Protein AF-A0A6C0BJK0-F1 (afdb_monomer)

Radius of gyration: 34.43 Å; Cα contacts (8 Å, |Δi|>4): 980; chains: 1; bounding box: 109×119×112 Å

Secondary structure (DSSP, 8-state):
--------------------------PPPPPPPPPPP----EEEEPPPHHHHHHHHHHSTT-BS--THHHHH-TT--TT-SSEEEEP-SSEEEE---BSSSSEEEEEEE-TT--TTT-EEEEEEEEEEESS-HHHHHHTSS---SSTTS---HHHHHHHHHHHH-TT-HHHHHHHHHHHHHHHHHTTS-SSB--EEEEEEEEESSEEEE-TTTHHHHTTSHHHHHHHHTTSSEEEEE-TT--EEE------------------------------------------------------------------------------------------------------PPP----------S---TT--SPPEEEEESSEEEEEEEEE--SEESTHHHHTTTT-TTHHHHHHHHHHHHHHHHHHHHHHH--B-S---GGGEEEEE-S--EEEEEETT-TTS-EEEEEE-TTEEEEE---TT-EEE-HHHH-EEE-GGGSTTSTTTTS-B-TTS--TTS--B---TTHHHHHHHHHHHHHH-SSPPPBPSS--EEEEETTEEEE-BS-HHHHHHHHHSBBTTS-BSSB-TTSSBSS-TTHHHHHHHHHB-S--HHHHTTSHHHHHHHEE-TTSS-SS--EEE--S--

InterPro domains:
  IPR011009 Protein kinase-like domain superfamily [SSF56112] (359-483)

Foldseek 3Di:
DDDDDDDDDDDDDDDDDDDDDDDDDDDDPDDDPDQDDLFKAWDQAAAAPQVCVVCPVFFPPKAADAQLVCLRDVDDDPPDPGGTWTDFQKAFRHWAADPAPFWGWTWIHHPPDDPVRTDTAIWGKQWAFLDDVVCLLLPLADDDPDPVDDDDVRRPVSNVCSRRPSQRLQNQQQVVLRSQLVCCVSQQAVFAWHFRTKIKGWGQKDKDFCLVVCVVPVPDPSNVVSVVVPQKWKWFQDPVRDTDRDDDDPPPCDDDDDDDDDDDDDDDDDDDDDDDDDDDDDDDDDDDDDDDDDDDDDDDDDDDDDDDDDDDDDDDDDDDDDDDDDDDDDDDDDDDDDDDDDDDDDDDDDDDDNDHDDPDDDDPVPRPGTTMMIMHGRGMTMIIIIRDADAWQLVVLVVQQDDPCLLVQVLLVVLSVLQSLQSQCVPWVKDQLQAARRQKTKHFDPPQWAWAWAQPADVGIFIFTGGCVRIRIHGHSRSQMWTQSPPRSGIHGHCLCACPHVLDLLAADPPRHDPVDDHFDFALLLNLLNHLLNDQCSNPVDDAAADPVWDWLADDVQDTDIHHPRPVNSLSQQSQAWPVRDGLAADSVGDGDQPDSSSSSCSRPTGHRRRSLCSCPDCSRCVPTTDDPVPDDDDHDYNYGYNDD

Structure (mmCIF, N/CA/C/O backbone):
data_AF-A0A6C0BJK0-F1
#
_entry.id   AF-A0A6C0BJK0-F1
#
loop_
_atom_site.group_PDB
_atom_site.id
_atom_site.type_symbol
_atom_site.label_atom_id
_atom_site.label_alt_id
_atom_site.label_comp_id
_atom_site.label_asym_id
_atom_site.label_entity_id
_atom_site.label_seq_id
_atom_site.pdbx_PDB_ins_code
_atom_site.Cartn_x
_atom_site.Cartn_y
_atom_site.Cartn_z
_atom_site.occupancy
_atom_site.B_iso_or_equiv
_atom_site.auth_seq_id
_atom_site.auth_comp_id
_atom_site.auth_asym_id
_atom_site.auth_atom_id
_atom_site.pdbx_PDB_model_num
ATOM 1 N N . MET A 1 1 ? 71.137 -23.850 54.814 1.00 34.25 1 MET A N 1
ATOM 2 C CA . MET A 1 1 ? 71.435 -25.160 55.443 1.00 34.25 1 MET A CA 1
ATOM 3 C C . MET A 1 1 ? 70.106 -25.802 55.838 1.00 34.25 1 MET A C 1
ATOM 5 O O . MET A 1 1 ? 69.284 -25.063 56.350 1.00 34.25 1 MET A O 1
ATOM 9 N N . THR A 1 2 ? 69.779 -27.077 55.582 1.00 35.72 2 THR A N 1
ATOM 10 C CA . THR A 1 2 ? 70.441 -28.117 54.757 1.00 35.72 2 THR A CA 1
ATOM 11 C C . THR A 1 2 ? 69.383 -29.098 54.194 1.00 35.72 2 THR A C 1
ATOM 13 O O . THR A 1 2 ? 68.330 -29.285 54.788 1.00 35.72 2 THR A O 1
ATOM 16 N N . LYS A 1 3 ? 69.650 -29.677 53.013 1.00 31.73 3 LYS A N 1
ATOM 17 C CA . LYS A 1 3 ? 68.761 -30.546 52.200 1.00 31.73 3 LYS A CA 1
ATOM 18 C C . LYS A 1 3 ? 68.524 -31.964 52.784 1.00 31.73 3 LYS A C 1
ATOM 20 O O . LYS A 1 3 ? 69.325 -32.413 53.594 1.00 31.73 3 LYS A O 1
ATOM 25 N N . GLN A 1 4 ? 67.615 -32.707 52.113 1.00 32.88 4 GLN A N 1
ATOM 26 C CA . GLN A 1 4 ? 67.476 -34.191 51.975 1.00 32.88 4 GLN A CA 1
ATOM 27 C C . GLN A 1 4 ? 66.341 -34.851 52.810 1.00 32.88 4 GLN A C 1
ATOM 29 O O . GLN A 1 4 ? 66.124 -34.438 53.936 1.00 32.88 4 GLN A O 1
ATOM 34 N N . LYS A 1 5 ? 65.590 -35.875 52.335 1.00 34.19 5 LYS A N 1
ATOM 35 C CA . LYS A 1 5 ? 65.501 -36.542 50.999 1.00 34.19 5 LYS A CA 1
ATOM 36 C C . LYS A 1 5 ? 64.199 -37.380 50.827 1.00 34.19 5 LYS A C 1
ATOM 38 O O . LYS A 1 5 ? 63.691 -37.904 51.802 1.00 34.19 5 LYS A O 1
ATOM 43 N N . LYS A 1 6 ? 63.801 -37.601 49.557 1.00 33.12 6 LYS A N 1
ATOM 44 C CA . LYS A 1 6 ? 63.085 -38.767 48.950 1.00 33.12 6 LYS A CA 1
ATOM 45 C C . LYS A 1 6 ? 61.896 -39.449 49.679 1.00 33.12 6 LYS A C 1
ATOM 47 O O . LYS A 1 6 ? 62.113 -40.156 50.653 1.00 33.12 6 LYS A O 1
ATOM 52 N N . ASN A 1 7 ? 60.743 -39.543 48.992 1.00 28.19 7 ASN A N 1
ATOM 53 C CA . ASN A 1 7 ? 60.332 -40.798 48.310 1.00 28.19 7 ASN A CA 1
ATOM 54 C C . ASN A 1 7 ? 59.057 -40.669 47.439 1.00 28.19 7 ASN A C 1
ATOM 56 O O . ASN A 1 7 ? 58.065 -40.119 47.907 1.00 28.19 7 ASN A O 1
ATOM 60 N N . LYS A 1 8 ? 59.080 -41.246 46.218 1.00 30.33 8 LYS A N 1
ATOM 61 C CA . LYS A 1 8 ? 57.959 -41.897 45.479 1.00 30.33 8 LYS A CA 1
ATOM 62 C C . LYS A 1 8 ? 58.393 -42.301 44.052 1.00 30.33 8 LYS A C 1
ATOM 64 O O . LYS A 1 8 ? 58.883 -41.459 43.306 1.00 30.33 8 LYS A O 1
ATOM 69 N N . GLY A 1 9 ? 58.197 -43.572 43.679 1.00 28.27 9 GLY A N 1
ATOM 70 C CA . GLY A 1 9 ? 58.187 -44.064 42.285 1.00 28.27 9 GLY A CA 1
ATOM 71 C C . GLY A 1 9 ? 56.740 -44.147 41.762 1.00 28.27 9 GLY A C 1
ATOM 72 O O . GLY A 1 9 ? 55.827 -44.217 42.577 1.00 28.27 9 GLY A O 1
ATOM 73 N N . HIS A 1 10 ? 56.427 -43.936 40.477 1.00 28.72 10 HIS A N 1
ATOM 74 C CA . HIS A 1 10 ? 56.753 -44.732 39.271 1.00 28.72 10 HIS A CA 1
ATOM 75 C C . HIS A 1 10 ? 55.991 -46.070 39.150 1.00 28.72 10 HIS A C 1
ATOM 77 O O . HIS A 1 10 ? 56.322 -47.011 39.858 1.00 28.72 10 HIS A O 1
ATOM 83 N N . VAL A 1 11 ? 55.033 -46.136 38.204 1.00 29.17 11 VAL A N 1
ATOM 84 C CA . VAL A 1 11 ? 54.769 -47.225 37.220 1.00 29.17 11 VAL A CA 1
ATOM 85 C C . VAL A 1 11 ? 53.647 -46.789 36.240 1.00 29.17 11 VAL A C 1
ATOM 87 O O . VAL A 1 11 ? 52.749 -46.032 36.605 1.00 29.17 11 VAL A O 1
ATOM 90 N N . LYS A 1 12 ? 53.735 -47.244 34.980 1.00 27.83 12 LYS A N 1
ATOM 91 C CA . LYS A 1 12 ? 52.785 -47.166 33.834 1.00 27.83 12 LYS A CA 1
ATOM 92 C C . LYS A 1 12 ? 53.303 -48.166 32.762 1.00 27.83 12 LYS A C 1
ATOM 94 O O . LYS A 1 12 ? 54.486 -48.498 32.861 1.00 27.83 12 LYS A O 1
ATOM 99 N N . PRO A 1 13 ? 52.578 -48.538 31.679 1.00 41.53 13 PRO A N 1
ATOM 100 C CA . PRO A 1 13 ? 51.126 -48.542 31.390 1.00 41.53 13 PRO A CA 1
ATOM 101 C C . PRO A 1 13 ? 50.635 -49.908 30.796 1.00 41.53 13 PRO A C 1
ATOM 103 O O . PRO A 1 13 ? 51.436 -50.824 30.645 1.00 41.53 13 PRO A O 1
ATOM 106 N N . THR A 1 14 ? 49.368 -50.036 30.349 1.00 25.86 14 THR A N 1
ATOM 107 C CA . THR A 1 14 ? 48.894 -51.179 29.506 1.00 25.86 14 THR A CA 1
ATOM 108 C C . THR A 1 14 ? 47.638 -50.870 28.651 1.00 25.86 14 THR A C 1
ATOM 110 O O . THR A 1 14 ? 46.988 -49.846 28.853 1.00 25.86 14 THR A O 1
ATOM 113 N N . LYS A 1 15 ? 47.323 -51.745 27.671 1.00 29.61 15 LYS A N 1
ATOM 114 C CA . LYS A 1 15 ? 46.181 -51.739 26.707 1.00 29.61 15 LYS A CA 1
ATOM 115 C C . LYS A 1 15 ? 45.837 -53.200 26.300 1.00 29.61 15 LYS A C 1
ATOM 117 O O . LYS A 1 15 ? 46.672 -54.065 26.537 1.00 29.61 15 LYS A O 1
ATOM 122 N N . ALA A 1 16 ? 44.717 -53.562 25.651 1.00 26.83 16 ALA A N 1
ATOM 123 C CA . ALA A 1 16 ? 43.527 -52.794 25.232 1.00 26.83 16 ALA A CA 1
ATOM 124 C C . ALA A 1 16 ? 42.235 -53.286 25.956 1.00 26.83 16 ALA A C 1
ATOM 126 O O . ALA A 1 16 ? 42.208 -53.094 27.163 1.00 26.83 16 ALA A O 1
ATOM 127 N N . VAL A 1 17 ? 41.143 -53.868 25.412 1.00 26.25 17 VAL A N 1
ATOM 128 C CA . VAL A 1 17 ? 40.693 -54.359 24.073 1.00 26.25 17 VAL A CA 1
ATOM 129 C C . VAL A 1 17 ? 39.164 -54.067 23.926 1.00 26.25 17 VAL A C 1
ATOM 131 O O . VAL A 1 17 ? 38.530 -53.660 24.895 1.00 26.25 17 VAL A O 1
ATOM 134 N N . LYS A 1 18 ? 38.556 -54.222 22.735 1.00 26.42 18 LYS A N 1
ATOM 135 C CA . LYS A 1 18 ? 37.100 -54.042 22.465 1.00 26.42 18 LYS A CA 1
ATOM 136 C C . LYS A 1 18 ? 36.286 -55.349 22.606 1.00 26.42 18 LYS A C 1
ATOM 138 O O . LYS A 1 18 ? 36.840 -56.392 22.276 1.00 26.42 18 LYS A O 1
ATOM 143 N N . ALA A 1 19 ? 34.965 -55.270 22.874 1.00 24.02 19 ALA A N 1
ATOM 144 C CA . ALA A 1 19 ? 33.898 -55.509 21.859 1.00 24.02 19 ALA A CA 1
ATOM 145 C C . ALA A 1 19 ? 32.440 -55.643 22.405 1.00 24.02 19 ALA A C 1
ATOM 147 O O . ALA A 1 19 ? 32.227 -56.193 23.477 1.00 24.02 19 ALA A O 1
ATOM 148 N N . ILE A 1 20 ? 31.466 -55.258 21.552 1.00 24.14 20 ILE A N 1
ATOM 149 C CA . ILE A 1 20 ? 30.023 -55.644 21.514 1.00 24.14 20 ILE A CA 1
ATOM 150 C C . ILE A 1 20 ? 29.066 -55.032 22.576 1.00 24.14 20 ILE A C 1
ATOM 152 O O . ILE A 1 20 ? 29.476 -54.543 23.623 1.00 24.14 20 ILE A O 1
ATOM 156 N N . SER A 1 21 ? 27.774 -54.962 22.216 1.00 28.25 21 SER A N 1
ATOM 157 C CA . SER A 1 21 ? 26.670 -54.221 22.855 1.00 28.25 21 SER A CA 1
ATOM 158 C C . SER A 1 21 ? 25.481 -55.114 23.258 1.00 28.25 21 SER A C 1
ATOM 160 O O . SER A 1 21 ? 25.415 -56.280 22.865 1.00 28.25 21 SER A O 1
ATOM 162 N N . PRO A 1 22 ? 24.477 -54.543 23.951 1.00 25.91 22 PRO A N 1
ATOM 163 C CA . PRO A 1 22 ? 23.074 -54.909 23.742 1.00 25.91 22 PRO A CA 1
ATOM 164 C C . PRO A 1 22 ? 22.189 -53.704 23.348 1.00 25.91 22 PRO A C 1
ATOM 166 O O . PRO A 1 22 ? 22.559 -52.544 23.524 1.00 25.91 22 PRO A O 1
ATOM 169 N N . LYS A 1 23 ? 20.999 -53.985 22.797 1.00 26.22 23 LYS A N 1
ATOM 170 C CA . LYS A 1 23 ? 19.986 -52.989 22.386 1.00 26.22 23 LYS A CA 1
ATOM 171 C C . LYS A 1 23 ? 18.953 -52.727 23.494 1.00 26.22 23 LYS A C 1
ATOM 173 O O . LYS A 1 23 ? 18.603 -53.659 24.213 1.00 26.22 23 LYS A O 1
ATOM 178 N N . SER A 1 24 ? 18.317 -51.548 23.449 1.00 25.86 24 SER A N 1
ATOM 179 C CA . SER A 1 24 ? 16.854 -51.359 23.244 1.00 25.86 24 SER A CA 1
ATOM 180 C C . SER A 1 24 ? 16.147 -50.350 24.174 1.00 25.86 24 SER A C 1
ATOM 182 O O . SER A 1 24 ? 16.596 -50.069 25.276 1.00 25.86 24 SER A O 1
ATOM 184 N N . PHE A 1 25 ? 15.023 -49.826 23.663 1.00 28.83 25 PHE A N 1
ATOM 185 C CA . PHE A 1 25 ? 13.956 -49.068 24.335 1.00 28.83 25 PHE A CA 1
ATOM 186 C C . PHE A 1 25 ? 14.309 -47.820 25.166 1.00 28.83 25 PHE A C 1
ATOM 188 O O . PHE A 1 25 ? 14.346 -47.847 26.390 1.00 28.83 25 PHE A O 1
ATOM 195 N N . CYS A 1 26 ? 14.285 -46.672 24.485 1.00 26.97 26 CYS A N 1
ATOM 196 C CA . CYS A 1 26 ? 13.505 -45.521 24.949 1.00 26.97 26 CYS A CA 1
ATOM 197 C C . CYS A 1 26 ? 12.701 -44.972 23.759 1.00 26.97 26 CYS A C 1
ATOM 199 O O . CYS A 1 26 ? 13.202 -44.975 22.635 1.00 26.97 26 CYS A O 1
ATOM 201 N N . LYS A 1 27 ? 11.447 -44.554 23.976 1.00 27.70 27 LYS A N 1
ATOM 202 C CA . LYS A 1 27 ? 10.632 -43.923 22.923 1.00 27.70 27 LYS A CA 1
ATOM 203 C C . LYS A 1 27 ? 11.074 -42.469 22.759 1.00 27.70 27 LYS A C 1
ATOM 205 O O . LYS A 1 27 ? 11.234 -41.773 23.758 1.00 27.70 27 LYS A O 1
ATOM 210 N N . SER A 1 28 ? 11.246 -42.011 21.522 1.00 27.91 28 SER A N 1
ATOM 211 C CA . SER A 1 28 ? 11.418 -40.587 21.231 1.00 27.91 28 SER A CA 1
ATOM 212 C C . SER A 1 28 ? 10.152 -39.811 21.622 1.00 27.91 28 SER A C 1
ATOM 214 O O . SER A 1 28 ? 9.051 -40.330 21.405 1.00 27.91 28 SER A O 1
ATOM 216 N N . PRO A 1 29 ? 10.265 -38.585 22.165 1.00 29.05 29 PRO A N 1
ATOM 217 C CA . PRO A 1 29 ? 9.113 -37.700 22.269 1.00 29.05 29 PRO A CA 1
ATOM 218 C C . PRO A 1 29 ? 8.577 -37.417 20.860 1.00 29.05 29 PRO A C 1
ATOM 220 O O . PRO A 1 29 ? 9.350 -37.272 19.912 1.00 29.05 29 PRO A O 1
ATOM 223 N N . ILE A 1 30 ? 7.252 -37.367 20.722 1.00 28.80 30 ILE A N 1
ATOM 224 C CA . ILE A 1 30 ? 6.612 -36.923 19.482 1.00 28.80 30 ILE A CA 1
ATOM 225 C C . ILE A 1 30 ? 6.950 -35.441 19.327 1.00 28.80 30 ILE A C 1
ATOM 227 O O . ILE A 1 30 ? 6.731 -34.663 20.255 1.00 28.80 30 ILE A O 1
ATOM 231 N N . ALA A 1 31 ? 7.523 -35.064 18.186 1.00 27.42 31 ALA A N 1
ATOM 232 C CA . ALA A 1 31 ? 7.842 -33.673 17.915 1.00 27.42 31 ALA A CA 1
ATOM 233 C C . ALA A 1 31 ? 6.542 -32.877 17.755 1.00 27.42 31 ALA A C 1
ATOM 235 O O . ALA A 1 31 ? 5.722 -33.188 16.890 1.00 27.42 31 ALA A O 1
ATOM 236 N N . THR A 1 32 ? 6.372 -31.840 18.575 1.00 28.83 32 THR A N 1
ATOM 237 C CA . THR A 1 32 ? 5.428 -30.758 18.287 1.00 28.83 32 THR A CA 1
ATOM 238 C C . THR A 1 32 ? 5.766 -30.190 16.904 1.00 28.83 32 THR A C 1
ATOM 240 O O . THR A 1 32 ? 6.959 -30.028 16.621 1.00 28.83 32 THR A O 1
ATOM 243 N N . PRO A 1 33 ? 4.784 -29.876 16.038 1.00 30.56 33 PRO A N 1
ATOM 244 C CA . PRO A 1 33 ? 5.060 -29.142 14.811 1.00 30.56 33 PRO A CA 1
ATOM 245 C C . PRO A 1 33 ? 5.841 -27.865 15.134 1.00 30.56 33 PRO A C 1
ATOM 247 O O . PRO A 1 33 ? 5.506 -27.158 16.087 1.00 30.56 33 PRO A O 1
ATOM 250 N N . ALA A 1 34 ? 6.898 -27.587 14.372 1.00 30.61 34 ALA A N 1
ATOM 251 C CA . ALA A 1 34 ? 7.584 -26.308 14.484 1.00 30.61 34 ALA A CA 1
ATOM 252 C C . ALA A 1 34 ? 6.603 -25.189 14.106 1.00 30.61 34 ALA A C 1
ATOM 254 O O . ALA A 1 34 ? 5.853 -25.340 13.140 1.00 30.61 34 ALA A O 1
ATOM 255 N N . ALA A 1 35 ? 6.612 -24.082 14.854 1.00 35.19 35 ALA A N 1
ATOM 256 C CA . ALA A 1 35 ? 5.857 -22.894 14.468 1.00 35.19 35 ALA A CA 1
ATOM 257 C C . ALA A 1 35 ? 6.300 -22.476 13.052 1.00 35.19 35 ALA A C 1
ATOM 259 O O . ALA A 1 35 ? 7.511 -22.377 12.816 1.00 35.19 35 ALA A O 1
ATOM 260 N N . PRO A 1 36 ? 5.369 -22.299 12.100 1.00 47.06 36 PRO A N 1
ATOM 261 C CA . PRO A 1 36 ? 5.736 -22.091 10.712 1.00 47.06 36 PRO A CA 1
ATOM 262 C C . PRO A 1 36 ? 6.398 -20.722 10.551 1.00 47.06 36 PRO A C 1
ATOM 264 O O . PRO A 1 36 ? 5.926 -19.707 11.061 1.00 47.06 36 PRO A O 1
ATOM 267 N N . SER A 1 37 ? 7.546 -20.699 9.882 1.00 67.44 37 SER A N 1
ATOM 268 C CA . SER A 1 37 ? 8.405 -19.523 9.845 1.00 67.44 37 SER A CA 1
ATOM 269 C C . SER A 1 37 ? 7.935 -18.493 8.823 1.00 67.44 37 SER A C 1
ATOM 271 O O . SER A 1 37 ? 7.909 -18.782 7.630 1.00 67.44 37 SER A O 1
ATOM 273 N N . LEU A 1 38 ? 7.747 -17.246 9.266 1.00 83.56 38 LEU A N 1
ATOM 274 C CA . LEU A 1 38 ? 7.636 -16.046 8.416 1.00 83.56 38 LEU A CA 1
ATOM 275 C C . LEU A 1 38 ? 8.953 -15.669 7.696 1.00 83.56 38 LEU A C 1
ATOM 277 O O . LEU A 1 38 ? 9.173 -14.516 7.333 1.00 83.56 38 LEU A O 1
ATOM 281 N N . GLN A 1 39 ? 9.860 -16.632 7.517 1.00 81.06 39 GLN A N 1
ATOM 282 C CA . GLN A 1 39 ? 11.089 -16.451 6.754 1.00 81.06 39 GLN A CA 1
ATOM 283 C C . GLN A 1 39 ? 10.789 -16.653 5.274 1.00 81.06 39 GLN A C 1
ATOM 285 O O . GLN A 1 39 ? 10.188 -17.656 4.887 1.00 81.06 39 GLN A O 1
ATOM 290 N N . ILE A 1 40 ? 11.267 -15.731 4.443 1.00 84.81 40 ILE A N 1
ATOM 291 C CA . ILE A 1 40 ? 11.255 -15.924 2.997 1.00 84.81 40 ILE A CA 1
ATOM 292 C C . ILE A 1 40 ? 12.315 -16.971 2.645 1.00 84.81 40 ILE A C 1
ATOM 294 O O . ILE A 1 40 ? 13.431 -16.989 3.177 1.00 84.81 40 ILE A O 1
ATOM 298 N N . HIS A 1 41 ? 11.947 -17.868 1.744 1.00 85.19 41 HIS A N 1
ATOM 299 C CA . HIS A 1 41 ? 12.799 -18.913 1.195 1.00 85.19 41 HIS A CA 1
ATOM 300 C C . HIS A 1 41 ? 12.638 -18.899 -0.324 1.00 85.19 41 HIS A C 1
ATOM 302 O O . HIS A 1 41 ? 11.583 -18.503 -0.814 1.00 85.19 41 HIS A O 1
ATOM 308 N N . TYR A 1 42 ? 13.643 -19.367 -1.060 1.00 87.25 42 TYR A N 1
ATOM 309 C CA . TYR A 1 42 ? 13.538 -19.586 -2.501 1.00 87.25 42 TYR A CA 1
ATOM 310 C C . TYR A 1 42 ? 13.710 -21.070 -2.848 1.00 87.25 42 TYR A C 1
ATOM 312 O O . TYR A 1 42 ? 14.265 -21.846 -2.064 1.00 87.25 42 TYR A O 1
ATOM 320 N N . SER A 1 43 ? 13.249 -21.458 -4.034 1.00 86.06 43 SER A N 1
ATOM 321 C CA . SER A 1 43 ? 13.550 -22.731 -4.688 1.00 86.06 43 SER A CA 1
ATOM 322 C C . SER A 1 43 ? 14.324 -22.461 -5.974 1.00 86.06 43 SER A C 1
ATOM 324 O O . SER A 1 43 ? 13.867 -21.679 -6.801 1.00 86.06 43 SER A O 1
ATOM 326 N N . SER A 1 44 ? 15.473 -23.116 -6.171 1.00 84.69 44 SER A N 1
ATOM 327 C CA . SER A 1 44 ? 16.172 -23.096 -7.467 1.00 84.69 44 SER A CA 1
ATOM 328 C C . SER A 1 44 ? 15.476 -24.071 -8.422 1.00 84.69 44 SER A C 1
ATOM 330 O O . SER A 1 44 ? 15.755 -25.273 -8.409 1.00 84.69 44 SER A O 1
ATOM 332 N N . LYS A 1 45 ? 14.511 -23.569 -9.200 1.00 82.44 45 LYS A N 1
ATOM 333 C CA . LYS A 1 45 ? 13.717 -24.342 -10.173 1.00 82.44 45 LYS A CA 1
ATOM 334 C C . LYS A 1 45 ? 13.378 -23.495 -11.412 1.00 82.44 45 LYS A C 1
ATOM 336 O O . LYS A 1 45 ? 13.346 -22.272 -11.311 1.00 82.44 45 LYS A O 1
ATOM 341 N N . PRO A 1 46 ? 13.141 -24.110 -12.585 1.00 86.00 46 PRO A N 1
ATOM 342 C CA . PRO A 1 46 ? 12.509 -23.412 -13.702 1.00 86.00 46 PRO A CA 1
ATOM 343 C C . PRO A 1 46 ? 11.046 -23.076 -13.369 1.00 86.00 46 PRO A C 1
ATOM 345 O O . PRO A 1 46 ? 10.459 -23.672 -12.461 1.00 86.00 46 PRO A O 1
ATOM 348 N N . PHE A 1 47 ? 10.446 -22.170 -14.142 1.00 88.56 47 PHE A N 1
ATOM 349 C CA . PHE A 1 47 ? 8.994 -21.986 -14.163 1.00 88.56 47 PHE A CA 1
ATOM 350 C C . PHE A 1 47 ? 8.268 -23.311 -14.486 1.00 88.56 47 PHE A C 1
ATOM 352 O O . PHE A 1 47 ? 8.805 -24.129 -15.244 1.00 88.56 47 PHE A O 1
ATOM 359 N N . PRO A 1 48 ? 7.041 -23.528 -13.973 1.00 89.69 48 PRO A N 1
ATOM 360 C CA . PRO A 1 48 ? 6.164 -24.598 -14.441 1.00 89.69 48 PRO A CA 1
ATOM 361 C C . PRO A 1 48 ? 5.950 -24.518 -15.963 1.00 89.69 48 PRO A C 1
ATOM 363 O O . PRO A 1 48 ? 5.882 -23.407 -16.494 1.00 89.69 48 PRO A O 1
ATOM 366 N N . PRO A 1 49 ? 5.827 -25.649 -16.688 1.00 90.38 49 PRO A N 1
ATOM 367 C CA . PRO A 1 49 ? 5.904 -25.652 -18.152 1.00 90.38 49 PRO A CA 1
ATOM 368 C C . PRO A 1 49 ? 4.922 -24.705 -18.849 1.00 90.38 49 PRO A C 1
ATOM 370 O O . PRO A 1 49 ? 5.344 -23.941 -19.708 1.00 90.38 49 PRO A O 1
ATOM 373 N N . LYS A 1 50 ? 3.652 -24.690 -18.428 1.00 91.56 50 LYS A N 1
ATOM 374 C CA . LYS A 1 50 ? 2.623 -23.811 -19.002 1.00 91.56 50 LYS A CA 1
ATOM 375 C C . LYS A 1 50 ? 2.828 -22.329 -18.678 1.00 91.56 50 LYS A C 1
ATOM 377 O O . LYS A 1 50 ? 2.578 -21.463 -19.506 1.00 91.56 50 LYS A O 1
ATOM 382 N N . VAL A 1 51 ? 3.335 -22.030 -17.482 1.00 91.62 51 VAL A N 1
ATOM 383 C CA . VAL A 1 51 ? 3.718 -20.661 -17.104 1.00 91.62 51 VAL A CA 1
ATOM 384 C C . VAL A 1 51 ? 4.862 -20.177 -17.995 1.00 91.62 51 VAL A C 1
ATOM 386 O O . VAL A 1 51 ? 4.825 -19.049 -18.467 1.00 91.62 51 VAL A O 1
ATOM 389 N N . ALA A 1 52 ? 5.846 -21.034 -18.287 1.00 89.56 52 ALA A N 1
ATOM 390 C CA . ALA A 1 52 ? 6.920 -20.716 -19.229 1.00 89.56 52 ALA A CA 1
ATOM 391 C C . ALA A 1 52 ? 6.421 -20.569 -20.680 1.00 89.56 52 ALA A C 1
ATOM 393 O O . ALA A 1 52 ? 6.948 -19.742 -21.419 1.00 89.56 52 ALA A O 1
ATOM 394 N N . GLU A 1 53 ? 5.424 -21.362 -21.078 1.00 90.62 53 GLU A N 1
ATOM 395 C CA . GLU A 1 53 ? 4.779 -21.326 -22.395 1.00 90.62 53 GLU A CA 1
ATOM 396 C C . GLU A 1 53 ? 4.068 -19.987 -22.641 1.00 90.62 53 GLU A C 1
ATOM 398 O O . GLU A 1 53 ? 4.352 -19.351 -23.650 1.00 90.62 53 GLU A O 1
ATOM 403 N N . TYR A 1 54 ? 3.266 -19.506 -21.680 1.00 89.00 54 TYR A N 1
ATOM 404 C CA . TYR A 1 54 ? 2.642 -18.176 -21.736 1.00 89.00 54 TYR A CA 1
ATOM 405 C C . TYR A 1 54 ? 3.653 -17.024 -21.597 1.00 89.00 54 TYR A C 1
ATOM 407 O O . TYR A 1 54 ? 3.605 -16.052 -22.342 1.00 89.00 54 TYR A O 1
ATOM 415 N N . ILE A 1 55 ? 4.583 -17.096 -20.638 1.00 88.38 55 ILE A N 1
ATOM 416 C CA . ILE A 1 55 ? 5.486 -15.968 -20.352 1.00 88.38 55 ILE A CA 1
ATOM 417 C C . ILE A 1 55 ? 6.436 -15.683 -21.526 1.00 88.38 55 ILE A C 1
ATOM 419 O O . ILE A 1 55 ? 6.753 -14.526 -21.787 1.00 88.38 55 ILE A O 1
ATOM 423 N N . LYS A 1 56 ? 6.897 -16.716 -22.240 1.00 85.31 56 LYS A N 1
ATOM 424 C CA . LYS A 1 56 ? 7.930 -16.590 -23.278 1.00 85.31 56 LYS A CA 1
ATOM 425 C C . LYS A 1 56 ? 7.583 -15.643 -24.450 1.00 85.31 56 LYS A C 1
ATOM 427 O O . LYS A 1 56 ? 8.500 -14.923 -24.843 1.00 85.31 56 LYS A O 1
ATOM 432 N N . PRO A 1 57 ? 6.372 -15.648 -25.048 1.00 87.06 57 PRO A N 1
ATOM 433 C CA . PRO A 1 57 ? 6.002 -14.687 -26.092 1.00 87.06 57 PRO A CA 1
ATOM 434 C C . PRO A 1 57 ? 5.710 -13.276 -25.564 1.00 87.06 57 PRO A C 1
ATOM 436 O O . PRO A 1 57 ? 6.055 -12.321 -26.243 1.00 87.06 57 PRO A O 1
ATOM 439 N N . HIS A 1 58 ? 5.107 -13.124 -24.378 1.00 85.81 58 HIS A N 1
ATOM 440 C CA . HIS A 1 58 ? 4.668 -11.806 -23.884 1.00 85.81 58 HIS A CA 1
ATOM 441 C C . HIS A 1 58 ? 5.729 -11.041 -23.078 1.00 85.81 58 HIS A C 1
ATOM 443 O O . HIS A 1 58 ? 5.608 -9.831 -22.895 1.00 85.81 58 HIS A O 1
ATOM 449 N N . PHE A 1 59 ? 6.752 -11.733 -22.568 1.00 87.81 59 PHE A N 1
ATOM 450 C CA . PHE A 1 59 ? 7.821 -11.134 -21.774 1.00 87.81 59 PHE A CA 1
ATOM 451 C C . PHE A 1 59 ? 9.207 -11.626 -22.243 1.00 87.81 59 PHE A C 1
ATOM 453 O O . PHE A 1 59 ? 9.712 -12.653 -21.762 1.00 87.81 59 PHE A O 1
ATOM 460 N N . PRO A 1 60 ? 9.884 -10.914 -23.160 1.00 80.62 60 PRO A N 1
ATOM 461 C CA . PRO A 1 60 ? 11.270 -11.204 -23.506 1.00 80.62 60 PRO A CA 1
ATOM 462 C C . PRO A 1 60 ? 12.222 -11.155 -22.297 1.00 80.62 60 PRO A C 1
ATOM 464 O O . PRO A 1 60 ? 12.120 -10.324 -21.391 1.00 80.62 60 PRO A O 1
ATOM 467 N N . LYS A 1 61 ? 13.219 -12.052 -22.332 1.00 80.25 61 LYS A N 1
ATOM 468 C CA . LYS A 1 61 ? 14.367 -12.122 -21.402 1.00 80.25 61 LYS A CA 1
ATOM 469 C C . LYS A 1 61 ? 13.991 -12.239 -19.902 1.00 80.25 61 LYS A C 1
ATOM 471 O O . LYS A 1 61 ? 14.744 -11.773 -19.051 1.00 80.25 61 LYS A O 1
ATOM 476 N N . VAL A 1 62 ? 12.869 -12.890 -19.564 1.00 88.50 62 VAL A N 1
ATOM 477 C CA . VAL A 1 62 ? 12.420 -13.074 -18.164 1.00 88.50 62 VAL A CA 1
ATOM 478 C C . VAL A 1 62 ? 13.418 -13.809 -17.272 1.00 88.50 62 VAL A C 1
ATOM 480 O O . VAL A 1 62 ? 13.995 -14.834 -17.638 1.00 88.50 62 VAL A O 1
ATOM 483 N N . GLN A 1 63 ? 13.514 -13.327 -16.034 1.00 88.25 63 GLN A N 1
ATOM 484 C CA . GLN A 1 63 ? 14.213 -13.952 -14.919 1.00 88.25 63 GLN A CA 1
ATOM 485 C C . GLN A 1 63 ? 13.387 -13.831 -13.626 1.00 88.25 63 GLN A C 1
ATOM 487 O O . GLN A 1 63 ? 12.429 -13.072 -13.536 1.00 88.25 63 GLN A O 1
ATOM 492 N N . THR A 1 64 ? 13.771 -14.561 -12.581 1.00 90.12 64 THR A N 1
ATOM 493 C CA . THR A 1 64 ? 13.166 -14.425 -11.237 1.00 90.12 64 THR A CA 1
ATOM 494 C C . THR A 1 64 ? 14.149 -13.827 -10.224 1.00 90.12 64 THR A C 1
ATOM 496 O O . THR A 1 64 ? 13.909 -13.850 -9.020 1.00 90.12 64 THR A O 1
ATOM 499 N N . TYR A 1 65 ? 15.290 -13.336 -10.715 1.00 90.69 65 TYR A N 1
ATOM 500 C CA . TYR A 1 65 ? 16.290 -12.617 -9.939 1.00 90.69 65 TYR A CA 1
ATOM 501 C C . TYR A 1 65 ? 16.008 -11.112 -9.978 1.00 90.69 65 TYR A C 1
ATOM 503 O O . TYR A 1 65 ? 15.745 -10.562 -11.043 1.00 90.69 65 TYR A O 1
ATOM 511 N N . PHE A 1 66 ? 16.126 -10.457 -8.827 1.00 92.94 66 PHE A N 1
ATOM 512 C CA . PHE A 1 66 ? 16.097 -9.006 -8.672 1.00 92.94 66 PHE A CA 1
ATOM 513 C C . PHE A 1 66 ? 16.950 -8.616 -7.456 1.00 92.94 66 PHE A C 1
ATOM 515 O O . PHE A 1 66 ? 17.107 -9.421 -6.531 1.00 92.94 66 PHE A O 1
ATOM 522 N N . SER A 1 67 ? 17.532 -7.415 -7.442 1.00 91.75 67 SER A N 1
ATOM 523 C CA . SER A 1 67 ? 18.629 -7.082 -6.514 1.00 91.75 67 SER A CA 1
ATOM 524 C C . SER A 1 67 ? 18.270 -7.163 -5.030 1.00 91.75 67 SER A C 1
ATOM 526 O O . SER A 1 67 ? 19.110 -7.541 -4.212 1.00 91.75 67 SER A O 1
ATOM 528 N N . SER A 1 68 ? 17.015 -6.907 -4.645 1.00 92.25 68 SER A N 1
ATOM 529 C CA . SER A 1 68 ? 16.571 -7.023 -3.245 1.00 92.25 68 SER A CA 1
ATOM 530 C C . SER A 1 68 ? 16.767 -8.429 -2.665 1.00 92.25 68 SER A C 1
ATOM 532 O O . SER A 1 68 ? 16.878 -8.586 -1.447 1.00 92.25 68 SER A O 1
ATOM 534 N N . LEU A 1 69 ? 16.868 -9.457 -3.516 1.00 90.88 69 LEU A N 1
ATOM 535 C CA . LEU A 1 69 ? 17.186 -10.820 -3.098 1.00 90.88 69 LEU A CA 1
ATOM 536 C C . LEU A 1 69 ? 18.590 -10.940 -2.486 1.00 90.88 69 LEU A C 1
ATOM 538 O O . LEU A 1 69 ? 18.776 -11.774 -1.599 1.00 90.88 69 LEU A O 1
ATOM 542 N N . GLU A 1 70 ? 19.561 -10.111 -2.885 1.00 87.12 70 GLU A N 1
ATOM 543 C CA . GLU A 1 70 ? 20.926 -10.150 -2.336 1.00 87.12 70 GLU A CA 1
ATOM 544 C C . GLU A 1 70 ? 20.968 -9.722 -0.861 1.00 87.12 70 GLU A C 1
ATOM 546 O O . GLU A 1 70 ? 21.655 -10.359 -0.056 1.00 87.12 70 GLU A O 1
ATOM 551 N N . LYS A 1 71 ? 20.153 -8.725 -0.470 1.00 86.38 71 LYS A N 1
ATOM 552 C CA . LYS A 1 71 ? 19.977 -8.308 0.938 1.00 86.38 71 LYS A CA 1
ATOM 553 C C . LYS A 1 71 ? 19.485 -9.466 1.820 1.00 86.38 71 LYS A C 1
ATOM 555 O O . LYS A 1 71 ? 19.830 -9.540 2.995 1.00 86.38 71 LYS A O 1
ATOM 560 N N . ILE A 1 72 ? 18.695 -10.390 1.267 1.00 85.88 72 ILE A N 1
ATOM 561 C CA . ILE A 1 72 ? 18.069 -11.505 2.000 1.00 85.88 72 ILE A CA 1
ATOM 562 C C . ILE A 1 72 ? 18.948 -12.766 1.969 1.00 85.88 72 ILE A C 1
ATOM 564 O O . ILE A 1 72 ? 19.073 -13.484 2.970 1.00 85.88 72 ILE A O 1
ATOM 568 N N . PHE A 1 73 ? 19.550 -13.061 0.815 1.00 85.56 73 PHE A N 1
ATOM 569 C CA . PHE A 1 73 ? 20.167 -14.344 0.500 1.00 85.56 73 PHE A CA 1
ATOM 570 C C . PHE A 1 73 ? 21.660 -14.197 0.190 1.00 85.56 73 PHE A C 1
ATOM 572 O O . PHE A 1 73 ? 22.090 -14.202 -0.958 1.00 85.56 73 PHE A O 1
ATOM 579 N N . THR A 1 74 ? 22.493 -14.229 1.232 1.00 73.50 74 THR A N 1
ATOM 580 C CA . THR A 1 74 ? 23.971 -14.135 1.149 1.00 73.50 74 THR A CA 1
ATOM 581 C C . THR A 1 74 ? 24.685 -15.315 0.452 1.00 73.50 74 THR A C 1
ATOM 583 O O . THR A 1 74 ? 25.886 -15.519 0.640 1.00 73.50 74 THR A O 1
ATOM 586 N N . LYS A 1 75 ? 23.944 -16.136 -0.306 1.00 69.38 75 LYS A N 1
ATOM 587 C CA . LYS A 1 75 ? 24.390 -17.309 -1.077 1.00 69.38 75 LYS A CA 1
ATOM 588 C C . LYS A 1 75 ? 23.493 -17.559 -2.300 1.00 69.38 75 LYS A C 1
ATOM 590 O O . LYS A 1 75 ? 22.998 -18.670 -2.493 1.00 69.38 75 LYS A O 1
ATOM 595 N N . LEU A 1 76 ? 23.237 -16.527 -3.095 1.00 73.50 76 LEU A N 1
ATOM 596 C CA . LEU A 1 76 ? 22.773 -16.723 -4.467 1.00 73.50 76 LEU A CA 1
ATOM 597 C C . LEU A 1 76 ? 23.979 -17.210 -5.290 1.00 73.50 76 LEU A C 1
ATOM 599 O O . LEU A 1 76 ? 25.031 -16.575 -5.286 1.00 73.50 76 LEU A O 1
ATOM 603 N N . GLU A 1 77 ? 23.868 -18.378 -5.924 1.00 65.94 77 GLU A N 1
ATOM 604 C CA . GLU A 1 77 ? 24.905 -18.924 -6.809 1.00 65.94 77 GLU A CA 1
ATOM 605 C C . GLU A 1 77 ? 24.439 -18.760 -8.268 1.00 65.94 77 GLU A C 1
ATOM 607 O O . GLU A 1 77 ? 23.544 -19.503 -8.672 1.00 65.94 77 GLU A O 1
ATOM 612 N N . PRO A 1 78 ? 25.030 -17.853 -9.083 1.00 59.25 78 PRO A N 1
ATOM 613 C CA . PRO A 1 78 ? 24.555 -17.514 -10.442 1.00 59.25 78 PRO A CA 1
ATOM 614 C C . PRO A 1 78 ? 24.731 -18.612 -11.515 1.00 59.25 78 PRO A C 1
ATOM 616 O O . PRO A 1 78 ? 25.091 -18.327 -12.654 1.00 59.25 78 PRO A O 1
ATOM 619 N N . ARG A 1 79 ? 24.610 -19.892 -11.148 1.00 51.50 79 ARG A N 1
ATOM 620 C CA . ARG A 1 79 ? 25.123 -21.041 -11.916 1.00 51.50 79 ARG A CA 1
ATOM 621 C C . ARG A 1 79 ? 24.085 -22.111 -12.248 1.00 51.50 79 ARG A C 1
ATOM 623 O O . ARG A 1 79 ? 24.447 -23.135 -12.824 1.00 51.50 79 ARG A O 1
ATOM 630 N N . THR A 1 80 ? 22.815 -21.891 -11.920 1.00 52.75 80 THR A N 1
ATOM 631 C CA . THR A 1 80 ? 21.705 -22.733 -12.380 1.00 52.75 80 THR A CA 1
ATOM 632 C C . THR A 1 80 ? 20.922 -22.029 -13.480 1.00 52.75 80 THR A C 1
ATOM 634 O O . THR A 1 80 ? 20.582 -20.862 -13.340 1.00 52.75 80 THR A O 1
ATOM 637 N N . SER A 1 81 ? 20.566 -22.756 -14.543 1.00 54.47 81 SER A N 1
ATOM 638 C CA . SER A 1 81 ? 19.536 -22.323 -15.506 1.00 54.47 81 SER A CA 1
ATOM 639 C C . SER A 1 81 ? 18.132 -22.267 -14.884 1.00 54.47 81 SER A C 1
ATOM 641 O O . SER A 1 81 ? 17.215 -21.682 -15.450 1.00 54.47 81 SER A O 1
ATOM 643 N N . SER A 1 82 ? 17.970 -22.878 -13.711 1.00 64.62 82 SER A N 1
ATOM 644 C CA . SER A 1 82 ? 16.843 -22.705 -12.802 1.00 64.62 82 SER A CA 1
ATOM 645 C C . SER A 1 82 ? 16.891 -21.339 -12.107 1.00 64.62 82 SER A C 1
ATOM 647 O O . SER A 1 82 ? 17.901 -21.020 -11.474 1.00 64.62 82 SER A O 1
ATOM 649 N N . GLY A 1 83 ? 15.793 -20.582 -12.153 1.00 74.94 83 GLY A N 1
ATOM 650 C CA . GLY A 1 83 ? 15.646 -19.314 -11.433 1.00 74.94 83 GLY A CA 1
ATOM 651 C C . GLY A 1 83 ? 15.450 -19.486 -9.921 1.00 74.94 83 GLY A C 1
ATOM 652 O O . GLY A 1 83 ? 15.199 -20.585 -9.422 1.00 74.94 83 GLY A O 1
ATOM 653 N N . TYR A 1 84 ? 15.554 -18.380 -9.185 1.00 83.94 84 TYR A N 1
ATOM 654 C CA . TYR A 1 84 ? 15.197 -18.288 -7.768 1.00 83.94 84 TYR A CA 1
ATOM 655 C C . TYR A 1 84 ? 13.692 -18.013 -7.627 1.00 83.94 84 TYR A C 1
ATOM 657 O O . TYR A 1 84 ? 13.270 -16.860 -7.606 1.00 83.94 84 TYR A O 1
ATOM 665 N N . LEU A 1 85 ? 12.857 -19.048 -7.559 1.00 87.44 85 LEU A N 1
ATOM 666 C CA . LEU A 1 85 ? 11.424 -18.862 -7.311 1.00 87.44 85 LEU A CA 1
ATOM 667 C C . LEU A 1 85 ? 11.208 -18.573 -5.824 1.00 87.44 85 LEU A C 1
ATOM 669 O O . LEU A 1 85 ? 11.544 -19.417 -4.990 1.00 87.44 85 LEU A O 1
ATOM 673 N N . LEU A 1 86 ? 10.659 -17.405 -5.472 1.00 89.19 86 LEU A N 1
ATOM 674 C CA . LEU A 1 86 ? 10.274 -17.129 -4.085 1.00 89.19 86 LEU A CA 1
ATOM 675 C C . LEU A 1 86 ? 9.145 -18.071 -3.662 1.00 89.19 86 LEU A C 1
ATOM 677 O O . LEU A 1 86 ? 8.109 -18.173 -4.317 1.00 89.19 86 LEU A O 1
ATOM 681 N N . ASN A 1 87 ? 9.360 -18.768 -2.549 1.00 81.81 87 ASN A N 1
ATOM 682 C CA . ASN A 1 87 ? 8.409 -19.736 -2.035 1.00 81.81 87 ASN A CA 1
ATOM 683 C C . ASN A 1 87 ? 7.225 -19.005 -1.390 1.00 81.81 87 ASN A C 1
ATOM 685 O O . ASN A 1 87 ? 7.399 -18.297 -0.393 1.00 81.81 87 ASN A O 1
ATOM 689 N N . THR A 1 88 ? 6.027 -19.311 -1.870 1.00 85.50 88 THR A N 1
ATOM 690 C CA . THR A 1 88 ? 4.706 -19.075 -1.257 1.00 85.50 88 THR A CA 1
ATOM 691 C C . THR A 1 88 ? 4.167 -20.420 -0.720 1.00 85.50 88 THR A C 1
ATOM 693 O O . THR A 1 88 ? 4.953 -21.362 -0.542 1.00 85.50 88 THR A O 1
ATOM 696 N N . ALA A 1 89 ? 2.879 -20.548 -0.385 1.00 87.06 89 ALA A N 1
ATOM 697 C CA . ALA A 1 89 ? 2.243 -21.853 -0.119 1.00 87.06 89 ALA A CA 1
ATOM 698 C C . ALA A 1 89 ? 1.646 -22.497 -1.385 1.00 87.06 89 ALA A C 1
ATOM 700 O O . ALA A 1 89 ? 1.692 -23.717 -1.547 1.00 87.06 89 ALA A O 1
ATOM 701 N N . GLU A 1 90 ? 1.111 -21.671 -2.282 1.00 91.81 90 GLU A N 1
ATOM 702 C CA . GLU A 1 90 ? 0.596 -22.045 -3.600 1.00 91.81 90 GLU A CA 1
ATOM 703 C C . GLU A 1 90 ? 1.300 -21.153 -4.628 1.00 91.81 90 GLU A C 1
ATOM 705 O O . GLU A 1 90 ? 1.387 -19.943 -4.422 1.00 91.81 90 GLU A O 1
ATOM 710 N N . TRP A 1 91 ? 1.828 -21.737 -5.702 1.00 93.25 91 TRP A N 1
ATOM 711 C CA . TRP A 1 91 ? 2.481 -21.017 -6.798 1.00 93.25 91 TRP A CA 1
ATOM 712 C C . TRP A 1 91 ? 1.609 -21.100 -8.063 1.00 93.25 91 TRP A C 1
ATOM 714 O O . TRP A 1 91 ? 0.753 -21.983 -8.152 1.00 93.25 91 TRP A O 1
ATOM 724 N N . ILE A 1 92 ? 1.791 -20.197 -9.024 1.00 94.69 92 ILE A N 1
ATOM 725 C CA . ILE A 1 92 ? 1.078 -20.204 -10.309 1.00 94.69 92 ILE A CA 1
ATOM 726 C C . ILE A 1 92 ? 1.562 -21.374 -11.181 1.00 94.69 92 ILE A C 1
ATOM 728 O O . ILE A 1 92 ? 2.758 -21.570 -11.344 1.00 94.69 92 ILE A O 1
ATOM 732 N N . GLN A 1 93 ? 0.657 -22.198 -11.705 1.00 94.00 93 GLN A N 1
ATOM 733 C CA . GLN A 1 93 ? 0.988 -23.438 -12.436 1.00 94.00 93 GLN A CA 1
ATOM 734 C C . GLN A 1 93 ? 0.512 -23.416 -13.890 1.00 94.00 93 GLN A C 1
ATOM 736 O O . GLN A 1 93 ? 1.050 -24.137 -14.731 1.00 94.00 93 GLN A O 1
ATOM 741 N N . ASP A 1 94 ? -0.481 -22.578 -14.176 1.00 93.69 94 ASP A N 1
ATOM 742 C CA . ASP A 1 94 ? -1.124 -22.410 -15.473 1.00 93.69 94 ASP A CA 1
ATOM 743 C C . ASP A 1 94 ? -1.618 -20.963 -15.578 1.00 93.69 94 ASP A C 1
ATOM 745 O O . ASP A 1 94 ? -2.187 -20.450 -14.609 1.00 93.69 94 ASP A O 1
ATOM 749 N N . ILE A 1 95 ? -1.392 -20.312 -16.717 1.00 91.75 95 ILE A N 1
ATOM 750 C CA . ILE A 1 95 ? -1.847 -18.946 -16.997 1.00 91.75 95 ILE A CA 1
ATOM 751 C C . ILE A 1 95 ? -2.742 -19.031 -18.231 1.00 91.75 95 ILE A C 1
ATOM 753 O O . ILE A 1 95 ? -2.295 -19.429 -19.303 1.00 91.75 95 ILE A O 1
ATOM 757 N N . SER A 1 96 ? -4.020 -18.713 -18.046 1.00 88.31 96 SER A N 1
ATOM 758 C CA . SER A 1 96 ? -5.089 -18.949 -19.015 1.00 88.31 96 SER A CA 1
ATOM 759 C C . SER A 1 96 ? -6.249 -17.981 -18.786 1.00 88.31 96 SER A C 1
ATOM 761 O O . SER A 1 96 ? -6.322 -17.364 -17.725 1.00 88.31 96 SER A O 1
ATOM 763 N N . GLY A 1 97 ? -7.170 -17.887 -19.753 1.00 84.62 97 GLY A N 1
ATOM 764 C CA . GLY A 1 97 ? -8.459 -17.207 -19.583 1.00 84.62 97 GLY A CA 1
ATOM 765 C C . GLY A 1 97 ? -8.321 -15.776 -19.068 1.00 84.62 97 GLY A C 1
ATOM 766 O O . GLY A 1 97 ? -8.755 -15.491 -17.953 1.00 84.62 97 GLY A O 1
ATOM 767 N N . PHE A 1 98 ? -7.666 -14.914 -19.846 1.00 88.56 98 PHE A N 1
ATOM 768 C CA . PHE A 1 98 ? -7.605 -13.485 -19.556 1.00 88.56 98 PHE A CA 1
ATOM 769 C C . PHE A 1 98 ? -8.988 -12.852 -19.740 1.00 88.56 98 PHE A C 1
ATOM 771 O O . PHE A 1 98 ? -9.700 -13.162 -20.690 1.00 88.56 98 PHE A O 1
ATOM 778 N N . GLU A 1 99 ? -9.349 -11.987 -18.799 1.00 89.88 99 GLU A N 1
ATOM 779 C CA . GLU A 1 99 ? -10.518 -11.101 -18.850 1.00 89.88 99 GLU A CA 1
ATOM 780 C C . GLU A 1 99 ? -10.091 -9.712 -19.362 1.00 89.88 99 GLU A C 1
ATOM 782 O O . GLU A 1 99 ? -10.856 -9.041 -20.037 1.00 89.88 99 GLU A O 1
ATOM 787 N N . ASN A 1 100 ? -8.854 -9.304 -19.054 1.00 88.44 100 ASN A N 1
ATOM 788 C CA . ASN A 1 100 ? -8.111 -8.173 -19.622 1.00 88.44 100 ASN A CA 1
ATOM 789 C C . ASN A 1 100 ? -6.595 -8.453 -19.412 1.00 88.44 100 ASN A C 1
AT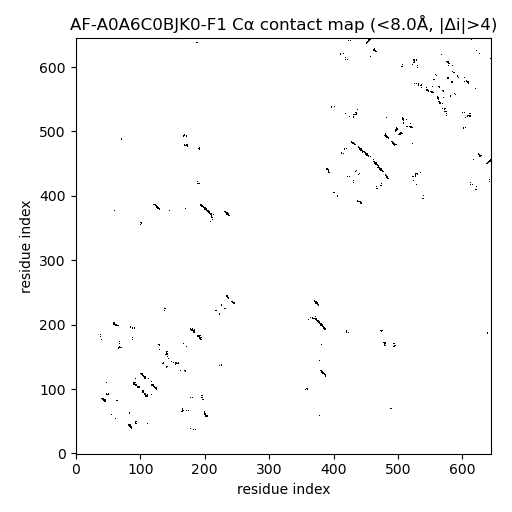OM 791 O O . ASN A 1 100 ? -6.270 -9.442 -18.749 1.00 88.44 100 ASN A O 1
ATOM 795 N N . PRO A 1 101 ? -5.635 -7.620 -19.864 1.00 85.94 101 PRO A N 1
ATOM 796 C CA . PRO A 1 101 ? -4.193 -7.894 -19.707 1.00 85.94 101 PRO A CA 1
ATOM 797 C C . PRO A 1 101 ? -3.679 -8.095 -18.260 1.00 85.94 101 PRO A C 1
ATOM 799 O O . PRO A 1 101 ? -2.547 -8.553 -18.060 1.00 85.94 101 PRO A O 1
ATOM 802 N N . TYR A 1 102 ? -4.479 -7.758 -17.246 1.00 90.50 102 TYR A N 1
ATOM 803 C CA . TYR A 1 102 ? -4.139 -7.833 -15.825 1.00 90.50 102 TYR A CA 1
ATOM 804 C C . TYR A 1 102 ? -4.952 -8.896 -15.065 1.00 90.50 102 TYR A C 1
ATOM 806 O O . TYR A 1 102 ? -4.420 -9.499 -14.136 1.00 90.50 102 TYR A O 1
ATOM 814 N N . LYS A 1 103 ? -6.214 -9.151 -15.427 1.00 94.38 103 LYS A N 1
ATOM 815 C CA . LYS A 1 103 ? -7.134 -10.087 -14.756 1.00 94.38 103 LYS A CA 1
ATOM 816 C C . LYS A 1 103 ? -7.266 -11.377 -15.557 1.00 94.38 103 LYS A C 1
ATOM 818 O O . LYS A 1 103 ? -7.538 -11.332 -16.753 1.00 94.38 103 LYS A O 1
ATOM 823 N N . PHE A 1 104 ? -7.080 -12.530 -14.914 1.00 94.69 104 PHE A N 1
ATOM 824 C CA . PHE A 1 104 ? -7.091 -13.824 -15.606 1.00 94.69 104 PHE A CA 1
ATOM 825 C C . PHE A 1 104 ? -7.440 -15.010 -14.698 1.00 94.69 104 PHE A C 1
ATOM 827 O O . PHE A 1 104 ? -7.352 -14.921 -13.472 1.00 94.69 104 PHE A O 1
ATOM 834 N N . GLN A 1 105 ? -7.795 -16.149 -15.295 1.00 94.94 105 GLN A N 1
ATOM 835 C CA . GLN A 1 105 ? -8.150 -17.380 -14.584 1.00 94.94 105 GLN A CA 1
ATOM 836 C C . GLN A 1 105 ? -7.027 -18.423 -14.664 1.00 94.94 105 GLN A C 1
ATOM 838 O O . GLN A 1 105 ? -6.946 -19.225 -15.596 1.00 94.94 105 GLN A O 1
ATOM 843 N N . GLY A 1 106 ? -6.150 -18.429 -13.657 1.00 94.25 106 GLY A N 1
ATOM 844 C CA . GLY A 1 106 ? -5.013 -19.350 -13.569 1.00 94.25 106 GLY A CA 1
ATOM 845 C C . GLY A 1 106 ? -5.238 -20.520 -12.608 1.00 94.25 106 GLY A C 1
ATOM 846 O O . GLY A 1 106 ? -5.997 -20.425 -11.639 1.00 94.25 106 GLY A O 1
ATOM 847 N N . PHE A 1 107 ? -4.524 -21.626 -12.828 1.00 95.31 107 PHE A N 1
ATOM 848 C CA . PHE A 1 107 ? -4.446 -22.713 -11.849 1.00 95.31 107 PHE A CA 1
ATOM 849 C C . PHE A 1 107 ? -3.268 -22.491 -10.901 1.00 95.31 107 PHE A C 1
ATOM 851 O O . PHE A 1 107 ? -2.129 -22.340 -11.339 1.00 95.31 107 PHE A O 1
ATOM 858 N N . VAL A 1 108 ? -3.520 -22.539 -9.592 1.00 95.25 108 VAL A N 1
ATOM 859 C CA . VAL A 1 108 ? -2.486 -22.431 -8.551 1.00 95.25 108 VAL A CA 1
ATOM 860 C C . VAL A 1 108 ? -2.357 -23.721 -7.743 1.00 95.25 108 VAL A C 1
ATOM 862 O O . VAL A 1 108 ? -3.331 -24.447 -7.532 1.00 95.25 108 VAL A O 1
ATOM 865 N N . GLY A 1 109 ? -1.151 -23.994 -7.248 1.00 93.44 109 GLY A N 1
ATOM 866 C CA . GLY A 1 109 ? -0.872 -25.138 -6.381 1.00 93.44 109 GLY A CA 1
ATOM 867 C C . GLY A 1 109 ? 0.591 -25.199 -5.926 1.00 93.44 109 GLY A C 1
ATOM 868 O O . GLY A 1 109 ? 1.434 -24.474 -6.463 1.00 93.44 109 GLY A O 1
ATOM 869 N N . PRO A 1 110 ? 0.932 -26.029 -4.923 1.00 91.19 110 PRO A N 1
ATOM 870 C CA . PRO A 1 110 ? 2.315 -26.206 -4.475 1.00 91.19 110 PRO A CA 1
ATOM 871 C C . PRO A 1 110 ? 3.254 -26.569 -5.635 1.00 91.19 110 PRO A C 1
ATOM 873 O O . PRO A 1 110 ? 2.863 -27.286 -6.549 1.00 91.19 110 PRO A O 1
ATOM 876 N N . LEU A 1 111 ? 4.507 -26.109 -5.590 1.00 85.44 111 LEU A N 1
ATOM 877 C CA . LEU A 1 111 ? 5.399 -26.096 -6.762 1.00 85.44 111 LEU A CA 1
ATOM 878 C C . LEU A 1 111 ? 5.729 -27.480 -7.379 1.00 85.44 111 LEU A C 1
ATOM 880 O O . LEU A 1 111 ? 6.179 -27.527 -8.516 1.00 85.44 111 LEU A O 1
ATOM 884 N N . ASP A 1 112 ? 5.490 -28.581 -6.656 1.00 81.75 112 ASP A N 1
ATOM 885 C CA . ASP A 1 112 ? 5.651 -29.975 -7.125 1.00 81.75 112 ASP A CA 1
ATOM 886 C C . ASP A 1 112 ? 4.335 -30.792 -7.059 1.00 81.75 112 ASP A C 1
ATOM 888 O O . ASP A 1 112 ? 4.369 -32.017 -6.924 1.00 81.75 112 ASP A O 1
ATOM 892 N N . CYS A 1 113 ? 3.167 -30.139 -7.042 1.00 85.25 113 CYS A N 1
ATOM 893 C CA . CYS A 1 113 ? 1.879 -30.825 -6.882 1.00 85.25 113 CYS A CA 1
ATOM 894 C C . CYS A 1 113 ? 1.422 -31.580 -8.143 1.00 85.25 113 CYS A C 1
ATOM 896 O O . CYS A 1 113 ? 1.928 -31.364 -9.246 1.00 85.25 113 CYS A O 1
ATOM 898 N N . LEU A 1 114 ? 0.463 -32.498 -7.984 1.00 86.62 114 LEU A N 1
ATOM 899 C CA . LEU A 1 114 ? -0.143 -33.189 -9.121 1.00 86.62 114 LEU A CA 1
ATOM 900 C C . LEU A 1 114 ? -1.238 -32.308 -9.749 1.00 86.62 114 LEU A C 1
ATOM 902 O O . LEU A 1 114 ? -1.864 -31.525 -9.038 1.00 86.62 114 LEU A O 1
ATOM 906 N N . PRO A 1 115 ? -1.584 -32.493 -11.040 1.00 85.19 115 PRO A N 1
ATOM 907 C CA . PRO A 1 115 ? -2.672 -31.745 -11.682 1.00 85.19 115 PRO A CA 1
ATOM 908 C C . PRO A 1 115 ? -4.039 -31.835 -10.976 1.00 85.19 115 PRO A C 1
ATOM 910 O O . PRO A 1 115 ? -4.892 -30.982 -11.184 1.00 85.19 115 PRO A O 1
ATOM 913 N N . ALA A 1 116 ? -4.252 -32.853 -10.132 1.00 86.56 116 ALA A N 1
ATOM 914 C CA . ALA A 1 116 ? -5.462 -33.024 -9.323 1.00 86.56 116 ALA A CA 1
ATOM 915 C C . ALA A 1 116 ? -5.483 -32.194 -8.019 1.00 86.56 116 ALA A C 1
ATOM 917 O O . ALA A 1 116 ? -6.538 -32.074 -7.401 1.00 86.56 116 ALA A O 1
ATOM 918 N N . ASP A 1 117 ? -4.342 -31.636 -7.598 1.00 89.25 117 ASP A N 1
ATOM 919 C CA . ASP A 1 117 ? -4.217 -30.753 -6.427 1.00 89.25 117 ASP A CA 1
ATOM 920 C C . ASP A 1 117 ? -4.383 -29.261 -6.796 1.00 89.25 117 ASP A C 1
ATOM 922 O O . ASP A 1 117 ? -4.453 -28.401 -5.910 1.00 89.25 117 ASP A O 1
ATOM 926 N N . LEU A 1 118 ? -4.418 -28.958 -8.101 1.00 93.31 118 LEU A N 1
ATOM 927 C CA . LEU A 1 118 ? -4.534 -27.612 -8.658 1.00 93.31 118 LEU A CA 1
ATOM 928 C C . LEU A 1 118 ? -5.906 -26.989 -8.388 1.00 93.31 118 LEU A C 1
ATOM 930 O O . LEU A 1 118 ? -6.938 -27.660 -8.408 1.00 93.31 118 LEU A O 1
ATOM 934 N N . LYS A 1 119 ? -5.915 -25.670 -8.192 1.00 94.69 119 LYS A N 1
ATOM 935 C CA . LYS A 1 119 ? -7.124 -24.878 -7.942 1.00 94.69 119 LYS A CA 1
ATOM 936 C C . LYS A 1 119 ? -7.197 -23.745 -8.949 1.00 94.69 119 LYS A C 1
ATOM 938 O O . LYS A 1 119 ? -6.297 -22.909 -8.974 1.00 94.69 119 LYS A O 1
ATOM 943 N N . LEU A 1 120 ? -8.266 -23.709 -9.738 1.00 95.06 120 LEU A N 1
ATOM 944 C CA . LEU A 1 120 ? -8.597 -22.548 -10.559 1.00 95.06 120 LEU A CA 1
ATOM 945 C C . LEU A 1 120 ? -8.914 -21.358 -9.640 1.00 95.06 120 LEU A C 1
ATOM 947 O O . LEU A 1 120 ? -9.628 -21.529 -8.647 1.00 95.06 120 LEU A O 1
ATOM 951 N N . LYS A 1 121 ? -8.374 -20.178 -9.951 1.00 95.06 121 LYS A N 1
ATOM 952 C CA . LYS A 1 121 ? -8.669 -18.915 -9.264 1.00 95.06 121 LYS A CA 1
ATOM 953 C C . LYS A 1 121 ? -8.641 -17.750 -10.246 1.00 95.06 121 LYS A C 1
ATOM 955 O O . LYS A 1 121 ? -7.862 -17.767 -11.195 1.00 95.06 121 LYS A O 1
ATOM 960 N N . ASN A 1 122 ? -9.405 -16.710 -9.931 1.00 95.38 122 ASN A N 1
ATOM 961 C CA . ASN A 1 122 ? -9.263 -15.396 -10.544 1.00 95.38 122 ASN A CA 1
ATOM 962 C C . ASN A 1 122 ? -8.036 -14.711 -9.920 1.00 95.38 122 ASN A C 1
ATOM 964 O O . ASN A 1 122 ? -7.887 -14.656 -8.692 1.00 95.38 122 ASN A O 1
ATOM 968 N N . LEU A 1 123 ? -7.136 -14.233 -10.768 1.00 96.81 123 LEU A N 1
ATOM 969 C CA . LEU A 1 123 ? -5.819 -13.721 -10.415 1.00 96.81 123 LEU A CA 1
ATOM 970 C C . LEU A 1 123 ? -5.591 -12.356 -11.058 1.00 96.81 123 LEU A C 1
ATOM 972 O O . LEU A 1 123 ? -6.162 -12.044 -12.100 1.00 96.81 123 LEU A O 1
ATOM 976 N N . PHE A 1 124 ? -4.729 -11.565 -10.425 1.00 96.62 124 PHE A N 1
ATOM 977 C CA . PHE A 1 124 ? -4.318 -10.252 -10.902 1.00 96.62 124 PHE A CA 1
ATOM 978 C C . PHE A 1 124 ? -2.805 -10.224 -11.136 1.00 96.62 124 PHE A C 1
ATOM 980 O O . PHE A 1 124 ? -2.030 -10.615 -10.264 1.00 96.62 124 PHE A O 1
ATOM 987 N N . MET A 1 125 ? -2.372 -9.772 -12.307 1.00 95.19 125 MET A N 1
ATOM 988 C CA . MET A 1 125 ? -0.973 -9.624 -12.695 1.00 95.19 125 MET A CA 1
ATOM 989 C C . MET A 1 125 ? -0.566 -8.154 -12.552 1.00 95.19 125 MET A C 1
ATOM 991 O O . MET A 1 125 ? -0.648 -7.390 -13.512 1.00 95.19 125 MET A O 1
ATOM 995 N N . LYS A 1 126 ? -0.117 -7.744 -11.358 1.00 95.69 126 LYS A N 1
ATOM 996 C CA . LYS A 1 126 ? 0.442 -6.397 -11.164 1.00 95.69 126 LYS A CA 1
ATOM 997 C C . LYS A 1 126 ? 1.747 -6.288 -11.958 1.00 95.69 126 LYS A C 1
ATOM 999 O O . LYS A 1 126 ? 2.625 -7.138 -11.804 1.00 95.69 126 LYS A O 1
ATOM 1004 N N . ARG A 1 127 ? 1.865 -5.245 -12.785 1.00 94.75 127 ARG A N 1
ATOM 1005 C CA . ARG A 1 127 ? 3.025 -4.928 -13.637 1.00 94.75 127 ARG A CA 1
ATOM 1006 C C . ARG A 1 127 ? 3.655 -3.617 -13.145 1.00 94.75 127 ARG A C 1
ATOM 1008 O O . ARG A 1 127 ? 3.279 -2.547 -13.611 1.00 94.75 127 ARG A O 1
ATOM 1015 N N . ALA A 1 128 ? 4.557 -3.687 -12.169 1.00 95.62 128 ALA A N 1
ATOM 1016 C CA . ALA A 1 128 ? 5.242 -2.510 -11.629 1.00 95.62 128 ALA A CA 1
ATOM 1017 C C . ALA A 1 128 ? 6.458 -2.152 -12.499 1.00 95.62 128 ALA A C 1
ATOM 1019 O O . ALA A 1 128 ? 7.253 -3.030 -12.839 1.00 95.62 128 ALA A O 1
ATOM 1020 N N . HIS A 1 129 ? 6.617 -0.881 -12.866 1.00 95.62 129 HIS A N 1
ATOM 1021 C CA . HIS A 1 129 ? 7.767 -0.421 -13.643 1.00 95.62 129 HIS A CA 1
ATOM 1022 C C . HIS A 1 129 ? 9.048 -0.391 -12.795 1.00 95.62 129 HIS A C 1
ATOM 1024 O O . HIS A 1 129 ? 9.024 0.037 -11.649 1.00 95.62 129 HIS A O 1
ATOM 1030 N N . ILE A 1 130 ? 10.179 -0.840 -13.350 1.00 96.69 130 ILE A N 1
ATOM 1031 C CA . ILE A 1 130 ? 11.481 -0.803 -12.647 1.00 96.69 130 ILE A CA 1
ATOM 1032 C C . ILE A 1 130 ? 12.172 0.564 -12.827 1.00 96.69 130 ILE A C 1
ATOM 1034 O O . ILE A 1 130 ? 12.984 0.974 -11.998 1.00 96.69 130 ILE A O 1
ATOM 1038 N N . LEU A 1 131 ? 11.838 1.277 -13.905 1.00 95.69 131 LEU A N 1
ATOM 1039 C CA . LEU A 1 131 ? 12.266 2.647 -14.192 1.00 95.69 131 LEU A CA 1
ATOM 1040 C C . LEU A 1 131 ? 11.049 3.571 -14.120 1.00 95.69 131 LEU A C 1
ATOM 1042 O O . LEU A 1 131 ? 9.999 3.203 -14.646 1.00 95.69 131 LEU A O 1
ATOM 1046 N N . ASN A 1 132 ? 11.194 4.765 -13.539 1.00 94.19 132 ASN A N 1
ATOM 1047 C CA . ASN A 1 132 ? 10.147 5.787 -13.594 1.00 94.19 132 ASN A CA 1
ATOM 1048 C C . ASN A 1 132 ? 9.854 6.141 -15.079 1.00 94.19 132 ASN A C 1
ATOM 1050 O O . ASN A 1 132 ? 10.799 6.454 -15.817 1.00 94.19 132 ASN A O 1
ATOM 1054 N N . PRO A 1 133 ? 8.589 6.070 -15.547 1.00 95.00 133 PRO A N 1
ATOM 1055 C CA . PRO A 1 133 ? 8.247 6.334 -16.944 1.00 95.00 133 PRO A CA 1
ATOM 1056 C C . PRO A 1 133 ? 8.535 7.768 -17.398 1.00 95.00 133 PRO A C 1
ATOM 1058 O O . PRO A 1 133 ? 9.009 7.947 -18.515 1.00 95.00 133 PRO A O 1
ATOM 1061 N N . ILE A 1 134 ? 8.335 8.775 -16.544 1.00 94.50 134 ILE A N 1
ATOM 1062 C CA . ILE A 1 134 ? 8.574 10.191 -16.869 1.00 94.50 134 ILE A CA 1
ATOM 1063 C C . ILE A 1 134 ? 10.076 10.449 -17.053 1.00 94.50 134 ILE A C 1
ATOM 1065 O O . ILE A 1 134 ? 10.475 11.003 -18.075 1.00 94.50 134 ILE A O 1
ATOM 1069 N N . SER A 1 135 ? 10.926 9.945 -16.150 1.00 93.75 135 SER A N 1
ATOM 1070 C CA . SER A 1 135 ? 12.394 9.967 -16.310 1.00 93.75 135 SER A CA 1
ATOM 1071 C C . SER A 1 135 ? 12.876 9.221 -17.563 1.00 93.75 135 SER A C 1
ATOM 1073 O O . SER A 1 135 ? 13.900 9.566 -18.156 1.00 93.75 135 SER A O 1
ATOM 1075 N N . TYR A 1 136 ? 12.153 8.190 -18.010 1.00 94.81 136 TYR A N 1
ATOM 1076 C CA . TYR A 1 136 ? 12.431 7.577 -19.309 1.00 94.81 136 TYR A CA 1
ATOM 1077 C C . TYR A 1 136 ? 11.998 8.490 -20.467 1.00 94.81 136 TYR A C 1
ATOM 1079 O O . TYR A 1 136 ? 12.779 8.690 -21.393 1.00 94.81 136 TYR A O 1
ATOM 1087 N N . MET A 1 137 ? 10.808 9.099 -20.403 1.00 95.19 137 MET A N 1
ATOM 1088 C CA . MET A 1 137 ? 10.301 10.032 -21.421 1.00 95.19 137 MET A CA 1
ATOM 1089 C C . MET A 1 137 ? 11.164 11.294 -21.569 1.00 95.19 137 MET A C 1
ATOM 1091 O O . MET A 1 137 ? 11.259 11.815 -22.679 1.00 95.19 137 MET A O 1
ATOM 1095 N N . SER A 1 138 ? 11.814 11.769 -20.500 1.00 93.62 138 SER A N 1
ATOM 1096 C CA . SER A 1 138 ? 12.768 12.891 -20.530 1.00 93.62 138 SER A CA 1
ATOM 1097 C C . SER A 1 138 ? 14.163 12.503 -21.043 1.00 93.62 138 SER A C 1
ATOM 1099 O O . SER A 1 138 ? 14.929 13.373 -21.460 1.00 93.62 138 SER A O 1
ATOM 1101 N N . GLY A 1 139 ? 14.483 11.204 -21.091 1.00 90.88 139 GLY A N 1
ATOM 1102 C CA . GLY A 1 139 ? 15.762 10.676 -21.574 1.00 90.88 139 GLY A CA 1
ATOM 1103 C C . GLY A 1 139 ? 16.843 10.502 -20.497 1.00 90.88 139 GLY A C 1
ATOM 1104 O O . GLY A 1 139 ? 18.012 10.284 -20.826 1.00 90.88 139 GLY A O 1
ATOM 1105 N N . GLU A 1 140 ? 16.501 10.560 -19.207 1.00 92.00 140 GLU A N 1
ATOM 1106 C CA . GLU A 1 140 ? 17.440 10.258 -18.109 1.00 92.00 140 GLU A CA 1
ATOM 1107 C C . GLU A 1 140 ? 17.884 8.788 -18.106 1.00 92.00 140 GLU A C 1
ATOM 1109 O O . GLU A 1 140 ? 18.991 8.463 -17.656 1.00 92.00 140 GLU A O 1
ATOM 1114 N N . TYR A 1 141 ? 17.033 7.910 -18.641 1.00 93.12 141 TYR A N 1
ATOM 1115 C CA . TYR A 1 141 ? 17.288 6.488 -18.841 1.00 93.12 141 TYR A CA 1
ATOM 1116 C C . TYR A 1 141 ? 17.383 6.136 -20.332 1.00 93.12 141 TYR A C 1
ATOM 1118 O O . TYR A 1 141 ? 16.712 6.726 -21.173 1.00 93.12 141 TYR A O 1
ATOM 1126 N N . VAL A 1 142 ? 18.180 5.116 -20.667 1.00 90.94 142 VAL A N 1
ATOM 1127 C CA . VAL A 1 142 ? 18.290 4.571 -22.030 1.00 90.94 142 VAL A CA 1
ATOM 1128 C C . VAL A 1 142 ? 18.193 3.050 -21.983 1.00 90.94 142 VAL A C 1
ATOM 1130 O O . VAL A 1 142 ? 18.995 2.383 -21.331 1.00 90.94 142 VAL A O 1
ATOM 1133 N N . LEU A 1 143 ? 17.231 2.495 -22.723 1.00 88.62 143 LEU A N 1
ATOM 1134 C CA . LEU A 1 143 ? 16.997 1.055 -22.843 1.00 88.62 143 LEU A CA 1
ATOM 1135 C C . LEU A 1 143 ? 17.513 0.534 -24.196 1.00 88.62 143 LEU A C 1
ATOM 1137 O O . LEU A 1 143 ? 16.779 0.591 -25.179 1.00 88.62 143 LEU A O 1
ATOM 1141 N N . PRO A 1 144 ? 18.745 -0.003 -24.282 1.00 82.81 144 PRO A N 1
ATOM 1142 C CA . PRO A 1 144 ? 19.203 -0.666 -25.498 1.00 82.81 144 PRO A CA 1
ATOM 1143 C C . PRO A 1 144 ? 18.406 -1.956 -25.752 1.00 82.81 144 PRO A C 1
ATOM 1145 O O . PRO A 1 144 ? 18.054 -2.688 -24.811 1.00 82.81 144 PRO A O 1
ATOM 1148 N N . GLU A 1 145 ? 18.170 -2.259 -27.034 1.00 79.00 145 GLU A N 1
ATOM 1149 C CA . GLU A 1 145 ? 17.501 -3.486 -27.495 1.00 79.00 145 GLU A CA 1
ATOM 1150 C C . GLU A 1 145 ? 18.181 -4.741 -26.933 1.00 79.00 145 GLU A C 1
ATOM 1152 O O . GLU A 1 145 ? 17.534 -5.622 -26.350 1.00 79.00 145 GLU A O 1
ATOM 1157 N N . ASP A 1 146 ? 19.515 -4.768 -27.010 1.00 79.88 146 ASP A N 1
ATOM 1158 C CA . ASP A 1 146 ? 20.337 -5.723 -26.286 1.00 79.88 146 ASP A CA 1
ATOM 1159 C C . ASP A 1 146 ? 21.309 -5.038 -25.322 1.00 79.88 146 ASP A C 1
ATOM 1161 O O . ASP A 1 146 ? 22.246 -4.354 -25.723 1.00 79.88 146 ASP A O 1
ATOM 1165 N N . GLY A 1 147 ? 21.114 -5.278 -24.022 1.00 76.00 147 GLY A N 1
ATOM 1166 C CA . GLY A 1 147 ? 21.970 -4.758 -22.948 1.00 76.00 147 GLY A CA 1
ATOM 1167 C C . GLY A 1 147 ? 23.382 -5.355 -22.904 1.00 76.00 147 GLY A C 1
ATOM 1168 O O . GLY A 1 147 ? 24.152 -5.012 -22.010 1.00 76.00 147 GLY A O 1
ATOM 1169 N N . ALA A 1 148 ? 23.726 -6.246 -23.841 1.00 79.00 148 ALA A N 1
ATOM 1170 C CA . ALA A 1 148 ? 25.096 -6.688 -24.089 1.00 79.00 148 ALA A CA 1
ATOM 1171 C C . ALA A 1 148 ? 25.883 -5.737 -25.018 1.00 79.00 148 ALA A C 1
ATOM 1173 O O . ALA A 1 148 ? 27.101 -5.885 -25.136 1.00 79.00 148 ALA A O 1
ATOM 1174 N N . LEU A 1 149 ? 25.216 -4.777 -25.673 1.00 83.00 149 LEU A N 1
ATOM 1175 C CA . LEU A 1 149 ? 25.835 -3.795 -26.566 1.00 83.00 149 LEU A CA 1
ATOM 1176 C C . LEU A 1 149 ? 26.109 -2.451 -25.853 1.00 83.00 149 LEU A C 1
ATOM 1178 O O . LEU A 1 149 ? 25.462 -2.140 -24.849 1.00 83.00 149 LEU A O 1
ATOM 1182 N N . PRO A 1 150 ? 27.070 -1.639 -26.342 1.00 81.38 150 PRO A N 1
ATOM 1183 C CA . PRO A 1 150 ? 27.326 -0.304 -25.804 1.00 81.38 150 PRO A CA 1
ATOM 1184 C C . PRO A 1 150 ? 26.135 0.652 -25.961 1.00 81.38 150 PRO A C 1
ATOM 1186 O O . PRO A 1 150 ? 25.363 0.559 -26.911 1.00 81.38 150 PRO A O 1
ATOM 1189 N N . SER A 1 151 ? 26.043 1.621 -25.052 1.00 86.62 151 SER A N 1
ATOM 1190 C CA . SER A 1 151 ? 25.084 2.731 -25.077 1.00 86.62 151 SER A CA 1
ATOM 1191 C C . SER A 1 151 ? 25.728 3.978 -24.447 1.00 86.62 151 SER A C 1
ATOM 1193 O O . SER A 1 151 ? 26.842 3.893 -23.916 1.00 86.62 151 SER A O 1
ATOM 1195 N N . TYR A 1 152 ? 25.065 5.137 -24.509 1.00 86.06 152 TYR A N 1
ATOM 1196 C CA . TYR A 1 152 ? 25.558 6.404 -23.956 1.00 86.06 152 TYR A CA 1
ATOM 1197 C C . TYR A 1 152 ? 25.907 6.262 -22.469 1.00 86.06 152 TYR A C 1
ATOM 1199 O O . TYR A 1 152 ? 25.044 5.985 -21.636 1.00 86.06 152 TYR A O 1
ATOM 1207 N N . LEU A 1 153 ? 27.193 6.437 -22.143 1.00 86.56 153 LEU A N 1
ATOM 1208 C CA . LEU A 1 153 ? 27.783 5.918 -20.906 1.00 86.56 153 LEU A CA 1
ATOM 1209 C C . LEU A 1 153 ? 27.098 6.423 -19.627 1.00 86.56 153 LEU A C 1
ATOM 1211 O O . LEU A 1 153 ? 26.841 5.618 -18.739 1.00 86.56 153 LEU A O 1
ATOM 1215 N N . SER A 1 154 ? 26.779 7.717 -19.545 1.00 89.94 154 SER A N 1
ATOM 1216 C CA . SER A 1 154 ? 26.107 8.334 -18.392 1.00 89.94 154 SER A CA 1
ATOM 1217 C C . SER A 1 154 ? 24.696 7.778 -18.179 1.00 89.94 154 SER A C 1
ATOM 1219 O O . SER A 1 154 ? 24.403 7.225 -17.122 1.00 89.94 154 SER A O 1
ATOM 1221 N N . HIS A 1 155 ? 23.844 7.864 -19.201 1.00 89.62 155 HIS A N 1
ATOM 1222 C CA . HIS A 1 155 ? 22.446 7.424 -19.140 1.00 89.62 155 HIS A CA 1
ATOM 1223 C C . HIS A 1 155 ? 22.350 5.907 -18.935 1.00 89.62 155 HIS A C 1
ATOM 1225 O O . HIS A 1 155 ? 21.515 5.430 -18.170 1.00 89.62 155 HIS A O 1
ATOM 1231 N N . TRP A 1 156 ? 23.248 5.126 -19.547 1.00 91.31 156 TRP A N 1
ATOM 1232 C CA . TRP A 1 156 ? 23.295 3.679 -19.345 1.00 91.31 156 TRP A CA 1
ATOM 1233 C C . TRP A 1 156 ? 23.801 3.297 -17.948 1.00 91.31 156 TRP A C 1
ATOM 1235 O O . TRP A 1 156 ? 23.244 2.390 -17.337 1.00 91.31 156 TRP A O 1
ATOM 1245 N N . GLN A 1 157 ? 24.779 4.018 -17.383 1.00 92.19 157 GLN A N 1
ATOM 1246 C CA . GLN A 1 157 ? 25.177 3.847 -15.979 1.00 92.19 157 GLN A CA 1
ATOM 1247 C C . GLN A 1 157 ? 24.037 4.198 -15.012 1.00 92.19 157 GLN A C 1
ATOM 1249 O O . GLN A 1 157 ? 23.813 3.448 -14.065 1.00 92.19 157 GLN A O 1
ATOM 1254 N N . HIS A 1 158 ? 23.288 5.273 -15.270 1.00 93.12 158 HIS A N 1
ATOM 1255 C CA . HIS A 1 158 ? 22.117 5.663 -14.478 1.00 93.12 158 HIS A CA 1
ATOM 1256 C C . HIS A 1 158 ? 21.003 4.603 -14.544 1.00 93.12 158 HIS A C 1
ATOM 1258 O O . HIS A 1 158 ? 20.522 4.129 -13.516 1.00 93.12 158 HIS A O 1
ATOM 1264 N N . THR A 1 159 ? 20.680 4.136 -15.753 1.00 94.50 159 THR A N 1
ATOM 1265 C CA . THR A 1 159 ? 19.698 3.063 -15.993 1.00 94.50 159 THR A CA 1
ATOM 1266 C C . THR A 1 159 ? 20.105 1.764 -15.291 1.00 94.50 159 THR A C 1
ATOM 1268 O O . THR A 1 159 ? 19.288 1.124 -14.631 1.00 94.50 159 THR A O 1
ATOM 1271 N N . LEU A 1 160 ? 21.383 1.376 -15.389 1.00 93.69 160 LEU A N 1
ATOM 1272 C CA . LEU A 1 160 ? 21.915 0.203 -14.697 1.00 93.69 160 LEU A CA 1
ATOM 1273 C C . LEU A 1 160 ? 21.910 0.369 -13.175 1.00 93.69 160 LEU A C 1
ATOM 1275 O O . LEU A 1 160 ? 21.685 -0.625 -12.490 1.00 93.69 160 LEU A O 1
ATOM 1279 N N . ALA A 1 161 ? 22.125 1.573 -12.641 1.00 94.19 161 ALA A N 1
ATOM 1280 C CA . ALA A 1 161 ? 22.021 1.828 -11.208 1.00 94.19 161 ALA A CA 1
ATOM 1281 C C . ALA A 1 161 ? 20.585 1.595 -10.711 1.00 94.19 161 ALA A C 1
ATOM 1283 O O . ALA A 1 161 ? 20.394 0.740 -9.850 1.00 94.19 161 ALA A O 1
ATOM 1284 N N . LYS A 1 162 ? 19.579 2.245 -11.320 1.00 95.38 162 LYS A N 1
ATOM 1285 C CA . LYS A 1 162 ? 18.163 2.111 -10.923 1.00 95.38 162 LYS A CA 1
ATOM 1286 C C . LYS A 1 162 ? 17.654 0.669 -11.056 1.00 95.38 162 LYS A C 1
ATOM 1288 O O . LYS A 1 162 ? 17.066 0.140 -10.120 1.00 95.38 162 LYS A O 1
ATOM 1293 N N . ILE A 1 163 ? 17.970 -0.015 -12.166 1.00 94.88 163 ILE A N 1
ATOM 1294 C CA . ILE A 1 163 ? 17.608 -1.435 -12.372 1.00 94.88 163 ILE A CA 1
ATOM 1295 C C . ILE A 1 163 ? 18.276 -2.364 -11.345 1.00 94.88 163 ILE A C 1
ATOM 1297 O O . ILE A 1 163 ? 17.719 -3.408 -11.019 1.00 94.88 163 ILE A O 1
ATOM 1301 N N . ASN A 1 164 ? 19.470 -2.036 -10.841 1.00 94.31 164 ASN A N 1
ATOM 1302 C CA . ASN A 1 164 ? 20.180 -2.899 -9.896 1.00 94.31 164 ASN A CA 1
ATOM 1303 C C . ASN A 1 164 ? 20.061 -2.453 -8.428 1.00 94.31 164 ASN A C 1
ATOM 1305 O O . ASN A 1 164 ? 20.659 -3.126 -7.584 1.00 94.31 164 ASN A O 1
ATOM 1309 N N . ASP A 1 165 ? 19.297 -1.408 -8.087 1.00 94.94 165 ASP A N 1
ATOM 1310 C CA . ASP A 1 165 ? 19.113 -1.006 -6.687 1.00 94.94 165 ASP A CA 1
ATOM 1311 C C . ASP A 1 165 ? 18.331 -2.095 -5.913 1.00 94.94 165 ASP A C 1
ATOM 1313 O O . ASP A 1 165 ? 17.205 -2.451 -6.280 1.00 94.94 165 ASP A O 1
ATOM 1317 N N . PRO A 1 166 ? 18.883 -2.668 -4.825 1.00 93.81 166 PRO A N 1
ATOM 1318 C CA . PRO A 1 166 ? 18.168 -3.625 -3.986 1.00 93.81 166 PRO A CA 1
ATOM 1319 C C . PRO A 1 166 ? 17.023 -3.015 -3.151 1.00 93.81 166 PRO A C 1
ATOM 1321 O O . PRO A 1 166 ? 16.370 -3.752 -2.402 1.00 93.81 166 PRO A O 1
ATOM 1324 N N . ASN A 1 167 ? 16.773 -1.713 -3.264 1.00 95.19 167 ASN A N 1
ATOM 1325 C CA . ASN A 1 167 ? 15.667 -0.965 -2.676 1.00 95.19 167 ASN A CA 1
ATOM 1326 C C . ASN A 1 167 ? 14.646 -0.466 -3.721 1.00 95.19 167 ASN A C 1
ATOM 1328 O O . ASN A 1 167 ? 13.697 0.197 -3.322 1.00 95.19 167 ASN A O 1
ATOM 1332 N N . ASN A 1 168 ? 14.795 -0.790 -5.014 1.00 96.94 168 ASN A N 1
ATOM 1333 C CA . ASN A 1 168 ? 13.866 -0.357 -6.068 1.00 96.94 168 ASN A CA 1
ATOM 1334 C C . ASN A 1 168 ? 12.387 -0.613 -5.701 1.00 96.94 168 ASN A C 1
ATOM 1336 O O . ASN A 1 168 ? 12.032 -1.744 -5.359 1.00 96.94 168 ASN A O 1
ATOM 1340 N N . GLU A 1 169 ? 11.529 0.406 -5.787 1.00 96.44 169 GLU A N 1
ATOM 1341 C CA . GLU A 1 169 ? 10.099 0.364 -5.424 1.00 96.44 169 GLU A CA 1
ATOM 1342 C C . GLU A 1 169 ? 9.360 -0.886 -5.917 1.00 96.44 169 GLU A C 1
ATOM 1344 O O . GLU A 1 169 ? 8.683 -1.566 -5.140 1.00 96.44 169 GLU A O 1
ATOM 1349 N N . ALA A 1 170 ? 9.536 -1.247 -7.189 1.00 97.50 170 ALA A N 1
ATOM 1350 C CA . ALA A 1 170 ? 8.876 -2.400 -7.791 1.00 97.50 170 ALA A CA 1
ATOM 1351 C C . ALA A 1 170 ? 9.342 -3.735 -7.178 1.00 97.50 170 ALA A C 1
ATOM 1353 O O . ALA A 1 170 ? 8.570 -4.693 -7.071 1.00 97.50 170 ALA A O 1
ATOM 1354 N N . TYR A 1 171 ? 10.599 -3.805 -6.730 1.00 97.25 171 TYR A N 1
ATOM 1355 C CA . TYR A 1 171 ? 11.137 -4.951 -5.997 1.00 97.25 171 TYR A CA 1
ATOM 1356 C C . TYR A 1 171 ? 10.682 -4.973 -4.535 1.00 97.25 171 TYR A C 1
ATOM 1358 O O . TYR A 1 171 ? 10.431 -6.056 -4.000 1.00 97.25 171 TYR A O 1
ATOM 1366 N N . ILE A 1 172 ? 10.563 -3.807 -3.893 1.00 96.75 172 ILE A N 1
ATOM 1367 C CA . ILE A 1 172 ? 10.047 -3.653 -2.526 1.00 96.75 172 ILE A CA 1
ATOM 1368 C C . ILE A 1 172 ? 8.583 -4.099 -2.450 1.00 96.75 172 ILE A C 1
ATOM 1370 O O . ILE A 1 172 ? 8.241 -4.882 -1.559 1.00 96.75 172 ILE A O 1
ATOM 1374 N N . ASP A 1 173 ? 7.758 -3.713 -3.427 1.00 97.56 173 ASP A N 1
ATOM 1375 C CA . ASP A 1 173 ? 6.370 -4.164 -3.546 1.00 97.56 173 ASP A CA 1
ATOM 1376 C C . ASP A 1 173 ? 6.259 -5.683 -3.674 1.00 97.56 173 ASP A C 1
ATOM 1378 O O . ASP A 1 173 ? 5.636 -6.340 -2.836 1.00 97.56 173 ASP A O 1
ATOM 1382 N N . ALA A 1 174 ? 6.916 -6.264 -4.681 1.00 96.94 174 ALA A N 1
ATOM 1383 C CA . ALA A 1 174 ? 6.877 -7.702 -4.925 1.00 96.94 174 ALA A CA 1
ATOM 1384 C C . ALA A 1 174 ? 7.412 -8.510 -3.726 1.00 96.94 174 ALA A C 1
ATOM 1386 O O . ALA A 1 174 ? 6.896 -9.583 -3.393 1.00 96.94 174 ALA A O 1
ATOM 1387 N N . LEU A 1 175 ? 8.427 -7.980 -3.036 1.00 95.81 175 LEU A N 1
ATOM 1388 C CA . LEU A 1 175 ? 8.984 -8.564 -1.824 1.00 95.81 175 LEU A CA 1
ATOM 1389 C C . LEU A 1 175 ? 7.995 -8.517 -0.650 1.00 95.81 175 LEU A C 1
ATOM 1391 O O . LEU A 1 175 ? 7.819 -9.535 0.033 1.00 95.81 175 LEU A O 1
ATOM 1395 N N . PHE A 1 176 ? 7.330 -7.383 -0.408 1.00 96.81 176 PHE A N 1
ATOM 1396 C CA . PHE A 1 176 ? 6.350 -7.302 0.673 1.00 96.81 176 PHE A CA 1
ATOM 1397 C C . PHE A 1 176 ? 5.051 -8.039 0.343 1.00 96.81 176 PHE A C 1
ATOM 1399 O O . PHE A 1 176 ? 4.496 -8.670 1.235 1.00 96.81 176 PHE A O 1
ATOM 1406 N N . ALA A 1 177 ? 4.616 -8.106 -0.916 1.00 97.25 177 ALA A N 1
ATOM 1407 C CA . ALA A 1 177 ? 3.472 -8.921 -1.329 1.00 97.25 177 ALA A CA 1
ATOM 1408 C C . ALA A 1 177 ? 3.659 -10.413 -0.971 1.00 97.25 177 ALA A C 1
ATOM 1410 O O . ALA A 1 177 ? 2.724 -11.078 -0.515 1.00 97.25 177 ALA A O 1
ATOM 1411 N N . VAL A 1 178 ? 4.886 -10.942 -1.075 1.00 95.94 178 VAL A N 1
ATOM 1412 C CA . VAL A 1 178 ? 5.225 -12.294 -0.586 1.00 95.94 178 VAL A CA 1
ATOM 1413 C C . VAL A 1 178 ? 5.181 -12.377 0.951 1.00 95.94 178 VAL A C 1
ATOM 1415 O O . VAL A 1 178 ? 4.727 -13.387 1.496 1.00 95.94 178 VAL A O 1
ATOM 1418 N N . CYS A 1 179 ? 5.589 -11.329 1.672 1.00 95.56 179 CYS A N 1
ATOM 1419 C CA . CYS A 1 179 ? 5.502 -11.258 3.140 1.00 95.56 179 CYS A CA 1
ATOM 1420 C C . CYS A 1 179 ? 4.048 -11.187 3.639 1.00 95.56 179 CYS A C 1
ATOM 1422 O O . CYS A 1 179 ? 3.659 -11.914 4.553 1.00 95.56 179 CYS A O 1
ATOM 1424 N N . ALA A 1 180 ? 3.231 -10.363 2.991 1.00 96.56 180 ALA A N 1
ATOM 1425 C CA . ALA A 1 180 ? 1.807 -10.204 3.228 1.00 96.56 180 ALA A CA 1
ATOM 1426 C C . ALA A 1 180 ? 1.064 -11.530 2.976 1.00 96.56 180 ALA A C 1
ATOM 1428 O O . ALA A 1 180 ? 0.350 -12.011 3.858 1.00 96.56 180 ALA A O 1
ATOM 1429 N N . SER A 1 181 ? 1.353 -12.214 1.857 1.00 96.38 181 SER A N 1
ATOM 1430 C CA . SER A 1 181 ? 0.861 -13.576 1.588 1.00 96.38 181 SER A CA 1
ATOM 1431 C C . SER A 1 181 ? 1.217 -14.549 2.715 1.00 96.38 181 SER A C 1
ATOM 1433 O O . SER A 1 181 ? 0.367 -15.318 3.165 1.00 96.38 181 SER A O 1
ATOM 1435 N N . ARG A 1 182 ? 2.447 -14.493 3.249 1.00 94.50 182 ARG A N 1
ATOM 1436 C CA . ARG A 1 182 ? 2.872 -15.354 4.366 1.00 94.50 182 ARG A CA 1
ATOM 1437 C C . ARG A 1 182 ? 2.052 -15.125 5.645 1.00 94.50 182 ARG A C 1
ATOM 1439 O O . ARG A 1 182 ? 1.805 -16.102 6.351 1.00 94.50 182 ARG A O 1
ATOM 1446 N N . LEU A 1 183 ? 1.554 -13.915 5.922 1.00 95.88 183 LEU A N 1
ATOM 1447 C CA . LEU A 1 183 ? 0.628 -13.674 7.046 1.00 95.88 183 LEU A CA 1
ATOM 1448 C C . LEU A 1 183 ? -0.719 -14.396 6.854 1.00 95.88 183 LEU A C 1
ATOM 1450 O O . LEU A 1 183 ? -1.256 -14.949 7.818 1.00 95.88 183 LEU A O 1
ATOM 1454 N N . VAL A 1 184 ? -1.227 -14.456 5.618 1.00 95.94 184 VAL A N 1
ATOM 1455 C CA . VAL A 1 184 ? -2.465 -15.178 5.262 1.00 95.94 184 VAL A CA 1
ATOM 1456 C C . VAL A 1 184 ? -2.259 -16.691 5.309 1.00 95.94 184 VAL A C 1
ATOM 1458 O O . VAL A 1 184 ? -3.073 -17.427 5.868 1.00 95.94 184 VAL A O 1
ATOM 1461 N N . GLU A 1 185 ? -1.151 -17.172 4.749 1.00 93.75 185 GLU A N 1
ATOM 1462 C CA . GLU A 1 185 ? -0.799 -18.593 4.702 1.00 93.75 185 GLU A CA 1
ATOM 1463 C C . GLU A 1 185 ? -0.609 -19.199 6.098 1.00 93.75 185 GLU A C 1
ATOM 1465 O O . GLU A 1 185 ? -1.079 -20.310 6.345 1.00 93.75 185 GLU A O 1
ATOM 1470 N N . GLN A 1 186 ? 0.022 -18.463 7.024 1.00 92.94 186 GLN A N 1
ATOM 1471 C CA . GLN A 1 186 ? 0.198 -18.904 8.415 1.00 92.94 186 GLN A CA 1
ATOM 1472 C C . GLN A 1 186 ? -0.991 -18.574 9.331 1.00 92.94 186 GLN A C 1
ATOM 1474 O O . GLN A 1 186 ? -0.919 -18.820 10.533 1.00 92.94 186 GLN A O 1
ATOM 1479 N N . LYS A 1 187 ? -2.100 -18.067 8.771 1.00 95.00 187 LYS A N 1
ATOM 1480 C CA . LYS A 1 187 ? -3.332 -17.696 9.487 1.00 95.00 187 LYS A CA 1
ATOM 1481 C C . LYS A 1 187 ? -3.120 -16.688 10.630 1.00 95.00 187 LYS A C 1
ATOM 1483 O O . LYS A 1 187 ? -3.731 -16.807 11.689 1.00 95.00 187 LYS A O 1
ATOM 1488 N N . LEU A 1 188 ? -2.271 -15.689 10.395 1.00 96.00 188 LEU A N 1
ATOM 1489 C CA . LEU A 1 188 ? -2.026 -14.574 11.317 1.00 96.00 188 LEU A CA 1
ATOM 1490 C C . LEU A 1 188 ? -2.936 -13.377 11.010 1.00 96.00 188 LEU A C 1
ATOM 1492 O O . LEU A 1 188 ? -3.447 -12.744 11.925 1.00 96.00 188 LEU A O 1
ATOM 1496 N N . SER A 1 189 ? -3.198 -13.103 9.728 1.00 97.06 189 SER A N 1
ATOM 1497 C CA . SER A 1 189 ? -4.187 -12.112 9.283 1.00 97.06 189 SER A CA 1
ATOM 1498 C C . SER A 1 189 ? -4.843 -12.565 7.973 1.00 97.06 189 SER A C 1
ATOM 1500 O O . SER A 1 189 ? -4.127 -13.049 7.098 1.00 97.06 189 SER A O 1
ATOM 1502 N N . PRO A 1 190 ? -6.166 -12.401 7.787 1.00 97.38 190 PRO A N 1
ATOM 1503 C CA . PRO A 1 190 ? -6.825 -12.596 6.497 1.00 97.38 190 PRO A CA 1
ATOM 1504 C C . PRO A 1 190 ? -6.784 -11.334 5.616 1.00 97.38 190 PRO A C 1
ATOM 1506 O O . PRO A 1 190 ? -7.248 -11.374 4.480 1.00 97.38 190 PRO A O 1
ATOM 1509 N N . HIS A 1 191 ? -6.262 -10.218 6.135 1.00 98.19 191 HIS A N 1
ATOM 1510 C CA . HIS A 1 191 ? -6.412 -8.873 5.571 1.00 98.19 191 HIS A CA 1
ATOM 1511 C C . HIS A 1 191 ? -5.279 -8.459 4.626 1.00 98.19 191 HIS A C 1
ATOM 1513 O O . HIS A 1 191 ? -4.845 -7.307 4.610 1.00 98.19 191 HIS A O 1
ATOM 1519 N N . PHE A 1 192 ? -4.802 -9.408 3.828 1.00 97.94 192 PHE A N 1
ATOM 1520 C CA . PHE A 1 192 ? -3.806 -9.190 2.786 1.00 97.94 192 PHE A CA 1
ATOM 1521 C C . PHE A 1 192 ? -4.147 -10.051 1.568 1.00 97.94 192 PHE A C 1
ATOM 1523 O O . PHE A 1 192 ? -4.801 -11.091 1.692 1.00 97.94 192 PHE A O 1
ATOM 1530 N N . VAL A 1 193 ? -3.707 -9.633 0.383 1.00 96.25 193 VAL A N 1
ATOM 1531 C CA . VAL A 1 193 ? -3.765 -10.484 -0.814 1.00 96.25 193 VAL A CA 1
ATOM 1532 C C . VAL A 1 193 ? -2.763 -11.635 -0.700 1.00 96.25 193 VAL A C 1
ATOM 1534 O O . VAL A 1 193 ? -1.672 -11.477 -0.148 1.00 96.25 193 VAL A O 1
ATOM 1537 N N . ARG A 1 194 ? -3.107 -12.811 -1.239 1.00 96.56 194 ARG A N 1
ATOM 1538 C CA . ARG A 1 194 ? -2.095 -13.843 -1.495 1.00 96.56 194 ARG A CA 1
ATOM 1539 C C . ARG A 1 194 ? -1.293 -13.497 -2.737 1.00 96.56 194 ARG A C 1
ATOM 1541 O O . ARG A 1 194 ? -1.838 -12.976 -3.705 1.00 96.56 194 ARG A O 1
ATOM 1548 N N . CYS A 1 195 ? -0.025 -13.878 -2.710 1.00 97.19 195 CYS A N 1
ATOM 1549 C CA . CYS A 1 195 ? 0.865 -13.883 -3.856 1.00 97.19 195 CYS A CA 1
ATOM 1550 C C . CYS A 1 195 ? 1.091 -15.336 -4.295 1.00 97.19 195 CYS A C 1
ATOM 1552 O O . CYS A 1 195 ? 1.274 -16.224 -3.461 1.00 97.19 195 CYS A O 1
ATOM 1554 N N . TYR A 1 196 ? 1.068 -15.567 -5.605 1.00 96.19 196 TYR A N 1
ATOM 1555 C CA . TYR A 1 196 ? 1.253 -16.868 -6.251 1.00 96.19 196 TYR A CA 1
ATOM 1556 C C . TYR A 1 196 ? 2.504 -16.912 -7.135 1.00 96.19 196 TYR A C 1
ATOM 1558 O O . TYR A 1 196 ? 2.822 -17.955 -7.697 1.00 96.19 196 TYR A O 1
ATOM 1566 N N . GLY A 1 197 ? 3.241 -15.811 -7.258 1.00 94.12 197 GLY A N 1
ATOM 1567 C CA . GLY A 1 197 ? 4.505 -15.782 -7.980 1.00 94.12 197 GLY A CA 1
ATOM 1568 C C . GLY A 1 197 ? 5.000 -14.369 -8.227 1.00 94.12 197 GLY A C 1
ATOM 1569 O O . GLY A 1 197 ? 4.203 -13.443 -8.349 1.00 94.12 197 GLY A O 1
ATOM 1570 N N . VAL A 1 198 ? 6.322 -14.224 -8.307 1.00 95.19 198 VAL A N 1
ATOM 1571 C CA . VAL A 1 198 ? 6.982 -12.977 -8.701 1.00 95.19 198 VAL A CA 1
ATOM 1572 C C . VAL A 1 198 ? 8.109 -13.270 -9.690 1.00 95.19 198 VAL A C 1
ATOM 1574 O O . VAL A 1 198 ? 8.793 -14.292 -9.562 1.00 95.19 198 VAL A O 1
ATOM 1577 N N . PHE A 1 199 ? 8.290 -12.397 -10.676 1.00 94.12 199 PHE A N 1
ATOM 1578 C CA . PHE A 1 199 ? 9.364 -12.449 -11.674 1.00 94.12 199 PHE A CA 1
ATOM 1579 C C . PHE A 1 199 ? 9.581 -11.059 -12.283 1.00 94.12 199 PHE A C 1
ATOM 1581 O O . PHE A 1 199 ? 8.732 -10.191 -12.125 1.00 94.12 199 PHE A O 1
ATOM 1588 N N . CYS A 1 200 ? 10.682 -10.835 -12.996 1.00 93.19 200 CYS A N 1
ATOM 1589 C CA . CYS A 1 200 ? 10.868 -9.632 -13.806 1.00 93.19 200 CYS A CA 1
ATOM 1590 C C . CYS A 1 200 ? 11.224 -9.987 -15.249 1.00 93.19 200 CYS A C 1
ATOM 1592 O O . CYS A 1 200 ? 11.722 -11.073 -15.554 1.00 93.19 200 CYS A O 1
ATOM 1594 N N . GLY A 1 201 ? 10.954 -9.055 -16.150 1.00 91.44 201 GLY A N 1
ATOM 1595 C CA . GLY A 1 201 ? 11.245 -9.181 -17.570 1.00 91.44 201 GLY A CA 1
ATOM 1596 C C . GLY A 1 201 ? 11.132 -7.828 -18.245 1.00 91.44 201 GLY A C 1
ATOM 1597 O O . GLY A 1 201 ? 10.981 -6.802 -17.579 1.00 91.44 201 GLY A O 1
ATOM 1598 N N . ARG A 1 202 ? 11.185 -7.829 -19.572 1.00 90.62 202 ARG A N 1
ATOM 1599 C CA . ARG A 1 202 ? 10.753 -6.680 -20.364 1.00 90.62 202 ARG A CA 1
ATOM 1600 C C . ARG A 1 202 ? 9.392 -6.989 -20.986 1.00 90.62 202 ARG A C 1
ATOM 1602 O O . ARG A 1 202 ? 9.115 -8.150 -21.266 1.00 90.62 202 ARG A O 1
ATOM 1609 N N . LEU A 1 203 ? 8.556 -5.972 -21.161 1.00 90.81 203 LEU A N 1
ATOM 1610 C CA . LEU A 1 203 ? 7.322 -6.030 -21.947 1.00 90.81 203 LEU A CA 1
ATOM 1611 C C . LEU A 1 203 ? 7.579 -5.406 -23.318 1.00 90.81 203 LEU A C 1
ATOM 1613 O O . LEU A 1 203 ? 8.152 -4.319 -23.387 1.00 90.81 203 LEU A O 1
ATOM 1617 N N . ASP A 1 204 ? 7.143 -6.058 -24.395 1.00 87.31 204 ASP A N 1
ATOM 1618 C CA . ASP A 1 204 ? 7.287 -5.506 -25.751 1.00 87.31 204 ASP A CA 1
ATOM 1619 C C . ASP A 1 204 ? 6.369 -4.301 -26.002 1.00 87.31 204 ASP A C 1
ATOM 1621 O O . ASP A 1 204 ? 6.758 -3.394 -26.735 1.00 87.31 204 ASP A O 1
ATOM 1625 N N . ASN A 1 205 ? 5.221 -4.240 -25.318 1.00 89.38 205 ASN A N 1
ATOM 1626 C CA . ASN A 1 205 ? 4.404 -3.039 -25.161 1.00 89.38 205 ASN A CA 1
ATOM 1627 C C . ASN A 1 205 ? 4.030 -2.858 -23.676 1.00 89.38 205 ASN A C 1
ATOM 1629 O O . ASN A 1 205 ? 3.493 -3.776 -23.050 1.00 89.38 205 ASN A O 1
ATOM 1633 N N . TYR A 1 206 ? 4.334 -1.694 -23.101 1.00 92.62 206 TYR A N 1
ATOM 1634 C CA . TYR A 1 206 ? 3.982 -1.307 -21.734 1.00 92.62 206 TYR A CA 1
ATOM 1635 C C . TYR A 1 206 ? 3.269 0.043 -21.739 1.00 92.62 206 TYR A C 1
ATOM 1637 O O . TYR A 1 206 ? 3.848 1.049 -22.146 1.00 92.62 206 TYR A O 1
ATOM 1645 N N . SER A 1 207 ? 2.036 0.052 -21.244 1.00 93.38 207 SER A N 1
ATOM 1646 C CA . SER A 1 207 ? 1.188 1.238 -21.156 1.00 93.38 207 SER A CA 1
ATOM 1647 C C . SER A 1 207 ? 1.248 1.844 -19.750 1.00 93.38 207 SER A C 1
ATOM 1649 O O . SER A 1 207 ? 1.073 1.141 -18.752 1.00 93.38 207 SER A O 1
ATOM 1651 N N . TYR A 1 208 ? 1.464 3.155 -19.678 1.00 93.94 208 TYR A N 1
ATOM 1652 C CA . TYR A 1 208 ? 1.421 3.979 -18.471 1.00 93.94 208 TYR A CA 1
ATOM 1653 C C . TYR A 1 208 ? 0.266 4.976 -18.576 1.00 93.94 208 TYR A C 1
ATOM 1655 O O . TYR A 1 208 ? 0.113 5.632 -19.609 1.00 93.94 208 TYR A O 1
ATOM 1663 N N . ASN A 1 209 ? -0.529 5.111 -17.512 1.00 92.81 209 ASN A N 1
ATOM 1664 C CA . ASN A 1 209 ? -1.484 6.209 -17.405 1.00 92.81 209 ASN A CA 1
ATOM 1665 C C . ASN A 1 209 ? -0.720 7.493 -17.072 1.00 92.81 209 ASN A C 1
ATOM 1667 O O . ASN A 1 209 ? -0.211 7.623 -15.967 1.00 92.81 209 ASN A O 1
ATOM 1671 N N . LEU A 1 210 ? -0.661 8.415 -18.029 1.00 94.19 210 LEU A N 1
ATOM 1672 C CA . LEU A 1 210 ? -0.021 9.721 -17.898 1.00 94.19 210 LEU A CA 1
ATOM 1673 C C . LEU A 1 210 ? -1.018 10.801 -17.439 1.00 94.19 210 LEU A C 1
ATOM 1675 O O . LEU A 1 210 ? -0.611 11.931 -17.225 1.00 94.19 210 LEU A O 1
ATOM 1679 N N . SER A 1 211 ? -2.318 10.499 -17.328 1.00 91.06 211 SER A N 1
ATOM 1680 C CA . SER A 1 211 ? -3.387 11.510 -17.195 1.00 91.06 211 SER A CA 1
ATOM 1681 C C . SER A 1 211 ? -3.207 12.502 -16.045 1.00 91.06 211 SER A C 1
ATOM 1683 O O . SER A 1 211 ? -3.554 13.668 -16.214 1.00 91.06 211 SER A O 1
ATOM 1685 N N . ASP A 1 212 ? -2.686 12.047 -14.904 1.00 87.19 212 ASP A N 1
ATOM 1686 C CA . ASP A 1 212 ? -2.468 12.881 -13.719 1.00 87.19 212 ASP A CA 1
ATOM 1687 C C . ASP A 1 212 ? -1.200 13.756 -13.861 1.00 87.19 212 ASP A C 1
ATOM 1689 O O . ASP A 1 212 ? -1.204 14.915 -13.457 1.00 87.19 212 ASP A O 1
ATOM 1693 N N . ASP A 1 213 ? -0.147 13.243 -14.517 1.00 91.00 213 ASP A N 1
ATOM 1694 C CA . ASP A 1 213 ? 1.130 13.946 -14.749 1.00 91.00 213 ASP A CA 1
ATOM 1695 C C . ASP A 1 213 ? 1.128 14.818 -16.027 1.00 91.00 213 ASP A C 1
ATOM 1697 O O . ASP A 1 213 ? 1.999 15.670 -16.219 1.00 91.00 213 ASP A O 1
ATOM 1701 N N . TYR A 1 214 ? 0.196 14.573 -16.958 1.00 92.06 214 TYR A N 1
ATOM 1702 C CA . TYR A 1 214 ? 0.236 15.093 -18.332 1.00 92.06 214 TYR A CA 1
ATOM 1703 C C . TYR A 1 214 ? 0.300 16.618 -18.382 1.00 92.06 214 TYR A C 1
ATOM 1705 O O . TYR A 1 214 ? 1.021 17.181 -19.208 1.00 92.06 214 TYR A O 1
ATOM 1713 N N . ASP A 1 215 ? -0.432 17.285 -17.493 1.00 90.69 215 ASP A N 1
ATOM 1714 C CA . ASP A 1 215 ? -0.515 18.739 -17.467 1.00 90.69 215 ASP A CA 1
ATOM 1715 C C . ASP A 1 215 ? 0.784 19.416 -17.002 1.00 90.69 215 ASP A C 1
ATOM 1717 O O . ASP A 1 215 ? 1.055 20.531 -17.452 1.00 90.69 215 ASP A O 1
ATOM 1721 N N . ASP A 1 216 ? 1.618 18.718 -16.224 1.00 89.81 216 ASP A N 1
ATOM 1722 C CA . ASP A 1 216 ? 2.951 19.177 -15.817 1.00 89.81 216 ASP A CA 1
ATOM 1723 C C . ASP A 1 216 ? 4.019 18.911 -16.898 1.00 89.81 216 ASP A C 1
ATOM 1725 O O . ASP A 1 216 ? 4.952 19.701 -17.044 1.00 89.81 216 ASP A O 1
ATOM 1729 N N . VAL A 1 217 ? 3.897 17.834 -17.692 1.00 93.94 217 VAL A N 1
ATOM 1730 C CA . VAL A 1 217 ? 4.937 17.436 -18.671 1.00 93.94 217 VAL A CA 1
ATOM 1731 C C . VAL A 1 217 ? 4.687 17.875 -20.120 1.00 93.94 217 VAL A C 1
ATOM 1733 O O . VAL A 1 217 ? 5.636 17.983 -20.892 1.00 93.94 217 VAL A O 1
ATOM 1736 N N . LYS A 1 218 ? 3.440 18.133 -20.536 1.00 92.69 218 LYS A N 1
ATOM 1737 C CA . LYS A 1 218 ? 3.074 18.378 -21.954 1.00 92.69 218 LYS A CA 1
ATOM 1738 C C . LYS A 1 218 ? 3.756 19.584 -22.613 1.00 92.69 218 LYS A C 1
ATOM 1740 O O . LYS A 1 218 ? 3.938 19.583 -23.831 1.00 92.69 218 LYS A O 1
ATOM 1745 N N . ASP A 1 219 ? 4.069 20.615 -21.827 1.00 93.31 219 ASP A N 1
ATOM 1746 C CA . ASP A 1 219 ? 4.632 21.892 -22.287 1.00 93.31 219 ASP A CA 1
ATOM 1747 C C . ASP A 1 219 ? 6.171 21.949 -22.124 1.00 93.31 219 ASP A C 1
ATOM 1749 O O . ASP A 1 219 ? 6.803 22.931 -22.525 1.00 93.31 219 ASP A O 1
ATOM 1753 N N . GLU A 1 220 ? 6.793 20.891 -21.586 1.00 95.31 220 GLU A N 1
ATOM 1754 C CA . GLU A 1 220 ? 8.250 20.760 -21.477 1.00 95.31 220 GLU A CA 1
ATOM 1755 C C . GLU A 1 220 ? 8.925 20.540 -22.840 1.00 95.31 220 GLU A C 1
ATOM 1757 O O . GLU A 1 220 ? 8.419 19.832 -23.716 1.00 95.31 220 GLU A O 1
ATOM 1762 N N . SER A 1 221 ? 10.123 21.107 -23.031 1.00 93.56 221 SER A N 1
ATOM 1763 C CA . SER A 1 221 ? 10.796 21.070 -24.341 1.00 93.56 221 SER A CA 1
ATOM 1764 C C . SER A 1 221 ? 11.176 19.653 -24.777 1.00 93.56 221 SER A C 1
ATOM 1766 O O . SER A 1 221 ? 11.038 19.309 -25.950 1.00 93.56 221 SER A O 1
ATOM 1768 N N . TRP A 1 222 ? 11.601 18.814 -23.829 1.00 95.19 222 TRP A N 1
ATOM 1769 C CA . TRP A 1 222 ? 11.964 17.419 -24.087 1.00 95.19 222 TRP A CA 1
ATOM 1770 C C . TRP A 1 222 ? 10.759 16.559 -24.493 1.00 95.19 222 TRP A C 1
ATOM 1772 O O . TRP A 1 222 ? 10.932 15.578 -25.212 1.00 95.19 222 TRP A O 1
ATOM 1782 N N . PHE A 1 223 ? 9.537 16.918 -24.080 1.00 95.38 223 PHE A N 1
ATOM 1783 C CA . PHE A 1 223 ? 8.343 16.096 -24.286 1.00 95.38 223 PHE A CA 1
ATOM 1784 C C . PHE A 1 223 ? 7.994 15.980 -25.771 1.00 95.38 223 PHE A C 1
ATOM 1786 O O . PHE A 1 223 ? 7.860 14.880 -26.309 1.00 95.38 223 PHE A O 1
ATOM 1793 N N . ALA A 1 224 ? 7.916 17.120 -26.462 1.00 92.50 224 ALA A N 1
ATOM 1794 C CA . ALA A 1 224 ? 7.642 17.163 -27.895 1.00 92.50 224 ALA A CA 1
ATOM 1795 C C . ALA A 1 224 ? 8.802 16.595 -28.735 1.00 92.50 224 ALA A C 1
ATOM 1797 O O . ALA A 1 224 ? 8.558 15.963 -29.764 1.00 92.50 224 ALA A O 1
ATOM 1798 N N . GLU A 1 225 ? 10.050 16.795 -28.298 1.00 94.00 225 GLU A N 1
ATOM 1799 C CA . GLU A 1 225 ? 11.248 16.292 -28.982 1.00 94.00 225 GLU A CA 1
ATOM 1800 C C . GLU A 1 225 ? 11.352 14.760 -28.894 1.00 94.00 225 GLU A C 1
ATOM 1802 O O . GLU A 1 225 ? 11.490 14.094 -29.923 1.00 94.00 225 GLU A O 1
ATOM 1807 N N . ASN A 1 226 ? 11.189 14.178 -27.703 1.00 93.94 226 ASN A N 1
ATOM 1808 C CA . ASN A 1 226 ? 11.298 12.733 -27.488 1.00 93.94 226 ASN A CA 1
ATOM 1809 C C . ASN A 1 226 ? 10.077 11.957 -28.020 1.00 93.94 226 ASN A C 1
ATOM 1811 O O . ASN A 1 226 ? 10.235 10.843 -28.527 1.00 93.94 226 ASN A O 1
ATOM 1815 N N . LEU A 1 227 ? 8.881 12.562 -28.008 1.00 93.25 227 LEU A N 1
ATOM 1816 C CA . LEU A 1 227 ? 7.706 12.047 -28.722 1.00 93.25 227 LEU A CA 1
ATOM 1817 C C . LEU A 1 227 ? 7.952 12.002 -30.240 1.00 93.25 227 LEU A C 1
ATOM 1819 O O . LEU A 1 227 ? 7.662 10.997 -30.887 1.00 93.25 227 LEU A O 1
ATOM 1823 N N . ALA A 1 228 ? 8.526 13.062 -30.821 1.00 92.12 228 ALA A N 1
ATOM 1824 C CA . ALA A 1 228 ? 8.860 13.104 -32.247 1.00 92.12 228 ALA A CA 1
ATOM 1825 C C . ALA A 1 228 ? 10.011 12.151 -32.626 1.00 92.12 228 ALA A C 1
ATOM 1827 O O . ALA A 1 228 ? 10.048 11.660 -33.754 1.00 92.12 228 ALA A O 1
ATOM 1828 N N . ALA A 1 229 ? 10.918 11.856 -31.689 1.00 90.00 229 ALA A N 1
ATOM 1829 C CA . ALA A 1 229 ? 11.957 10.837 -31.831 1.00 90.00 229 ALA A CA 1
ATOM 1830 C C . ALA A 1 229 ? 11.432 9.390 -31.695 1.00 90.00 229 ALA A C 1
ATOM 1832 O O . ALA A 1 229 ? 12.172 8.450 -31.981 1.00 90.00 229 ALA A O 1
ATOM 1833 N N . GLY A 1 230 ? 10.174 9.195 -31.278 1.00 89.75 230 GLY A N 1
ATOM 1834 C CA . GLY A 1 230 ? 9.561 7.874 -31.112 1.00 89.75 230 GLY A CA 1
ATOM 1835 C C . GLY A 1 230 ? 9.995 7.123 -29.849 1.00 89.75 230 GLY A C 1
ATOM 1836 O O . GLY A 1 230 ? 9.916 5.896 -29.822 1.00 89.75 230 GLY A O 1
ATOM 1837 N N . LEU A 1 231 ? 10.451 7.835 -28.809 1.00 90.25 231 LEU A N 1
ATOM 1838 C CA . LEU A 1 231 ? 10.838 7.239 -27.522 1.00 90.25 231 LEU A CA 1
ATOM 1839 C C . LEU A 1 231 ? 9.628 6.649 -26.767 1.00 90.25 231 LEU A C 1
ATOM 1841 O O . LEU A 1 231 ? 9.765 5.683 -26.020 1.00 90.25 231 LEU A O 1
ATOM 1845 N N . PHE A 1 232 ? 8.443 7.219 -26.991 1.00 94.00 232 PHE A N 1
ATOM 1846 C CA . PHE A 1 232 ? 7.152 6.756 -26.482 1.00 94.00 232 PHE A CA 1
ATOM 1847 C C . PHE A 1 232 ? 6.027 7.115 -27.466 1.00 94.00 232 PHE A C 1
ATOM 1849 O O . PHE A 1 232 ? 6.179 8.017 -28.290 1.00 94.00 232 PHE A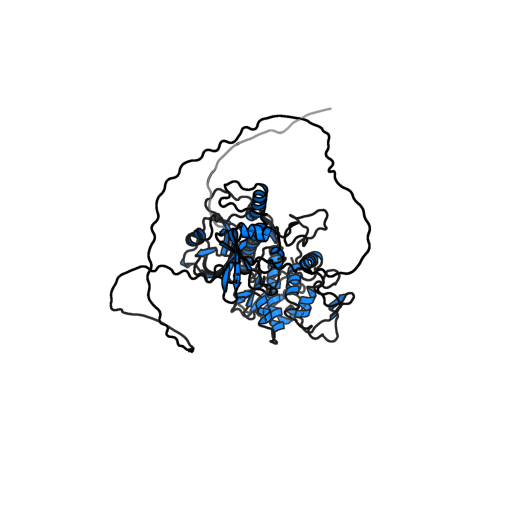 O 1
ATOM 1856 N N . GLU A 1 233 ? 4.889 6.424 -27.378 1.00 94.19 233 GLU A N 1
ATOM 1857 C CA . GLU A 1 233 ? 3.702 6.677 -28.208 1.00 94.19 233 GLU A CA 1
ATOM 1858 C C . GLU A 1 233 ? 2.504 7.106 -27.347 1.00 94.19 233 GLU A C 1
ATOM 1860 O O . GLU A 1 233 ? 2.085 6.371 -26.451 1.00 94.19 233 GLU A O 1
ATOM 1865 N N . LEU A 1 234 ? 1.918 8.275 -27.633 1.00 92.94 234 LEU A N 1
ATOM 1866 C CA . LEU A 1 234 ? 0.717 8.763 -26.944 1.00 92.94 234 LEU A CA 1
ATOM 1867 C C . LEU A 1 234 ? -0.575 8.291 -27.625 1.00 92.94 234 LEU A C 1
ATOM 1869 O O . LEU A 1 234 ? -0.814 8.558 -28.809 1.00 92.94 234 LEU A O 1
ATOM 1873 N N . ARG A 1 235 ? -1.450 7.673 -26.830 1.00 89.62 235 ARG A N 1
ATOM 1874 C CA . ARG A 1 235 ? -2.860 7.426 -27.151 1.00 89.62 235 ARG A CA 1
ATOM 1875 C C . ARG A 1 235 ? -3.723 8.261 -26.207 1.00 89.62 235 ARG A C 1
ATOM 1877 O O . ARG A 1 235 ? -3.413 8.362 -25.024 1.00 89.62 235 ARG A O 1
ATOM 1884 N N . VAL A 1 236 ? -4.803 8.835 -26.724 1.00 85.44 236 VAL A N 1
ATOM 1885 C CA . VAL A 1 236 ? -5.879 9.407 -25.902 1.00 85.44 236 VAL A CA 1
ATOM 1886 C C . VAL A 1 236 ? -7.095 8.507 -26.079 1.00 85.44 236 VAL A C 1
ATOM 1888 O O . VAL A 1 236 ? -7.451 8.198 -27.219 1.00 85.44 236 VAL A O 1
ATOM 1891 N N . LEU A 1 237 ? -7.681 8.053 -24.972 1.00 77.50 237 LEU A N 1
ATOM 1892 C CA . LEU A 1 237 ? -8.877 7.207 -24.966 1.00 77.50 237 LEU A CA 1
ATOM 1893 C C . LEU A 1 237 ? -10.121 8.098 -24.922 1.00 77.50 237 LEU A C 1
ATOM 1895 O O . LEU A 1 237 ? -10.248 8.918 -24.015 1.00 77.50 237 LEU A O 1
ATOM 1899 N N . ASP A 1 238 ? -11.026 7.971 -25.893 1.00 68.81 238 ASP A N 1
ATOM 1900 C CA . ASP A 1 238 ? -12.294 8.707 -25.874 1.00 68.81 238 ASP A CA 1
ATOM 1901 C C . ASP A 1 238 ? -13.389 7.985 -25.058 1.00 68.81 238 ASP A C 1
ATOM 1903 O O . ASP A 1 238 ? -13.191 6.878 -24.557 1.00 68.81 238 ASP A O 1
ATOM 1907 N N . GLU A 1 239 ? -14.567 8.608 -24.917 1.00 57.34 239 GLU A N 1
ATOM 1908 C CA . GLU A 1 239 ? -15.713 8.053 -24.166 1.00 57.34 239 GLU A CA 1
ATOM 1909 C C . GLU A 1 239 ? -16.268 6.724 -24.736 1.00 57.34 239 GLU A C 1
ATOM 1911 O O . GLU A 1 239 ? -17.154 6.122 -24.128 1.00 57.34 239 GLU A O 1
ATOM 1916 N N . MET A 1 240 ? -15.794 6.274 -25.905 1.00 54.75 240 MET A N 1
ATOM 1917 C CA . MET A 1 240 ? -16.159 5.005 -26.550 1.00 54.75 240 MET A CA 1
ATOM 1918 C C . MET A 1 240 ? -15.016 3.974 -26.516 1.00 54.75 240 MET A C 1
ATOM 1920 O O . MET A 1 240 ? -15.225 2.841 -26.949 1.00 54.75 240 MET A O 1
ATOM 1924 N N . GLY A 1 241 ? -13.829 4.345 -26.017 1.00 51.94 241 GLY A N 1
ATOM 1925 C CA . GLY A 1 241 ? -12.609 3.532 -26.070 1.00 51.94 241 GLY A CA 1
ATOM 1926 C C . GLY A 1 241 ? -11.888 3.562 -27.425 1.00 51.94 241 GLY A C 1
ATOM 1927 O O . GLY A 1 241 ? -10.937 2.807 -27.626 1.00 51.94 241 GLY A O 1
ATOM 1928 N N . ASP A 1 242 ? -12.306 4.418 -28.363 1.00 49.00 242 ASP A N 1
ATOM 1929 C CA . ASP A 1 242 ? -11.756 4.460 -29.720 1.00 49.00 242 ASP A CA 1
ATOM 1930 C C . ASP A 1 242 ? -10.401 5.199 -29.712 1.00 49.00 242 ASP A C 1
ATOM 1932 O O . ASP A 1 242 ? -10.296 6.369 -29.329 1.00 49.00 242 ASP A O 1
ATOM 1936 N N . SER A 1 243 ? -9.315 4.513 -30.092 1.00 51.62 243 SER A N 1
ATOM 1937 C CA . SER A 1 243 ? -7.959 5.048 -29.889 1.00 51.62 243 SER A CA 1
ATOM 1938 C C . SER A 1 243 ? -7.525 6.029 -30.990 1.00 51.62 243 SER A C 1
ATOM 1940 O O . SER A 1 243 ? -7.140 5.660 -32.104 1.00 51.62 243 SER A O 1
ATOM 1942 N N . ALA A 1 244 ? -7.510 7.322 -30.665 1.00 48.25 244 ALA A N 1
ATOM 1943 C CA . ALA A 1 244 ? -6.929 8.340 -31.532 1.00 48.25 244 ALA A CA 1
ATOM 1944 C C . ALA A 1 244 ? -5.412 8.459 -31.286 1.00 48.25 244 ALA A C 1
ATOM 1946 O O . ALA A 1 244 ? -4.976 8.950 -30.244 1.00 48.25 244 ALA A O 1
ATOM 1947 N N . SER A 1 245 ? -4.587 8.070 -32.270 1.00 48.75 245 SER A N 1
ATOM 1948 C CA . SER A 1 245 ? -3.141 8.363 -32.240 1.00 48.75 245 SER A CA 1
ATOM 1949 C C . SER A 1 245 ? -2.917 9.880 -32.167 1.00 48.75 245 SER A C 1
ATOM 1951 O O . SER A 1 245 ? -3.297 10.607 -33.095 1.00 48.75 245 SER A O 1
ATOM 1953 N N . PHE A 1 246 ? -2.340 10.375 -31.069 1.00 45.47 246 PHE A N 1
ATOM 1954 C CA . PHE A 1 246 ? -2.275 11.813 -30.822 1.00 45.47 246 PHE A CA 1
ATOM 1955 C C . PHE A 1 246 ? -1.223 12.477 -31.716 1.00 45.47 246 PHE A C 1
ATOM 1957 O O . PHE A 1 246 ? -0.031 12.181 -31.637 1.00 45.47 246 PHE A O 1
ATOM 1964 N N . LYS A 1 247 ? -1.659 13.408 -32.570 1.00 43.84 247 LYS A N 1
ATOM 1965 C CA . LYS A 1 247 ? -0.774 14.238 -33.398 1.00 43.84 247 LYS A CA 1
ATOM 1966 C C . LYS A 1 247 ? -0.781 15.663 -32.842 1.00 43.84 247 LYS A C 1
ATOM 1968 O O . LYS A 1 247 ? -1.827 16.307 -32.936 1.00 43.84 247 LYS A O 1
ATOM 1973 N N . PRO A 1 248 ? 0.341 16.167 -32.285 1.00 37.38 248 PRO A N 1
ATOM 1974 C CA . PRO A 1 248 ? 0.399 17.494 -31.678 1.00 37.38 248 PRO A CA 1
ATOM 1975 C C . PRO A 1 248 ? -0.115 18.589 -32.620 1.00 37.38 248 PRO A C 1
ATOM 1977 O O . PRO A 1 248 ? 0.410 18.789 -33.719 1.00 37.38 248 PRO A O 1
ATOM 1980 N N . HIS A 1 249 ? -1.164 19.298 -32.200 1.00 36.06 249 HIS A N 1
ATOM 1981 C CA . HIS A 1 249 ? -1.785 20.322 -33.032 1.00 36.06 249 HIS A CA 1
ATOM 1982 C C . HIS A 1 249 ? -0.990 21.633 -32.961 1.00 36.06 249 HIS A C 1
ATOM 1984 O O . HIS A 1 249 ? -1.093 22.390 -32.000 1.00 36.06 249 HIS A O 1
ATOM 1990 N N . ASP A 1 250 ? -0.254 21.925 -34.033 1.00 33.66 250 ASP A N 1
ATOM 1991 C CA . ASP A 1 250 ? 0.539 23.140 -34.266 1.00 33.66 250 ASP A CA 1
ATOM 1992 C C . ASP A 1 250 ? -0.170 24.438 -33.807 1.00 33.66 250 ASP A C 1
ATOM 1994 O O . ASP A 1 250 ? -1.062 24.971 -34.477 1.00 33.66 250 ASP A O 1
ATOM 1998 N N . SER A 1 251 ? 0.215 24.955 -32.636 1.00 31.94 251 SER A N 1
ATOM 1999 C CA . SER A 1 251 ? -0.513 25.978 -31.870 1.00 31.94 251 SER A CA 1
ATOM 2000 C C . SER A 1 251 ? -0.216 27.419 -32.328 1.00 31.94 251 SER A C 1
ATOM 2002 O O . SER A 1 251 ? 0.031 28.333 -31.538 1.00 31.94 251 SER A O 1
ATOM 2004 N N . LYS A 1 252 ? -0.280 27.669 -33.645 1.00 33.16 252 LYS A N 1
ATOM 2005 C CA . LYS A 1 252 ? 0.014 28.965 -34.304 1.00 33.16 252 LYS A CA 1
ATOM 2006 C C . LYS A 1 252 ? -1.022 30.082 -34.048 1.00 33.16 252 LYS A C 1
ATOM 2008 O O . LYS A 1 252 ? -1.442 30.781 -34.972 1.00 33.16 252 LYS A O 1
ATOM 2013 N N . HIS A 1 253 ? -1.407 30.325 -32.795 1.00 28.84 253 HIS A N 1
ATOM 2014 C CA . HIS A 1 253 ? -2.316 31.403 -32.371 1.00 28.84 253 HIS A CA 1
ATOM 2015 C C . HIS A 1 253 ? -1.714 32.327 -31.296 1.00 28.84 253 HIS A C 1
ATOM 2017 O O . HIS A 1 253 ? -2.348 32.680 -30.305 1.00 28.84 253 HIS A O 1
ATOM 2023 N N . ARG A 1 254 ? -0.495 32.825 -31.546 1.00 28.33 254 ARG A N 1
ATOM 2024 C CA . ARG A 1 254 ? 0.092 33.947 -30.789 1.00 28.33 254 ARG A CA 1
ATOM 2025 C C . ARG A 1 254 ? -0.696 35.244 -31.087 1.00 28.33 254 ARG A C 1
ATOM 2027 O O . ARG A 1 254 ? -0.656 35.700 -32.235 1.00 28.33 254 ARG A O 1
ATOM 2034 N N . PRO A 1 255 ? -1.392 35.880 -30.121 1.00 26.52 255 PRO A N 1
ATOM 2035 C CA . PRO A 1 255 ? -2.227 37.045 -30.417 1.00 26.52 255 PRO A CA 1
ATOM 2036 C C . PRO A 1 255 ? -1.389 38.257 -30.846 1.00 26.52 255 PRO A C 1
ATOM 2038 O O . PRO A 1 255 ? -0.533 38.741 -30.102 1.00 26.52 255 PRO A O 1
ATOM 2041 N N . ARG A 1 256 ? -1.644 38.792 -32.047 1.00 25.77 256 ARG A N 1
ATOM 2042 C CA . ARG A 1 256 ? -1.005 40.031 -32.522 1.00 25.77 256 ARG A CA 1
ATOM 2043 C C . ARG A 1 256 ? -1.529 41.232 -31.731 1.00 25.77 256 ARG A C 1
ATOM 2045 O O . ARG A 1 256 ? -2.603 41.750 -32.027 1.00 25.77 256 ARG A O 1
ATOM 2052 N N . ARG A 1 257 ? -0.748 41.708 -30.757 1.00 26.97 257 ARG A N 1
ATOM 2053 C CA . ARG A 1 257 ? -1.020 42.965 -30.042 1.00 26.97 257 ARG A CA 1
ATOM 2054 C C . ARG A 1 257 ? -0.891 44.143 -31.016 1.00 26.97 257 ARG A C 1
ATOM 2056 O O . ARG A 1 257 ? 0.197 44.428 -31.508 1.00 26.97 257 ARG A O 1
ATOM 2063 N N . SER A 1 258 ? -2.004 44.804 -31.322 1.00 25.28 258 SER A N 1
ATOM 2064 C CA . SER A 1 258 ? -2.047 45.964 -32.216 1.00 25.28 258 SER A CA 1
ATOM 2065 C C . SER A 1 258 ? -1.516 47.222 -31.527 1.00 25.28 258 SER A C 1
ATOM 2067 O O . SER A 1 258 ? -2.020 47.600 -30.469 1.00 25.28 258 SER A O 1
ATOM 2069 N N . LEU A 1 259 ? -0.554 47.900 -32.154 1.00 28.67 259 LEU A N 1
ATOM 2070 C CA . LEU A 1 259 ? -0.111 49.238 -31.756 1.00 28.67 259 LEU A CA 1
ATOM 2071 C C . LEU A 1 259 ? -1.154 50.294 -32.148 1.00 28.67 259 LEU A C 1
ATOM 2073 O O . LEU A 1 259 ? -1.528 50.386 -33.316 1.00 28.67 259 LEU A O 1
ATOM 2077 N N . VAL A 1 260 ? -1.543 51.131 -31.186 1.00 28.12 260 VAL A N 1
ATOM 2078 C CA . VAL A 1 260 ? -2.089 52.481 -31.401 1.00 28.12 260 VAL A CA 1
ATOM 2079 C C . VAL A 1 260 ? -1.399 53.412 -30.391 1.00 28.12 260 VAL A C 1
ATOM 2081 O O . VAL A 1 260 ? -0.998 52.966 -29.317 1.00 28.12 260 VAL A O 1
ATOM 2084 N N . SER A 1 261 ? -1.183 54.663 -30.794 1.00 24.59 261 SER A N 1
ATOM 2085 C CA . SER A 1 261 ? -0.393 55.709 -30.126 1.00 24.59 261 SER A CA 1
ATOM 2086 C C . SER A 1 261 ? -1.043 56.218 -28.810 1.00 24.59 261 SER A C 1
ATOM 2088 O O . SER A 1 261 ? -2.172 55.847 -28.501 1.00 24.59 261 SER A O 1
ATOM 2090 N N . ASP A 1 262 ? -0.362 56.951 -27.916 1.00 24.92 262 ASP A N 1
ATOM 2091 C CA . ASP A 1 262 ? 0.172 58.312 -28.126 1.00 24.92 262 ASP A CA 1
ATOM 2092 C C . ASP A 1 262 ? 1.348 58.718 -27.202 1.00 24.92 262 ASP A C 1
ATOM 2094 O O . ASP A 1 262 ? 1.339 58.403 -26.018 1.00 24.92 262 ASP A O 1
ATOM 2098 N N . THR A 1 263 ? 2.266 59.535 -27.758 1.00 26.38 263 THR A N 1
ATOM 2099 C CA . THR A 1 263 ? 3.100 60.614 -27.139 1.00 26.38 263 THR A CA 1
ATOM 2100 C C . THR A 1 263 ? 3.939 60.357 -25.864 1.00 26.38 263 THR A C 1
ATOM 2102 O O . THR A 1 263 ? 3.441 59.818 -24.889 1.00 26.38 263 THR A O 1
ATOM 2105 N N . SER A 1 264 ? 5.169 60.875 -25.699 1.00 27.27 264 SER A N 1
ATOM 2106 C CA . SER A 1 264 ? 6.133 61.595 -26.574 1.00 27.27 264 SER A CA 1
ATOM 2107 C C . SER A 1 264 ? 7.458 61.844 -25.797 1.00 27.27 264 SER A C 1
ATOM 2109 O O . SER A 1 264 ? 7.470 61.606 -24.593 1.00 27.27 264 SER A O 1
ATOM 2111 N N . LEU A 1 265 ? 8.466 62.474 -26.435 1.00 27.33 265 LEU A N 1
ATOM 2112 C CA . LEU A 1 265 ? 9.736 63.031 -25.891 1.00 27.33 265 LEU A CA 1
ATOM 2113 C C . LEU A 1 265 ? 10.999 62.144 -25.987 1.00 27.33 265 LEU A C 1
ATOM 2115 O O . LEU A 1 265 ? 11.386 61.462 -25.044 1.00 27.33 265 LEU A O 1
ATOM 2119 N N . ASP A 1 266 ? 11.639 62.221 -27.155 1.00 26.53 266 ASP A N 1
ATOM 2120 C CA . ASP A 1 266 ? 13.008 62.720 -27.396 1.00 26.53 266 ASP A CA 1
ATOM 2121 C C . ASP A 1 266 ? 14.111 62.502 -26.326 1.00 26.53 266 ASP A C 1
ATOM 2123 O O . ASP A 1 266 ? 14.072 63.114 -25.258 1.00 26.53 266 ASP A O 1
ATOM 2127 N N . PHE A 1 267 ? 15.199 61.808 -26.702 1.00 25.95 267 PHE A N 1
ATOM 2128 C CA . PHE A 1 267 ? 16.536 62.427 -26.861 1.00 25.95 267 PHE A CA 1
ATOM 2129 C C . PHE A 1 267 ? 17.482 61.530 -27.697 1.00 25.95 267 PHE A C 1
ATOM 2131 O O . PHE A 1 267 ? 17.307 60.313 -27.724 1.00 25.95 267 PHE A O 1
ATOM 2138 N N . ASP A 1 268 ? 18.465 62.130 -28.377 1.00 26.31 268 ASP A N 1
ATOM 2139 C CA . ASP A 1 268 ? 19.415 61.456 -29.281 1.00 26.31 268 ASP A CA 1
ATOM 2140 C C . ASP A 1 268 ? 20.626 60.820 -28.561 1.00 26.31 268 ASP A C 1
ATOM 2142 O O . ASP A 1 268 ? 20.983 61.209 -27.445 1.00 26.31 268 ASP A O 1
ATOM 2146 N N . GLY A 1 269 ? 21.318 59.892 -29.237 1.00 26.89 269 GLY A N 1
ATOM 2147 C CA . GLY A 1 269 ? 22.611 59.355 -28.796 1.00 26.89 269 GLY A CA 1
ATOM 2148 C C . GLY A 1 269 ? 23.135 58.205 -29.663 1.00 26.89 269 GLY A C 1
ATOM 2149 O O . GLY A 1 269 ? 22.721 57.062 -29.479 1.00 26.89 269 GLY A O 1
ATOM 2150 N N . ASP A 1 270 ? 24.055 58.504 -30.583 1.00 28.38 270 ASP A N 1
ATOM 2151 C CA . ASP A 1 270 ? 24.827 57.510 -31.342 1.00 28.38 270 ASP A CA 1
ATOM 2152 C C . ASP A 1 270 ? 25.863 56.786 -30.454 1.00 28.38 270 ASP A C 1
ATOM 2154 O O . ASP A 1 270 ? 26.412 57.393 -29.535 1.00 28.38 270 ASP A O 1
ATOM 2158 N N . GLU A 1 271 ? 26.193 55.523 -30.755 1.00 30.06 271 GLU A N 1
ATOM 2159 C CA . GLU A 1 271 ? 27.499 55.140 -31.343 1.00 30.06 271 GLU A CA 1
ATOM 2160 C C . GLU A 1 271 ? 27.580 53.620 -31.637 1.00 30.06 271 GLU A C 1
ATOM 2162 O O . GLU A 1 271 ? 26.609 52.881 -31.465 1.00 30.06 271 GLU A O 1
ATOM 2167 N N . GLU A 1 272 ? 28.710 53.171 -32.193 1.00 26.39 272 GLU A N 1
ATOM 2168 C CA . GLU A 1 272 ? 28.879 51.918 -32.944 1.00 26.39 272 GLU A CA 1
ATOM 2169 C C . GLU A 1 272 ? 30.070 51.076 -32.410 1.00 26.39 272 GLU A C 1
ATOM 2171 O O . GLU A 1 272 ? 31.013 51.627 -31.845 1.00 26.39 272 GLU A O 1
ATOM 2176 N N . LEU A 1 273 ? 30.079 49.768 -32.720 1.00 26.19 273 LEU A N 1
ATOM 2177 C CA . LEU A 1 273 ? 31.237 48.840 -32.722 1.00 26.19 273 LEU A CA 1
ATOM 2178 C C . LEU A 1 273 ? 31.814 48.259 -31.398 1.00 26.19 273 LEU A C 1
ATOM 2180 O O . LEU A 1 273 ? 31.651 48.770 -30.296 1.00 26.19 273 LEU A O 1
ATOM 2184 N N . VAL A 1 274 ? 32.625 47.211 -31.633 1.00 25.25 274 VAL A N 1
ATOM 2185 C CA . VAL A 1 274 ? 33.732 46.629 -30.834 1.00 25.25 274 VAL A CA 1
ATOM 2186 C C . VAL A 1 274 ? 33.400 45.517 -29.823 1.00 25.25 274 VAL A C 1
ATOM 2188 O O . VAL A 1 274 ? 33.135 45.754 -28.648 1.00 25.25 274 VAL A O 1
ATOM 2191 N N . GLU A 1 275 ? 33.608 44.273 -30.271 1.00 37.38 275 GLU A N 1
ATOM 2192 C CA . GLU A 1 275 ? 34.057 43.161 -29.418 1.00 37.38 275 GLU A CA 1
ATOM 2193 C C . GLU A 1 275 ? 35.543 43.338 -29.027 1.00 37.38 275 GLU A C 1
ATOM 2195 O O . GLU A 1 275 ? 36.340 43.765 -29.870 1.00 37.38 275 GLU A O 1
ATOM 2200 N N . PRO A 1 276 ? 35.960 42.966 -27.802 1.00 32.09 276 PRO A N 1
ATOM 2201 C CA . PRO A 1 276 ? 37.368 42.815 -27.443 1.00 32.09 276 PRO A CA 1
ATOM 2202 C C . PRO A 1 276 ? 37.795 41.337 -27.319 1.00 32.09 276 PRO A C 1
ATOM 2204 O O . PRO A 1 276 ? 37.304 40.604 -26.461 1.00 32.09 276 PRO A O 1
ATOM 2207 N N . GLU A 1 277 ? 38.775 40.922 -28.125 1.00 26.16 277 GLU A N 1
ATOM 2208 C CA . GLU A 1 277 ? 39.551 39.690 -27.908 1.00 26.16 277 GLU A CA 1
ATOM 2209 C C . GLU A 1 277 ? 40.590 39.834 -26.764 1.00 26.16 277 GLU A C 1
ATOM 2211 O O . GLU A 1 277 ? 40.846 40.934 -26.267 1.00 26.16 277 GLU A O 1
ATOM 2216 N N . ALA A 1 278 ? 41.283 38.715 -26.490 1.00 30.70 278 ALA A N 1
ATOM 2217 C CA . ALA A 1 278 ? 42.637 38.586 -25.922 1.00 30.70 278 ALA A CA 1
ATOM 2218 C C . ALA A 1 278 ? 42.822 38.643 -24.384 1.00 30.70 278 ALA A C 1
ATOM 2220 O O . ALA A 1 278 ? 42.170 39.415 -23.690 1.00 30.70 278 ALA A O 1
ATOM 2221 N N . ASP A 1 279 ? 43.774 37.918 -23.767 1.00 27.22 279 ASP A N 1
ATOM 2222 C CA . ASP A 1 279 ? 44.582 36.717 -24.129 1.00 27.22 279 ASP A CA 1
ATOM 2223 C C . ASP A 1 279 ? 45.379 36.271 -22.852 1.00 27.22 279 ASP A C 1
ATOM 2225 O O . ASP A 1 279 ? 45.266 36.907 -21.803 1.00 27.22 279 ASP A O 1
ATOM 2229 N N . VAL A 1 280 ? 46.256 35.259 -22.973 1.00 30.97 280 VAL A N 1
ATOM 2230 C CA . VAL A 1 280 ? 47.538 35.037 -22.252 1.00 30.97 280 VAL A CA 1
ATOM 2231 C C . VAL A 1 280 ? 47.607 33.867 -21.239 1.00 30.97 280 VAL A C 1
ATOM 2233 O O . VAL A 1 280 ? 47.516 34.075 -20.035 1.00 30.97 280 VAL A O 1
ATOM 2236 N N . LEU A 1 281 ? 47.989 32.685 -21.770 1.00 29.25 281 LEU A N 1
ATOM 2237 C CA . LEU A 1 281 ? 49.014 31.714 -21.274 1.00 29.25 281 LEU A CA 1
ATOM 2238 C C . LEU A 1 281 ? 48.847 31.045 -19.865 1.00 29.25 281 LEU A C 1
ATOM 2240 O O . LEU A 1 281 ? 48.183 31.563 -18.984 1.00 29.25 281 LEU A O 1
ATOM 2244 N N . THR A 1 282 ? 49.437 29.878 -19.527 1.00 26.80 282 THR A N 1
ATOM 2245 C CA . THR A 1 282 ? 50.529 29.054 -20.114 1.00 26.80 282 THR A CA 1
ATOM 2246 C C . THR A 1 282 ? 50.258 27.528 -20.090 1.00 26.80 282 THR A C 1
ATOM 2248 O O . THR A 1 282 ? 49.791 27.025 -19.075 1.00 26.80 282 THR A O 1
ATOM 2251 N N . LYS A 1 283 ? 50.708 26.817 -21.144 1.00 29.73 283 LYS A N 1
ATOM 2252 C CA . LYS A 1 283 ? 51.532 25.562 -21.209 1.00 29.73 283 LYS A CA 1
ATOM 2253 C C . LYS A 1 283 ? 51.602 24.609 -19.983 1.00 29.73 283 LYS A C 1
ATOM 2255 O O . LYS A 1 283 ? 51.736 25.071 -18.859 1.00 29.73 283 LYS A O 1
ATOM 2260 N N . THR A 1 284 ? 51.679 23.276 -20.141 1.00 25.58 284 THR A N 1
ATOM 2261 C CA . THR A 1 284 ? 52.662 22.521 -20.974 1.00 25.58 284 THR A CA 1
ATOM 2262 C C . THR A 1 284 ? 52.149 21.266 -21.699 1.00 25.58 284 THR A C 1
ATOM 2264 O O . THR A 1 284 ? 51.099 20.723 -21.382 1.00 25.58 284 THR A O 1
ATOM 2267 N N . ASP A 1 285 ? 52.966 20.816 -22.654 1.00 28.17 285 ASP A N 1
ATOM 2268 C CA . ASP A 1 285 ? 52.685 19.920 -23.781 1.00 28.17 285 ASP A CA 1
ATOM 2269 C C . ASP A 1 285 ? 52.896 18.410 -23.481 1.00 28.17 285 ASP A C 1
ATOM 2271 O O . ASP A 1 285 ? 53.722 18.054 -22.637 1.00 28.17 285 ASP A O 1
ATOM 2275 N N . SER A 1 286 ? 52.233 17.514 -24.231 1.00 28.42 286 SER A N 1
ATOM 2276 C CA . SER A 1 286 ? 52.803 16.244 -24.748 1.00 28.42 286 SER A CA 1
ATOM 2277 C C . SER A 1 286 ? 51.977 15.725 -25.937 1.00 28.42 286 SER A C 1
ATOM 2279 O O . SER A 1 286 ? 50.750 15.744 -25.878 1.00 28.42 286 SER A O 1
ATOM 2281 N N . ASP A 1 287 ? 52.653 15.248 -26.981 1.00 28.02 287 ASP A N 1
ATOM 2282 C CA . ASP A 1 287 ? 52.088 14.729 -28.243 1.00 28.02 287 ASP A CA 1
ATOM 2283 C C . ASP A 1 287 ? 51.345 13.370 -28.040 1.00 28.02 287 ASP A C 1
ATOM 2285 O O . ASP A 1 287 ? 51.500 12.731 -26.999 1.00 28.02 287 ASP A O 1
ATOM 2289 N N . SER A 1 288 ? 50.533 12.824 -28.959 1.00 29.44 288 SER A N 1
ATOM 2290 C CA . SER A 1 288 ? 50.748 12.735 -30.416 1.00 29.44 288 SER A CA 1
ATOM 2291 C C . SER A 1 288 ? 49.511 12.270 -31.214 1.00 29.44 288 SER A C 1
ATOM 2293 O O . SER A 1 288 ? 48.700 11.496 -30.716 1.00 29.44 288 SER A O 1
ATOM 2295 N N . ASP A 1 289 ? 49.469 12.738 -32.465 1.00 28.92 289 ASP A N 1
ATOM 2296 C CA . ASP A 1 289 ? 48.970 12.116 -33.706 1.00 28.92 289 ASP A CA 1
ATOM 2297 C C . ASP A 1 289 ? 47.500 11.643 -33.831 1.00 28.92 289 ASP A C 1
ATOM 2299 O O . ASP A 1 289 ? 47.072 10.619 -33.300 1.00 28.92 289 ASP A O 1
ATOM 2303 N N . LEU A 1 290 ? 46.765 12.374 -34.683 1.00 30.67 290 LEU A N 1
ATOM 2304 C CA . LEU A 1 290 ? 45.601 11.909 -35.447 1.00 30.67 290 LEU A CA 1
ATOM 2305 C C . LEU A 1 290 ? 46.079 11.437 -36.834 1.00 30.67 290 LEU A C 1
ATOM 2307 O O . LEU A 1 290 ? 46.910 12.116 -37.435 1.00 30.67 290 LEU A O 1
ATOM 2311 N N . GLU A 1 291 ? 45.491 10.370 -37.374 1.00 30.72 291 GLU A N 1
ATOM 2312 C CA . GLU A 1 291 ? 45.440 10.104 -38.823 1.00 30.72 291 GLU A CA 1
ATOM 2313 C C . GLU A 1 291 ? 44.002 9.713 -39.219 1.00 30.72 291 GLU A C 1
ATOM 2315 O O . GLU A 1 291 ? 43.196 9.329 -38.366 1.00 30.72 291 GLU A O 1
ATOM 2320 N N . ASP A 1 292 ? 43.667 9.920 -40.494 1.00 29.28 292 ASP A N 1
ATOM 2321 C CA . ASP A 1 292 ? 42.302 10.205 -40.956 1.00 29.28 292 ASP A CA 1
ATOM 2322 C C . ASP A 1 292 ? 41.416 8.990 -41.308 1.00 29.28 292 ASP A C 1
ATOM 2324 O O . ASP A 1 292 ? 41.839 7.836 -41.381 1.00 29.28 292 ASP A O 1
ATOM 2328 N N . LEU A 1 293 ? 40.140 9.306 -41.550 1.00 30.42 293 LEU A N 1
ATOM 2329 C CA . LEU A 1 293 ? 39.113 8.435 -42.122 1.00 30.42 293 LEU A CA 1
ATOM 2330 C C . LEU A 1 293 ? 39.391 8.133 -43.609 1.00 30.42 293 LEU A C 1
ATOM 2332 O O . LEU A 1 293 ? 39.689 9.047 -44.376 1.00 30.42 293 LEU A O 1
ATOM 2336 N N . GLU A 1 294 ? 39.132 6.898 -44.045 1.00 28.11 294 GLU A N 1
ATOM 2337 C CA . GLU A 1 294 ? 38.797 6.594 -45.445 1.00 28.11 294 GLU A CA 1
ATOM 2338 C C . GLU A 1 294 ? 37.438 5.877 -45.499 1.00 28.11 294 GLU A C 1
ATOM 2340 O O . GLU A 1 294 ? 37.266 4.797 -44.931 1.00 28.11 294 GLU A O 1
ATOM 2345 N N . GLU A 1 295 ? 36.467 6.487 -46.183 1.00 28.80 295 GLU A N 1
ATOM 2346 C CA . GLU A 1 295 ? 35.212 5.842 -46.588 1.00 28.80 295 GLU A CA 1
ATOM 2347 C C . GLU A 1 295 ? 35.403 5.107 -47.924 1.00 28.80 295 GLU A C 1
ATOM 2349 O O . GLU A 1 295 ? 36.164 5.552 -48.787 1.00 28.80 295 GLU A O 1
ATOM 2354 N N . ALA A 1 296 ? 34.669 4.010 -48.130 1.00 28.39 296 ALA A N 1
ATOM 2355 C CA . ALA A 1 296 ? 34.549 3.355 -49.430 1.00 28.39 296 ALA A CA 1
ATOM 2356 C C . ALA A 1 296 ? 33.146 2.747 -49.601 1.00 28.39 296 ALA A C 1
ATOM 2358 O O . ALA A 1 296 ? 32.753 1.856 -48.849 1.00 28.39 296 ALA A O 1
ATOM 2359 N N . ASP A 1 297 ? 32.416 3.254 -50.594 1.00 26.95 297 ASP A N 1
ATOM 2360 C CA . ASP A 1 297 ? 31.090 2.797 -51.033 1.00 26.95 297 ASP A CA 1
ATOM 2361 C C . ASP A 1 297 ? 31.128 1.459 -51.811 1.00 26.95 297 ASP A C 1
ATOM 2363 O O . ASP A 1 297 ? 32.200 0.944 -52.138 1.00 26.95 297 ASP A O 1
ATOM 2367 N N . MET A 1 298 ? 29.930 1.013 -52.232 1.00 29.17 298 MET A N 1
ATOM 2368 C CA . MET A 1 298 ? 29.630 -0.024 -53.247 1.00 29.17 298 MET A CA 1
ATOM 2369 C C . MET A 1 298 ? 29.624 -1.483 -52.723 1.00 29.17 298 MET A C 1
ATOM 2371 O O . MET A 1 298 ? 30.454 -1.865 -51.906 1.00 29.17 298 MET A O 1
ATOM 2375 N N . ASP A 1 299 ? 28.700 -2.375 -53.114 1.00 28.52 299 ASP A N 1
ATOM 2376 C CA . ASP A 1 299 ? 27.652 -2.357 -54.164 1.00 28.52 299 ASP A CA 1
ATOM 2377 C C . ASP A 1 299 ? 26.313 -2.963 -53.662 1.00 28.52 299 ASP A C 1
ATOM 2379 O O . ASP A 1 299 ? 26.258 -3.561 -52.586 1.00 28.52 299 ASP A O 1
ATOM 2383 N N . ALA A 1 300 ? 25.242 -2.863 -54.465 1.00 31.55 300 ALA A N 1
ATOM 2384 C CA . ALA A 1 300 ? 23.929 -3.479 -54.215 1.00 31.55 300 ALA A CA 1
ATOM 2385 C C . ALA A 1 300 ? 23.336 -4.143 -55.481 1.00 31.55 300 ALA A C 1
ATOM 2387 O O . ALA A 1 300 ? 23.480 -3.588 -56.566 1.00 31.55 300 ALA A O 1
ATOM 2388 N N . GLU A 1 301 ? 22.613 -5.267 -55.335 1.00 31.50 301 GLU A N 1
ATOM 2389 C CA . GLU A 1 301 ? 21.714 -5.836 -56.367 1.00 31.50 301 GLU A CA 1
ATOM 2390 C C . GLU A 1 301 ? 20.473 -6.532 -55.742 1.00 31.50 301 GLU A C 1
ATOM 2392 O O . GLU A 1 301 ? 20.603 -7.563 -55.088 1.00 31.50 301 GLU A O 1
ATOM 2397 N N . ASP A 1 302 ? 19.297 -5.927 -55.969 1.00 29.84 302 ASP A N 1
ATOM 2398 C CA . ASP A 1 302 ? 18.010 -6.473 -56.466 1.00 29.84 302 ASP A CA 1
ATOM 2399 C C . ASP A 1 302 ? 17.263 -7.719 -55.899 1.00 29.84 302 ASP A C 1
ATOM 2401 O O . ASP A 1 302 ? 17.806 -8.625 -55.273 1.00 29.84 302 ASP A O 1
ATOM 2405 N N . LEU A 1 303 ? 15.972 -7.759 -56.302 1.00 29.28 303 LEU A N 1
ATOM 2406 C CA . LEU A 1 303 ? 14.956 -8.840 -56.287 1.00 29.28 303 LEU A CA 1
ATOM 2407 C C . LEU A 1 303 ? 14.103 -9.021 -55.006 1.00 29.28 303 LEU A C 1
ATOM 2409 O O . LEU A 1 303 ? 14.629 -9.167 -53.910 1.00 29.28 303 LEU A O 1
ATOM 2413 N N . GLU A 1 304 ? 12.763 -9.121 -55.074 1.00 27.39 304 GLU A N 1
ATOM 2414 C CA . GLU A 1 304 ? 11.790 -8.811 -56.152 1.00 27.39 304 GLU A CA 1
ATOM 2415 C C . GLU A 1 304 ? 10.372 -8.651 -55.534 1.00 27.39 304 GLU A C 1
ATOM 2417 O O . GLU A 1 304 ? 10.099 -9.235 -54.483 1.00 27.39 304 GLU A O 1
ATOM 2422 N N . THR A 1 305 ? 9.461 -7.882 -56.148 1.00 26.38 305 THR A N 1
ATOM 2423 C CA . THR A 1 305 ? 8.083 -7.641 -55.649 1.00 26.38 305 THR A CA 1
ATOM 2424 C C . THR A 1 305 ? 6.998 -8.312 -56.498 1.00 26.38 305 THR A C 1
ATOM 2426 O O . THR A 1 305 ? 7.139 -8.445 -57.712 1.00 26.38 305 THR A O 1
ATOM 2429 N N . ILE A 1 306 ? 5.873 -8.680 -55.866 1.00 28.56 306 ILE A N 1
ATOM 2430 C CA . ILE A 1 306 ? 4.615 -9.077 -56.525 1.00 28.56 306 ILE A CA 1
ATOM 2431 C C . ILE A 1 306 ? 3.436 -8.465 -55.745 1.00 28.56 306 ILE A C 1
ATOM 2433 O O . ILE A 1 306 ? 3.413 -8.539 -54.517 1.00 28.56 306 ILE A O 1
ATOM 2437 N N . GLU A 1 307 ? 2.473 -7.880 -56.461 1.00 24.72 307 GLU A N 1
ATOM 2438 C CA . GLU A 1 307 ? 1.235 -7.265 -55.944 1.00 24.72 307 GLU A CA 1
ATOM 2439 C C . GLU A 1 307 ? -0.022 -7.989 -56.500 1.00 24.72 307 GLU A C 1
ATOM 2441 O O . GLU A 1 307 ? 0.101 -8.988 -57.212 1.00 24.72 307 GLU A O 1
ATOM 2446 N N . ASP A 1 308 ? -1.208 -7.426 -56.220 1.00 25.42 308 ASP A N 1
ATOM 2447 C CA . ASP A 1 308 ? -2.516 -7.647 -56.877 1.00 25.42 308 ASP A CA 1
ATOM 2448 C C . ASP A 1 308 ? -3.287 -8.974 -56.631 1.00 25.42 308 ASP A C 1
ATOM 2450 O O . ASP A 1 308 ? -2.718 -10.049 -56.466 1.00 25.42 308 ASP A O 1
ATOM 2454 N N . GLU A 1 309 ? -4.633 -8.997 -56.597 1.00 24.97 309 GLU A N 1
ATOM 2455 C CA . GLU A 1 309 ? -5.637 -7.909 -56.697 1.00 24.97 309 GLU A CA 1
ATOM 2456 C C . GLU A 1 309 ? -6.903 -8.227 -55.854 1.00 24.97 309 GLU A C 1
ATOM 2458 O O . GLU A 1 309 ? -7.101 -9.368 -55.430 1.00 24.97 309 GLU A O 1
ATOM 2463 N N . ALA A 1 310 ? -7.805 -7.250 -55.650 1.00 26.69 310 ALA A N 1
ATOM 2464 C CA . ALA A 1 310 ? -9.040 -7.416 -54.862 1.00 26.69 310 ALA A CA 1
ATOM 2465 C C . ALA A 1 310 ? -10.299 -6.824 -55.537 1.00 26.69 310 ALA A C 1
ATOM 2467 O O . ALA A 1 310 ? -10.310 -5.669 -55.957 1.00 26.69 310 ALA A O 1
ATOM 2468 N N . VAL A 1 311 ? -11.404 -7.588 -55.583 1.00 24.55 311 VAL A N 1
ATOM 2469 C CA . VAL A 1 311 ? -12.711 -7.183 -56.160 1.00 24.55 311 VAL A CA 1
ATOM 2470 C C . VAL A 1 311 ? -13.893 -7.920 -55.463 1.00 24.55 311 VAL A C 1
ATOM 2472 O O . VAL A 1 311 ? -13.648 -8.916 -54.787 1.00 24.55 311 VAL A O 1
ATOM 2475 N N . PRO A 1 312 ? -15.157 -7.421 -55.506 1.00 27.20 312 PRO A N 1
ATOM 2476 C CA . PRO A 1 312 ? -15.913 -7.174 -54.261 1.00 27.20 312 PRO A CA 1
ATOM 2477 C C . PRO A 1 312 ? -17.360 -7.756 -54.263 1.00 27.20 312 PRO A C 1
ATOM 2479 O O . PRO A 1 312 ? -17.593 -8.791 -54.876 1.00 27.20 312 PRO A O 1
ATOM 2482 N N . VAL A 1 313 ? -18.337 -7.027 -53.667 1.00 21.72 313 VAL A N 1
ATOM 2483 C CA . VAL A 1 313 ? -19.827 -7.210 -53.661 1.00 21.72 313 VAL A CA 1
ATOM 2484 C C . VAL A 1 313 ? -20.400 -7.993 -52.456 1.00 21.72 313 VAL A C 1
ATOM 2486 O O . VAL A 1 313 ? -19.857 -9.024 -52.095 1.00 21.72 313 VAL A O 1
ATOM 2489 N N . SER A 1 314 ? -21.540 -7.657 -51.813 1.00 20.98 314 SER A N 1
ATOM 2490 C CA . SER A 1 314 ? -22.233 -6.367 -51.546 1.00 20.98 314 SER A CA 1
ATOM 2491 C C . SER A 1 314 ? -23.350 -6.535 -50.486 1.00 20.98 314 SER A C 1
ATOM 2493 O O . SER A 1 314 ? -24.252 -7.347 -50.654 1.00 20.98 314 SER A O 1
ATOM 2495 N N . VAL A 1 315 ? -23.343 -5.664 -49.470 1.00 23.11 315 VAL A N 1
ATOM 2496 C CA . VAL A 1 315 ? -24.479 -5.068 -48.715 1.00 23.11 315 VAL A CA 1
ATOM 2497 C C . VAL A 1 315 ? -25.882 -5.716 -48.802 1.00 23.11 315 VAL A C 1
ATOM 2499 O O . VAL A 1 315 ? -26.569 -5.593 -49.814 1.00 23.11 315 VAL A O 1
ATOM 2502 N N . SER A 1 316 ? -26.441 -6.122 -47.651 1.00 21.20 316 SER A N 1
ATOM 2503 C CA . SER A 1 316 ? -27.787 -5.665 -47.222 1.00 21.20 316 SER A CA 1
ATOM 2504 C C . SER A 1 316 ? -28.041 -5.860 -45.715 1.00 21.20 316 SER A C 1
ATOM 2506 O O . SER A 1 316 ? -27.565 -6.809 -45.106 1.00 21.20 316 SER A O 1
ATOM 2508 N N . ARG A 1 317 ? -28.773 -4.916 -45.099 1.00 23.66 317 ARG A N 1
ATOM 2509 C CA . ARG A 1 317 ? -29.100 -4.882 -43.657 1.00 23.66 317 ARG A CA 1
ATOM 2510 C C . ARG A 1 317 ? -30.561 -5.273 -43.424 1.00 23.66 317 ARG A C 1
ATOM 2512 O O . ARG A 1 317 ? -31.431 -4.700 -44.078 1.00 23.66 317 ARG A O 1
ATOM 2519 N N . ILE A 1 318 ? -30.844 -6.087 -42.406 1.00 23.05 318 ILE A N 1
ATOM 2520 C CA . ILE A 1 318 ? -32.151 -6.134 -41.720 1.00 23.05 318 ILE A CA 1
ATOM 2521 C C . ILE A 1 318 ? -31.895 -6.059 -40.200 1.00 23.05 318 ILE A C 1
ATOM 2523 O O . ILE A 1 318 ? -30.840 -6.472 -39.730 1.00 23.05 318 ILE A O 1
ATOM 2527 N N . LYS A 1 319 ? -32.815 -5.431 -39.459 1.00 22.53 319 LYS A N 1
ATOM 2528 C CA . LYS A 1 319 ? -32.733 -5.117 -38.016 1.00 22.53 319 LYS A CA 1
ATOM 2529 C C . LYS A 1 319 ? -33.819 -5.883 -37.222 1.00 22.53 319 LYS A C 1
ATOM 2531 O O . LYS A 1 319 ? -34.652 -6.523 -37.854 1.00 22.53 319 LYS A O 1
ATOM 2536 N N . ILE A 1 320 ? -33.902 -5.599 -35.907 1.00 23.42 320 ILE A N 1
ATOM 2537 C CA . ILE A 1 320 ? -35.072 -5.744 -34.992 1.00 23.42 320 ILE A CA 1
ATOM 2538 C C . ILE A 1 320 ? -35.257 -7.161 -34.396 1.00 23.42 320 ILE A C 1
ATOM 2540 O O . ILE A 1 320 ? -35.199 -8.125 -35.149 1.00 23.42 320 ILE A O 1
ATOM 2544 N N . SER A 1 321 ? -35.562 -7.372 -33.100 1.00 21.48 321 SER A N 1
ATOM 2545 C CA . SER A 1 321 ? -35.347 -6.614 -31.833 1.00 21.48 321 SER A CA 1
ATOM 2546 C C . SER A 1 321 ? -35.775 -7.492 -30.617 1.00 21.48 321 SER A C 1
ATOM 2548 O O . SER A 1 321 ? -36.284 -8.591 -30.810 1.00 21.48 321 SER A O 1
ATOM 2550 N N . ASP A 1 322 ? -35.599 -6.975 -29.390 1.00 23.34 322 ASP A N 1
ATOM 2551 C CA . ASP A 1 322 ? -36.395 -7.224 -28.160 1.00 23.34 322 ASP A CA 1
ATOM 2552 C C . ASP A 1 322 ? -36.502 -8.642 -27.515 1.00 23.34 322 ASP A C 1
ATOM 2554 O O . ASP A 1 322 ? -37.288 -9.487 -27.932 1.00 23.34 322 ASP A O 1
ATOM 2558 N N . VAL A 1 323 ? -35.764 -8.856 -26.402 1.00 25.31 323 VAL A N 1
ATOM 2559 C CA . VAL A 1 323 ? -36.239 -8.762 -24.978 1.00 25.31 323 VAL A CA 1
ATOM 2560 C C . VAL A 1 323 ? -37.599 -9.439 -24.614 1.00 25.31 323 VAL A C 1
ATOM 2562 O O . VAL A 1 323 ? -38.553 -9.213 -25.355 1.00 25.31 323 VAL A O 1
ATOM 2565 N N . PRO A 1 324 ? -37.807 -10.148 -23.451 1.00 28.86 324 PRO A N 1
ATOM 2566 C CA . PRO A 1 324 ? -37.066 -10.129 -22.161 1.00 28.86 324 PRO A CA 1
ATOM 2567 C C . PRO A 1 324 ? -36.752 -11.492 -21.452 1.00 28.86 324 PRO A C 1
ATOM 2569 O O . PRO A 1 324 ? -37.138 -12.576 -21.876 1.00 28.86 324 PRO A O 1
ATOM 2572 N N . ALA A 1 325 ? -36.090 -11.369 -20.288 1.00 23.23 325 ALA A N 1
ATOM 2573 C CA . ALA A 1 325 ? -35.696 -12.356 -19.259 1.00 23.23 325 ALA A CA 1
ATOM 2574 C C . ALA A 1 325 ? -36.768 -13.326 -18.676 1.00 23.23 325 ALA A C 1
ATOM 2576 O O . ALA A 1 325 ? -37.965 -13.051 -18.748 1.00 23.23 325 ALA A O 1
ATOM 2577 N N . GLY A 1 326 ? -36.334 -14.416 -17.989 1.00 23.42 326 GLY A N 1
ATOM 2578 C CA . GLY A 1 326 ? -37.265 -15.483 -17.541 1.00 23.42 326 GLY A CA 1
ATOM 2579 C C . GLY A 1 326 ? -37.004 -16.465 -16.361 1.00 23.42 326 GLY A C 1
ATOM 2580 O O . GLY A 1 326 ? -37.955 -17.166 -16.043 1.00 23.42 326 GLY A O 1
ATOM 2581 N N . LYS A 1 327 ? -35.864 -16.485 -15.634 1.00 24.56 327 LYS A N 1
ATOM 2582 C CA . LYS A 1 327 ? -35.718 -17.082 -14.257 1.00 24.56 327 LYS A CA 1
ATOM 2583 C C . LYS A 1 327 ? -35.763 -18.641 -14.048 1.00 24.56 327 LYS A C 1
ATOM 2585 O O . LYS A 1 327 ? -36.383 -19.378 -14.797 1.00 24.56 327 LYS A O 1
ATOM 2590 N N . VAL A 1 328 ? -35.154 -19.075 -12.922 1.00 25.41 328 VAL A N 1
ATOM 2591 C CA . VAL A 1 328 ? -35.216 -20.360 -12.140 1.00 25.41 328 VAL A CA 1
ATOM 2592 C C . VAL A 1 328 ? -34.674 -21.728 -12.659 1.00 25.41 328 VAL A C 1
ATOM 2594 O O . VAL A 1 328 ? -35.338 -22.450 -13.391 1.00 25.41 328 VAL A O 1
ATOM 2597 N N . SER A 1 329 ? -33.535 -22.129 -12.060 1.00 24.33 329 SER A N 1
ATOM 2598 C CA . SER A 1 329 ? -33.243 -23.392 -11.318 1.00 24.33 329 SER A CA 1
ATOM 2599 C C . SER A 1 329 ? -33.254 -24.808 -11.953 1.00 24.33 329 SER A C 1
ATOM 2601 O O . SER A 1 329 ? -34.303 -25.352 -12.279 1.00 24.33 329 SER A O 1
ATOM 2603 N N . ASP A 1 330 ? -32.089 -25.462 -11.804 1.00 24.02 330 ASP A N 1
ATOM 2604 C CA . ASP A 1 330 ? -31.864 -26.794 -11.189 1.00 24.02 330 ASP A CA 1
ATOM 2605 C C . ASP A 1 330 ? -32.023 -28.152 -11.936 1.00 24.02 330 ASP A C 1
ATOM 2607 O O . ASP A 1 330 ? -33.094 -28.571 -12.358 1.00 24.02 330 ASP A O 1
ATOM 2611 N N . VAL A 1 331 ? -30.928 -28.936 -11.823 1.00 25.38 331 VAL A N 1
ATOM 2612 C CA . VAL A 1 331 ? -30.876 -30.367 -11.412 1.00 25.38 331 VAL A CA 1
ATOM 2613 C C . VAL A 1 331 ? -31.041 -31.506 -12.461 1.00 25.38 331 VAL A C 1
ATOM 2615 O O . VAL A 1 331 ? -32.121 -31.991 -12.771 1.00 25.38 331 VAL A O 1
ATOM 2618 N N . LEU A 1 332 ? -29.867 -32.073 -12.803 1.00 24.77 332 LEU A N 1
ATOM 2619 C CA . LEU A 1 332 ? -29.521 -33.504 -13.003 1.00 24.77 332 LEU A CA 1
ATOM 2620 C C . LEU A 1 332 ? -29.901 -34.309 -14.285 1.00 24.77 332 LEU A C 1
ATOM 2622 O O . LEU A 1 332 ? -30.942 -34.949 -14.384 1.00 24.77 332 LEU A O 1
ATOM 2626 N N . THR A 1 333 ? -28.832 -34.598 -15.046 1.00 23.56 333 THR A N 1
ATOM 2627 C CA . THR A 1 333 ? -28.357 -35.942 -15.493 1.00 23.56 333 THR A CA 1
ATOM 2628 C C . THR A 1 333 ? -28.862 -36.658 -16.764 1.00 23.56 333 THR A C 1
ATOM 2630 O O . THR A 1 333 ? -30.015 -37.046 -16.878 1.00 23.56 333 THR A O 1
ATOM 2633 N N . LYS A 1 334 ? -27.842 -37.089 -17.539 1.00 24.97 334 LYS A N 1
ATOM 2634 C CA . LYS A 1 334 ? -27.668 -38.386 -18.243 1.00 24.97 334 LYS A CA 1
ATOM 2635 C C . LYS A 1 334 ? -28.407 -38.675 -19.567 1.00 24.97 334 LYS A C 1
ATOM 2637 O O . LYS A 1 334 ? -29.577 -39.023 -19.566 1.00 24.97 334 LYS A O 1
ATOM 2642 N N . SER A 1 335 ? -27.603 -38.692 -20.647 1.00 25.53 335 SER A N 1
ATOM 2643 C CA . SER A 1 335 ? -27.344 -39.822 -21.585 1.00 25.53 335 SER A CA 1
ATOM 2644 C C . SER A 1 335 ? -28.534 -40.704 -22.038 1.00 25.53 335 SER A C 1
ATOM 2646 O O . SER A 1 335 ? -29.240 -41.253 -21.200 1.00 25.53 335 SER A O 1
ATOM 2648 N N . ASP A 1 336 ? -28.699 -41.061 -23.320 1.00 24.48 336 ASP A N 1
ATOM 2649 C CA . ASP A 1 336 ? -27.634 -41.460 -24.266 1.00 24.48 336 ASP A CA 1
ATOM 2650 C C . ASP A 1 336 ? -28.149 -41.660 -25.732 1.00 24.48 336 ASP A C 1
ATOM 2652 O O . ASP A 1 336 ? -29.348 -41.575 -25.984 1.00 24.48 336 ASP A O 1
ATOM 2656 N N . VAL A 1 337 ? -27.252 -42.046 -26.658 1.00 27.61 337 VAL A N 1
ATOM 2657 C CA . VAL A 1 337 ? -27.481 -42.623 -28.022 1.00 27.61 337 VAL A CA 1
ATOM 2658 C C . VAL A 1 337 ? -27.866 -41.704 -29.213 1.00 27.61 337 VAL A C 1
ATOM 2660 O O . VAL A 1 337 ? -29.000 -41.652 -29.679 1.00 27.61 337 VAL A O 1
ATOM 2663 N N . LEU A 1 338 ? -26.825 -41.103 -29.802 1.00 25.14 338 LEU A N 1
ATOM 2664 C CA . LEU A 1 338 ? -26.444 -41.094 -31.238 1.00 25.14 338 LEU A CA 1
ATOM 2665 C C . LEU A 1 338 ? -27.378 -41.697 -32.326 1.00 25.14 338 LEU A C 1
ATOM 2667 O O . LEU A 1 338 ? -27.694 -42.881 -32.273 1.00 25.14 338 LEU A O 1
ATOM 2671 N N . THR A 1 339 ? -27.481 -41.004 -33.476 1.00 24.55 339 THR A N 1
ATOM 2672 C CA . THR A 1 339 ? -27.121 -41.578 -34.806 1.00 24.55 339 THR A CA 1
ATOM 2673 C C . THR A 1 339 ? -26.847 -40.498 -35.867 1.00 24.55 339 THR A C 1
ATOM 2675 O O . THR A 1 339 ? -27.762 -39.750 -36.172 1.00 24.55 339 THR A O 1
ATOM 2678 N N . LYS A 1 340 ? -25.638 -40.537 -36.465 1.00 24.67 340 LYS A N 1
ATOM 2679 C CA . LYS A 1 340 ? -25.243 -40.248 -37.875 1.00 24.67 340 LYS A CA 1
ATOM 2680 C C . LYS A 1 340 ? -25.777 -38.999 -38.626 1.00 24.67 340 LYS A C 1
ATOM 2682 O O . LYS A 1 340 ? -26.969 -38.739 -38.613 1.00 24.67 340 LYS A O 1
ATOM 2687 N N . SER A 1 341 ? -24.985 -38.302 -39.453 1.00 25.16 341 SER A N 1
ATOM 2688 C CA . SER A 1 341 ? -23.550 -38.393 -39.847 1.00 25.16 341 SER A CA 1
ATOM 2689 C C . SER A 1 341 ? -23.209 -37.171 -40.760 1.00 25.16 341 SER A C 1
ATOM 2691 O O . SER A 1 341 ? -24.097 -36.351 -40.972 1.00 25.16 341 SER A O 1
ATOM 2693 N N . ASP A 1 342 ? -22.007 -36.900 -41.299 1.00 25.56 342 ASP A N 1
ATOM 2694 C CA . ASP A 1 342 ? -20.751 -37.670 -41.442 1.00 25.56 342 ASP A CA 1
ATOM 2695 C C . ASP A 1 342 ? -19.497 -36.926 -40.905 1.00 25.56 342 ASP A C 1
ATOM 2697 O O . ASP A 1 342 ? -19.370 -36.827 -39.686 1.00 25.56 342 ASP A O 1
ATOM 2701 N N . VAL A 1 343 ? -18.517 -36.545 -41.748 1.00 26.30 343 VAL A N 1
ATOM 2702 C CA . VAL A 1 343 ? -17.098 -36.296 -41.371 1.00 26.30 343 VAL A CA 1
ATOM 2703 C C . VAL A 1 343 ? -16.404 -35.315 -42.348 1.00 26.30 343 VAL A C 1
ATOM 2705 O O . VAL A 1 343 ? -16.842 -35.226 -43.493 1.00 26.30 343 VAL A O 1
ATOM 2708 N N . LEU A 1 344 ? -15.271 -34.727 -41.907 1.00 23.41 344 LEU A N 1
ATOM 2709 C CA . LEU A 1 344 ? -14.255 -33.872 -42.583 1.00 23.41 344 LEU A CA 1
ATOM 2710 C C . LEU A 1 344 ? -14.430 -32.367 -42.268 1.00 23.41 344 LEU A C 1
ATOM 2712 O O . LEU A 1 344 ? -15.421 -31.790 -42.692 1.00 23.41 344 LEU A O 1
ATOM 2716 N N . THR A 1 345 ? -13.677 -31.734 -41.348 1.00 23.28 345 THR A N 1
ATOM 2717 C CA . THR A 1 345 ? -12.211 -31.475 -41.188 1.00 23.28 345 THR A CA 1
ATOM 2718 C C . THR A 1 345 ? -11.728 -30.195 -41.873 1.00 23.28 345 THR A C 1
ATOM 2720 O O . THR A 1 345 ? -11.438 -30.248 -43.060 1.00 23.28 345 THR A O 1
ATOM 2723 N N . GLU A 1 346 ? -11.576 -29.121 -41.090 1.00 23.62 346 GLU A N 1
ATOM 2724 C CA . GLU A 1 346 ? -10.599 -28.008 -41.187 1.00 23.62 346 GLU A CA 1
ATOM 2725 C C . GLU A 1 346 ? -10.957 -27.030 -40.038 1.00 23.62 346 GLU A C 1
ATOM 2727 O O . GLU A 1 346 ? -12.130 -26.736 -39.833 1.00 23.62 346 GLU A O 1
ATOM 2732 N N . SER A 1 347 ? -10.102 -26.925 -39.013 1.00 24.67 347 SER A N 1
ATOM 2733 C CA . SER A 1 347 ? -9.092 -25.865 -38.811 1.00 24.67 347 SER A CA 1
ATOM 2734 C C . SER A 1 347 ? -9.719 -24.528 -38.397 1.00 24.67 347 SER A C 1
ATOM 2736 O O . SER A 1 347 ? -10.075 -23.707 -39.236 1.00 24.67 347 SER A O 1
ATOM 2738 N N . GLU A 1 348 ? -9.853 -24.349 -37.084 1.00 24.92 348 GLU A N 1
ATOM 2739 C CA . GLU A 1 348 ? -10.227 -23.085 -36.446 1.00 24.92 348 GLU A CA 1
ATOM 2740 C C . GLU A 1 348 ? -8.953 -22.229 -36.327 1.00 24.92 348 GLU A C 1
ATOM 2742 O O . GLU A 1 348 ? -7.991 -22.656 -35.689 1.00 24.92 348 GLU A O 1
ATOM 2747 N N . GLU A 1 349 ? -8.932 -21.065 -36.979 1.00 26.06 349 GLU A N 1
ATOM 2748 C CA . GLU A 1 349 ? -7.937 -20.006 -36.757 1.00 26.06 349 GLU A CA 1
ATOM 2749 C C . GLU A 1 349 ? -8.594 -18.888 -35.931 1.00 26.06 349 GLU A C 1
ATOM 2751 O O . GLU A 1 349 ? -9.814 -18.705 -35.974 1.00 26.06 349 GLU A O 1
ATOM 2756 N N . GLU A 1 350 ? -7.802 -18.212 -35.103 1.00 27.48 350 GLU A N 1
ATOM 2757 C CA . GLU A 1 350 ? -8.284 -17.437 -33.955 1.00 27.48 350 GLU A CA 1
ATOM 2758 C C . GLU A 1 350 ? -8.499 -15.956 -34.330 1.00 27.48 350 GLU A C 1
ATOM 2760 O O . GLU A 1 350 ? -7.581 -15.304 -34.821 1.00 27.48 350 GLU A O 1
ATOM 2765 N N . GLU A 1 351 ? -9.696 -15.403 -34.088 1.00 24.86 351 GLU A N 1
ATOM 2766 C CA . GLU A 1 351 ? -9.931 -13.951 -34.177 1.00 24.86 351 GLU A CA 1
ATOM 2767 C C . GLU A 1 351 ? -9.610 -13.288 -32.827 1.00 24.86 351 GLU A C 1
ATOM 2769 O O . GLU A 1 351 ? -10.376 -13.382 -31.860 1.00 24.86 351 GLU A O 1
ATOM 2774 N N . GLU A 1 352 ? -8.463 -12.610 -32.763 1.00 26.00 352 GLU A N 1
ATOM 2775 C CA . GLU A 1 352 ? -8.032 -11.814 -31.612 1.00 26.00 352 GLU A CA 1
ATOM 2776 C C . GLU A 1 352 ? -9.033 -10.676 -31.342 1.00 26.00 352 GLU A C 1
ATOM 2778 O O . GLU A 1 352 ? -9.287 -9.829 -32.198 1.00 26.00 352 GLU A O 1
ATOM 2783 N N . ASN A 1 353 ? -9.614 -10.657 -30.140 1.00 23.73 353 ASN A N 1
ATOM 2784 C CA . ASN A 1 353 ? -10.468 -9.570 -29.663 1.00 23.73 353 ASN A CA 1
ATOM 2785 C C . ASN A 1 353 ? -9.710 -8.811 -28.564 1.00 23.73 353 ASN A C 1
ATOM 2787 O O . ASN A 1 353 ? -9.658 -9.259 -27.418 1.00 23.73 353 ASN A O 1
ATOM 2791 N N . GLU 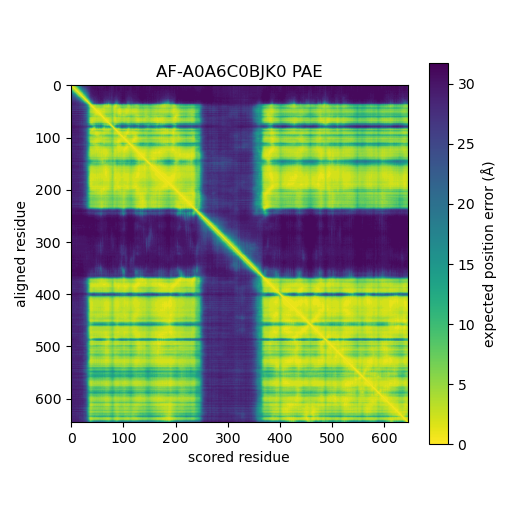A 1 354 ? -9.100 -7.680 -28.923 1.00 27.41 354 GLU A N 1
ATOM 2792 C CA . GLU A 1 354 ? -8.435 -6.775 -27.978 1.00 27.41 354 GLU A CA 1
ATOM 2793 C C . GLU A 1 354 ? -9.474 -5.927 -27.216 1.00 27.41 354 GLU A C 1
ATOM 2795 O O . GLU A 1 354 ? -9.806 -4.816 -27.623 1.00 27.41 354 GLU A O 1
ATOM 2800 N N . GLU A 1 355 ? -9.984 -6.436 -26.088 1.00 26.22 355 GLU A N 1
ATOM 2801 C CA . GLU A 1 355 ? -10.641 -5.605 -25.064 1.00 26.22 355 GLU A CA 1
ATOM 2802 C C . GLU A 1 355 ? -9.631 -5.279 -23.941 1.00 26.22 355 GLU A C 1
ATOM 2804 O O . GLU A 1 355 ? -9.352 -6.096 -23.058 1.00 26.22 355 GLU A O 1
ATOM 2809 N N . GLU A 1 356 ? -9.049 -4.074 -23.979 1.00 31.67 356 GLU A N 1
ATOM 2810 C CA . GLU A 1 356 ? -8.120 -3.565 -22.959 1.00 31.67 356 GLU A CA 1
ATOM 2811 C C . GLU A 1 356 ? -8.778 -2.507 -22.058 1.00 31.67 356 GLU A C 1
ATOM 2813 O O . GLU A 1 356 ? -8.924 -1.362 -22.475 1.00 31.67 356 GLU A O 1
ATOM 2818 N N . ASP A 1 357 ? -9.069 -2.825 -20.787 1.00 29.48 357 ASP A N 1
ATOM 2819 C CA . ASP A 1 357 ? -9.145 -1.783 -19.745 1.00 29.48 357 ASP A CA 1
ATOM 2820 C C . ASP A 1 357 ? -8.949 -2.308 -18.303 1.00 29.48 357 ASP A C 1
ATOM 2822 O O . ASP A 1 357 ? -9.130 -3.488 -18.005 1.00 29.48 357 ASP A O 1
ATOM 2826 N N . HIS A 1 358 ? -8.632 -1.386 -17.390 1.00 34.00 358 HIS A N 1
ATOM 2827 C CA . HIS A 1 358 ? -8.711 -1.454 -15.929 1.00 34.00 358 HIS A CA 1
ATOM 2828 C C . HIS A 1 358 ? -7.681 -2.366 -15.234 1.00 34.00 358 HIS A C 1
ATOM 2830 O O . HIS A 1 358 ? -8.008 -3.272 -14.457 1.00 34.00 358 HIS A O 1
ATOM 2836 N N . GLY A 1 359 ? -6.407 -2.026 -15.459 1.00 29.03 359 GLY A N 1
ATOM 2837 C CA . GLY A 1 359 ? -5.264 -2.307 -14.576 1.00 29.03 359 GLY A CA 1
ATOM 2838 C C . GLY A 1 359 ? -4.649 -1.033 -13.972 1.00 29.03 359 GLY A C 1
ATOM 2839 O O . GLY A 1 359 ? -3.434 -0.963 -13.810 1.00 29.03 359 GLY A O 1
ATOM 2840 N N . LEU A 1 360 ? -5.479 -0.015 -13.726 1.00 30.56 360 LEU A N 1
ATOM 2841 C CA . LEU A 1 360 ? -5.082 1.350 -13.364 1.00 30.56 360 LEU A CA 1
ATOM 2842 C C . LEU A 1 360 ? -4.493 1.477 -11.944 1.00 30.56 360 LEU A C 1
ATOM 2844 O O . LEU A 1 360 ? -4.943 0.820 -11.003 1.00 30.56 360 LEU A O 1
ATOM 2848 N N . SER A 1 361 ? -3.519 2.383 -11.801 1.00 30.23 361 SER A N 1
ATOM 2849 C CA . SER A 1 361 ? -3.225 3.080 -10.540 1.00 30.23 361 SER A CA 1
ATOM 2850 C C . SER A 1 361 ? -4.465 3.854 -10.068 1.00 30.23 361 SER A C 1
ATOM 2852 O O . SER A 1 361 ? -5.394 4.073 -10.840 1.00 30.23 361 SER A O 1
ATOM 2854 N N . SER A 1 362 ? -4.527 4.232 -8.788 1.00 28.42 362 SER A N 1
ATOM 2855 C CA . SER A 1 362 ? -5.729 4.849 -8.211 1.00 28.42 362 SER A CA 1
ATOM 2856 C C . SER A 1 362 ? -6.198 6.068 -9.005 1.00 28.42 362 SER A C 1
ATOM 2858 O O . SER A 1 362 ? -5.503 7.080 -9.020 1.00 28.42 362 SER A O 1
ATOM 2860 N N . VAL A 1 363 ? -7.382 5.977 -9.614 1.00 28.20 363 VAL A N 1
ATOM 2861 C CA . VAL A 1 363 ? -7.963 7.069 -10.400 1.00 28.20 363 VAL A CA 1
ATOM 2862 C C . VAL A 1 363 ? -8.436 8.168 -9.448 1.00 28.20 363 VAL A C 1
ATOM 2864 O O . VAL A 1 363 ? -9.545 8.113 -8.922 1.00 28.20 363 VAL A O 1
ATOM 2867 N N . SER A 1 364 ? -7.587 9.165 -9.212 1.00 29.14 364 SER A N 1
ATOM 2868 C CA . SER A 1 364 ? -8.006 10.461 -8.686 1.00 29.14 364 SER A CA 1
ATOM 2869 C C . SER A 1 364 ? -8.944 11.104 -9.704 1.00 29.14 364 SER A C 1
ATOM 2871 O O . SER A 1 364 ? -8.525 11.474 -10.797 1.00 29.14 364 SER A O 1
ATOM 2873 N N . SER A 1 365 ? -10.226 11.244 -9.365 1.00 30.25 365 SER A N 1
ATOM 2874 C CA . SER A 1 365 ? -11.245 11.824 -10.249 1.00 30.25 365 SER A CA 1
ATOM 2875 C C . SER A 1 365 ? -11.153 13.359 -10.334 1.00 30.25 365 SER A C 1
ATOM 2877 O O . SER A 1 365 ? -12.154 14.050 -10.154 1.00 30.25 365 SER A O 1
ATOM 2879 N N . GLU A 1 366 ? -9.946 13.890 -10.552 1.00 38.31 366 GLU A N 1
ATOM 2880 C CA . GLU A 1 366 ? -9.651 15.331 -10.616 1.00 38.31 366 GLU A CA 1
ATOM 2881 C C . GLU A 1 366 ? -9.224 15.797 -12.022 1.00 38.31 366 GLU A C 1
ATOM 2883 O O . GLU A 1 366 ? -9.269 16.992 -12.312 1.00 38.31 366 GLU A O 1
ATOM 2888 N N . SER A 1 367 ? -8.879 14.876 -12.930 1.00 41.75 367 SER A N 1
ATOM 2889 C CA . SER A 1 367 ? -8.662 15.205 -14.344 1.00 41.75 367 SER A CA 1
ATOM 2890 C C . SER A 1 367 ? -10.003 15.409 -15.064 1.00 41.75 367 SER A C 1
ATOM 2892 O O . SER A 1 367 ? -10.756 14.459 -15.268 1.00 41.75 367 SER A O 1
ATOM 2894 N N . GLU A 1 368 ? -10.306 16.640 -15.499 1.00 53.66 368 GLU A N 1
ATOM 2895 C CA . GLU A 1 368 ? -11.488 16.961 -16.330 1.00 53.66 368 GLU A CA 1
ATOM 2896 C C . GLU A 1 368 ? -11.344 16.493 -17.806 1.00 53.66 368 GLU A C 1
ATOM 2898 O O . GLU A 1 368 ? -11.990 17.039 -18.705 1.00 53.66 368 GLU A O 1
ATOM 2903 N N . GLY A 1 369 ? -10.469 15.519 -18.093 1.00 68.81 369 GLY A N 1
ATOM 2904 C CA . GLY A 1 369 ? -10.062 15.138 -19.448 1.00 68.81 369 GLY A CA 1
ATOM 2905 C C . GLY A 1 369 ? -10.160 13.637 -19.772 1.00 68.81 369 GLY A C 1
ATOM 2906 O O . GLY A 1 369 ? -10.250 12.802 -18.873 1.00 68.81 369 GLY A O 1
ATOM 2907 N N . PRO A 1 370 ? -10.130 13.277 -21.070 1.00 81.62 370 PRO A N 1
ATOM 2908 C CA . PRO A 1 370 ? -10.012 11.887 -21.514 1.00 81.62 370 PRO A CA 1
ATOM 2909 C C . PRO A 1 370 ? -8.657 11.278 -21.098 1.00 81.62 370 PRO A C 1
ATOM 2911 O O . PRO A 1 370 ? -7.648 11.987 -21.170 1.00 81.62 370 PRO A O 1
ATOM 2914 N N . PRO A 1 371 ? -8.585 9.981 -20.732 1.00 87.31 371 PRO A N 1
ATOM 2915 C CA . PRO A 1 371 ? -7.336 9.367 -20.291 1.00 87.31 371 PRO A CA 1
ATOM 2916 C C . PRO A 1 371 ? -6.212 9.442 -21.333 1.00 87.31 371 PRO A C 1
ATOM 2918 O O . PRO A 1 371 ? -6.380 9.053 -22.495 1.00 87.31 371 PRO A O 1
ATOM 2921 N N . VAL A 1 372 ? -5.040 9.903 -20.896 1.00 92.44 372 VAL A N 1
ATOM 2922 C CA . VAL A 1 372 ? -3.815 10.003 -21.696 1.00 92.44 372 VAL A CA 1
ATOM 2923 C C . VAL A 1 372 ? -2.893 8.840 -21.344 1.00 92.44 372 VAL A C 1
ATOM 2925 O O . VAL A 1 372 ? -2.436 8.716 -20.210 1.00 92.44 372 VAL A O 1
ATOM 2928 N N . ILE A 1 373 ? -2.593 7.990 -22.324 1.00 94.06 373 ILE A N 1
ATOM 2929 C CA . ILE A 1 373 ? -1.786 6.779 -22.150 1.00 94.06 373 ILE A CA 1
ATOM 2930 C C . ILE A 1 373 ? -0.474 6.907 -22.929 1.00 94.06 373 ILE A C 1
ATOM 2932 O O . ILE A 1 373 ? -0.481 7.055 -24.155 1.00 94.06 373 ILE A O 1
ATOM 2936 N N . ALA A 1 374 ? 0.655 6.799 -22.229 1.00 94.88 374 ALA A N 1
ATOM 2937 C CA . ALA A 1 374 ? 1.982 6.693 -22.831 1.00 94.88 374 ALA A CA 1
ATOM 2938 C C . ALA A 1 374 ? 2.374 5.217 -22.988 1.00 94.88 374 ALA A C 1
ATOM 2940 O O . ALA A 1 374 ? 2.299 4.447 -22.033 1.00 94.88 374 ALA A O 1
ATOM 2941 N N . ASN A 1 375 ? 2.791 4.818 -24.189 1.00 95.00 375 ASN A N 1
ATOM 2942 C CA . ASN A 1 375 ? 3.147 3.437 -24.513 1.00 95.00 375 ASN A CA 1
ATOM 2943 C C . ASN A 1 375 ? 4.648 3.337 -24.805 1.00 95.00 375 ASN A C 1
ATOM 2945 O O . ASN A 1 375 ? 5.198 4.139 -25.564 1.00 95.00 375 ASN A O 1
ATOM 2949 N N . PHE A 1 376 ? 5.292 2.332 -24.218 1.00 92.94 376 PHE A N 1
ATOM 2950 C CA . PHE A 1 376 ? 6.734 2.107 -24.260 1.00 92.94 376 PHE A CA 1
ATOM 2951 C C . PHE A 1 376 ? 7.056 0.715 -24.787 1.00 92.94 376 PHE A C 1
ATOM 2953 O O . PHE A 1 376 ? 6.383 -0.260 -24.450 1.00 92.94 376 PHE A O 1
ATOM 2960 N N . LYS A 1 377 ? 8.138 0.602 -25.557 1.00 90.25 377 LYS A N 1
ATOM 2961 C CA . LYS A 1 377 ? 8.606 -0.679 -26.100 1.00 90.25 377 LYS A CA 1
ATOM 2962 C C . LYS A 1 377 ? 9.749 -1.240 -25.263 1.00 90.25 377 LYS A C 1
ATOM 2964 O O . LYS A 1 377 ? 10.599 -0.489 -24.789 1.00 90.25 377 LYS A O 1
ATOM 2969 N N . ASN A 1 378 ? 9.804 -2.567 -25.129 1.00 88.50 378 ASN A N 1
ATOM 2970 C CA . ASN A 1 378 ? 10.920 -3.287 -24.495 1.00 88.50 378 ASN A CA 1
ATOM 2971 C C . ASN A 1 378 ? 11.184 -2.825 -23.033 1.00 88.50 378 ASN A C 1
ATOM 2973 O O . ASN A 1 378 ? 12.331 -2.749 -22.583 1.00 88.50 378 ASN A O 1
ATOM 2977 N N . PHE A 1 379 ? 10.126 -2.474 -22.290 1.00 93.69 379 PHE A N 1
ATOM 2978 C CA . PHE A 1 379 ? 10.211 -1.747 -21.016 1.00 93.69 379 PHE A CA 1
ATOM 2979 C C . PHE A 1 379 ? 10.342 -2.688 -19.799 1.00 93.69 379 PHE A C 1
ATOM 2981 O O . PHE A 1 379 ? 9.617 -3.685 -19.730 1.00 93.69 379 PHE A O 1
ATOM 2988 N N . PRO A 1 380 ? 11.251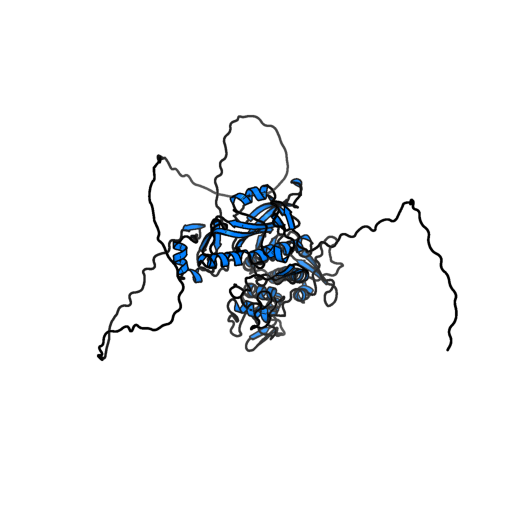 -2.435 -18.833 1.00 94.88 380 PRO A N 1
ATOM 2989 C CA . PRO A 1 380 ? 11.520 -3.351 -17.725 1.00 94.88 380 PRO A CA 1
ATOM 2990 C C . PRO A 1 380 ? 10.458 -3.269 -16.619 1.00 94.88 380 PRO A C 1
ATOM 2992 O O . PRO A 1 380 ? 10.237 -2.213 -16.022 1.00 94.88 380 PRO A O 1
ATOM 2995 N N . VAL A 1 381 ? 9.859 -4.414 -16.283 1.00 95.56 381 VAL A N 1
ATOM 2996 C CA . VAL A 1 381 ? 8.833 -4.529 -15.236 1.00 95.56 381 VAL A CA 1
ATOM 2997 C C . VAL A 1 381 ? 9.124 -5.650 -14.240 1.00 95.56 381 VAL A C 1
ATOM 2999 O O . VAL A 1 381 ? 9.657 -6.710 -14.586 1.00 95.56 381 VAL A O 1
ATOM 3002 N N . MET A 1 382 ? 8.722 -5.420 -12.993 1.00 96.81 382 MET A N 1
ATOM 3003 C CA . MET A 1 382 ? 8.549 -6.439 -11.968 1.00 96.81 382 MET A CA 1
ATOM 3004 C C . MET A 1 382 ? 7.080 -6.874 -11.963 1.00 96.81 382 MET A C 1
ATOM 3006 O O . MET A 1 382 ? 6.168 -6.049 -11.913 1.00 96.81 382 MET A O 1
ATOM 3010 N N . VAL A 1 383 ? 6.846 -8.179 -12.025 1.00 96.00 383 VAL A N 1
ATOM 3011 C CA . VAL A 1 383 ? 5.516 -8.780 -12.102 1.00 96.00 383 VAL A CA 1
ATOM 3012 C C . VAL A 1 383 ? 5.206 -9.520 -10.809 1.00 96.00 383 VAL A C 1
ATOM 3014 O O . VAL A 1 383 ? 5.976 -10.383 -10.380 1.00 96.00 383 VAL A O 1
ATOM 3017 N N . SER A 1 384 ? 4.041 -9.224 -10.233 1.00 97.06 384 SER A N 1
ATOM 3018 C CA . SER A 1 384 ? 3.480 -9.907 -9.065 1.00 97.06 384 SER A CA 1
ATOM 3019 C C . SER A 1 384 ? 2.135 -10.534 -9.431 1.00 97.06 384 SER A C 1
ATOM 3021 O O . SER A 1 384 ? 1.192 -9.830 -9.789 1.00 97.06 384 SER A O 1
ATOM 3023 N N . VAL A 1 385 ? 2.030 -11.861 -9.323 1.00 97.19 385 VAL A N 1
ATOM 3024 C CA . VAL A 1 385 ? 0.776 -12.604 -9.527 1.00 97.19 385 VAL A CA 1
ATOM 3025 C C . VAL A 1 385 ? 0.051 -12.718 -8.189 1.00 97.19 385 VAL A C 1
ATOM 3027 O O . VAL A 1 385 ? 0.517 -13.403 -7.277 1.00 97.19 385 VAL A O 1
ATOM 3030 N N . LEU A 1 386 ? -1.091 -12.049 -8.072 1.00 97.44 386 LEU A N 1
ATOM 3031 C CA . LEU A 1 386 ? -1.829 -11.820 -6.832 1.00 97.44 386 LEU A CA 1
ATOM 3032 C C . LEU A 1 386 ? -3.245 -12.416 -6.883 1.00 97.44 386 LEU A C 1
ATOM 3034 O O . LEU A 1 386 ? -3.778 -12.749 -7.939 1.00 97.44 386 LEU A O 1
ATOM 3038 N N . GLU A 1 387 ? -3.864 -12.553 -5.713 1.00 95.75 387 GLU A N 1
ATOM 3039 C CA . GLU A 1 387 ? -5.289 -12.863 -5.550 1.00 95.75 387 GLU A CA 1
ATOM 3040 C C . GLU A 1 387 ? -6.142 -11.680 -6.028 1.00 95.75 387 GLU A C 1
ATOM 3042 O O . GLU A 1 387 ? -6.034 -10.591 -5.462 1.00 95.75 387 GLU A O 1
ATOM 3047 N N . CYS A 1 388 ? -6.995 -11.885 -7.041 1.00 95.38 388 CYS A N 1
ATOM 3048 C CA . CYS A 1 388 ? -7.915 -10.836 -7.478 1.00 95.38 388 CYS A CA 1
ATOM 3049 C C . CYS A 1 388 ? -8.899 -10.488 -6.348 1.00 95.38 388 CYS A C 1
ATOM 3051 O O . CYS A 1 388 ? -9.312 -11.353 -5.570 1.00 95.38 388 CYS A O 1
ATOM 3053 N N . CYS A 1 389 ? -9.252 -9.210 -6.253 1.00 95.94 389 CYS A N 1
ATOM 3054 C CA . CYS A 1 389 ? -10.242 -8.680 -5.321 1.00 95.94 389 CYS A CA 1
ATOM 3055 C C . CYS A 1 389 ? -11.389 -8.027 -6.106 1.00 95.94 389 CYS A C 1
ATOM 3057 O O . CYS A 1 389 ? -11.243 -7.770 -7.301 1.00 95.94 389 CYS A O 1
ATOM 3059 N N . ASP A 1 390 ? -12.521 -7.788 -5.445 1.00 95.25 390 ASP A N 1
ATOM 3060 C CA . ASP A 1 390 ? -13.774 -7.412 -6.114 1.00 95.25 390 ASP A CA 1
ATOM 3061 C C . ASP A 1 390 ? -13.916 -5.889 -6.301 1.00 95.25 390 ASP A C 1
ATOM 3063 O O . ASP A 1 390 ? -14.578 -5.443 -7.233 1.00 95.25 390 ASP A O 1
ATOM 3067 N N . GLY A 1 391 ? -13.255 -5.086 -5.459 1.00 94.75 391 GLY A N 1
ATOM 3068 C CA . GLY A 1 391 ? -13.197 -3.625 -5.581 1.00 94.75 391 GLY A CA 1
ATOM 3069 C C . GLY A 1 391 ? -12.258 -2.975 -4.559 1.00 94.75 391 GLY A C 1
ATOM 3070 O O . GLY A 1 391 ? -11.701 -3.661 -3.695 1.00 94.75 391 GLY A O 1
ATOM 3071 N N . THR A 1 392 ? -12.080 -1.654 -4.646 1.00 96.19 392 THR A N 1
ATOM 3072 C CA . THR A 1 392 ? -11.403 -0.844 -3.614 1.00 96.19 392 THR A CA 1
ATOM 3073 C C . THR A 1 392 ? -12.388 -0.394 -2.530 1.00 96.19 392 THR A C 1
ATOM 3075 O O . THR A 1 392 ? -13.606 -0.484 -2.697 1.00 96.19 392 THR A O 1
ATOM 3078 N N . MET A 1 393 ? -11.875 0.068 -1.386 1.00 95.38 393 MET A N 1
ATOM 3079 C CA . MET A 1 393 ? -12.658 0.729 -0.334 1.00 95.38 393 MET A CA 1
ATOM 3080 C C . MET A 1 393 ? -13.218 2.079 -0.809 1.00 95.38 393 MET A C 1
ATOM 3082 O O . MET A 1 393 ? -14.225 2.528 -0.275 1.00 95.38 393 MET A O 1
ATOM 3086 N N . ASP A 1 394 ? -12.588 2.694 -1.808 1.00 94.06 394 ASP A N 1
ATOM 3087 C CA . ASP A 1 394 ? -12.953 4.000 -2.365 1.00 94.06 394 ASP A CA 1
ATOM 3088 C C . ASP A 1 394 ? -14.339 3.978 -3.025 1.00 94.06 394 ASP A C 1
ATOM 3090 O O . ASP A 1 394 ? -15.213 4.753 -2.651 1.00 94.06 394 ASP A O 1
ATOM 3094 N N . VAL A 1 395 ? -14.602 2.967 -3.865 1.00 92.25 395 VAL A N 1
ATOM 3095 C CA . VAL A 1 395 ? -15.914 2.702 -4.499 1.00 92.25 395 VAL A CA 1
ATOM 3096 C C . VAL A 1 395 ? -17.058 2.572 -3.473 1.00 92.25 395 VAL A C 1
ATOM 3098 O O . VAL A 1 395 ? -18.227 2.751 -3.802 1.00 92.25 395 VAL A O 1
ATOM 3101 N N . LEU A 1 396 ? -16.745 2.279 -2.206 1.00 91.56 396 LEU A N 1
ATOM 3102 C CA . LEU A 1 396 ? -17.737 2.125 -1.137 1.00 91.56 396 LEU A CA 1
ATOM 3103 C C . LEU A 1 396 ? -18.153 3.449 -0.484 1.00 91.56 396 LEU A C 1
ATOM 3105 O O . LEU A 1 396 ? -19.033 3.445 0.379 1.00 91.56 396 LEU A O 1
ATOM 3109 N N . LEU A 1 397 ? -17.511 4.565 -0.836 1.00 87.88 397 LEU A N 1
ATOM 3110 C CA . LEU A 1 397 ? -17.899 5.895 -0.370 1.00 87.88 397 LEU A CA 1
ATOM 3111 C C . LEU A 1 397 ? -19.227 6.313 -1.022 1.00 87.88 397 LEU A C 1
ATOM 3113 O O . LEU A 1 397 ? -20.168 6.671 -0.308 1.00 87.88 397 LEU A O 1
ATOM 3117 N N . ASP A 1 398 ? -19.325 6.150 -2.344 1.00 76.75 398 ASP A N 1
ATOM 3118 C CA . ASP A 1 398 ? -20.486 6.542 -3.156 1.00 76.75 398 ASP A CA 1
ATOM 3119 C C . ASP A 1 398 ? -21.701 5.619 -2.955 1.00 76.75 398 ASP A C 1
ATOM 3121 O O . ASP A 1 398 ? -22.846 6.072 -2.916 1.00 76.75 398 ASP A O 1
ATOM 3125 N N . GLU A 1 399 ? -21.477 4.309 -2.784 1.00 71.44 399 GLU A N 1
ATOM 3126 C CA . GLU A 1 399 ? -22.553 3.315 -2.621 1.00 71.44 399 GLU A CA 1
ATOM 3127 C C . GLU A 1 399 ? -23.416 3.518 -1.354 1.00 71.44 399 GLU A C 1
ATOM 3129 O O . GLU A 1 399 ? -24.507 2.947 -1.244 1.00 71.44 399 GLU A O 1
ATOM 3134 N N . GLU A 1 400 ? -22.925 4.256 -0.350 1.00 63.44 400 GLU A N 1
ATOM 3135 C CA . GLU A 1 400 ? -23.382 4.116 1.045 1.00 63.44 400 GLU A CA 1
ATOM 3136 C C . GLU A 1 400 ? -23.863 5.407 1.715 1.00 63.44 400 GLU A C 1
ATOM 3138 O O . GLU A 1 400 ? -24.019 5.465 2.937 1.00 63.44 400 GLU A O 1
ATOM 3143 N N . GLU A 1 401 ? -24.133 6.442 0.924 1.00 57.06 401 GLU A N 1
ATOM 3144 C CA . GLU A 1 401 ? -24.434 7.793 1.407 1.00 57.06 401 GLU A CA 1
ATOM 3145 C C . GLU A 1 401 ? -25.731 7.900 2.253 1.00 57.06 401 GLU A C 1
ATOM 3147 O O . GLU A 1 401 ? -25.787 8.721 3.168 1.00 57.06 401 GLU A O 1
ATOM 3152 N N . TYR A 1 402 ? -26.735 7.033 2.031 1.00 58.25 402 TYR A N 1
ATOM 3153 C CA . TYR A 1 402 ? -28.120 7.206 2.531 1.00 58.25 402 TYR A CA 1
ATOM 3154 C C . TYR A 1 402 ? -28.668 6.119 3.483 1.00 58.25 402 TYR A C 1
ATOM 3156 O O . TYR A 1 402 ? -29.883 5.920 3.543 1.00 58.25 402 TYR A O 1
ATOM 3164 N N . ASP A 1 403 ? -27.826 5.390 4.220 1.00 67.75 403 ASP A N 1
ATOM 3165 C CA . ASP A 1 403 ? -28.285 4.310 5.114 1.00 67.75 403 ASP A CA 1
ATOM 3166 C C . ASP A 1 403 ? -27.849 4.475 6.581 1.00 67.75 403 ASP A C 1
ATOM 3168 O O . ASP A 1 403 ? -26.675 4.693 6.882 1.00 67.75 403 ASP A O 1
ATOM 3172 N N . ASP A 1 404 ? -28.794 4.246 7.502 1.00 76.75 404 ASP A N 1
ATOM 3173 C CA . ASP A 1 404 ? -28.611 4.281 8.961 1.00 76.75 404 ASP A CA 1
ATOM 3174 C C . ASP A 1 404 ? -27.468 3.365 9.453 1.00 76.75 404 ASP A C 1
ATOM 3176 O O . ASP A 1 404 ? -26.919 3.580 10.537 1.00 76.75 404 ASP A O 1
ATOM 3180 N N . THR A 1 405 ? -27.082 2.333 8.686 1.00 84.81 405 THR A N 1
ATOM 3181 C CA . THR A 1 405 ? -25.973 1.440 9.059 1.00 84.81 405 THR A CA 1
ATOM 3182 C C . THR A 1 405 ? -24.581 1.925 8.632 1.00 84.81 405 THR A C 1
ATOM 3184 O O . THR A 1 405 ? -23.609 1.280 9.030 1.00 84.81 405 THR A O 1
ATOM 3187 N N . LYS A 1 406 ? -24.432 3.053 7.906 1.00 88.38 406 LYS A N 1
ATOM 3188 C CA . LYS A 1 406 ? -23.132 3.599 7.430 1.00 88.38 406 LYS A CA 1
ATOM 3189 C C . LYS A 1 406 ? -22.079 3.622 8.549 1.00 88.38 406 LYS A C 1
ATOM 3191 O O . LYS A 1 406 ? -21.041 2.968 8.456 1.00 88.38 406 LYS A O 1
ATOM 3196 N N . ASP A 1 407 ? -22.399 4.256 9.679 1.00 89.75 407 ASP A N 1
ATOM 3197 C CA . ASP A 1 407 ? -21.506 4.380 10.845 1.00 89.75 407 ASP A CA 1
ATOM 3198 C C . ASP A 1 407 ? -21.140 3.005 11.463 1.00 89.75 407 ASP A C 1
ATOM 3200 O O . ASP A 1 407 ? -20.050 2.821 12.012 1.00 89.75 407 ASP A O 1
ATOM 3204 N N . MET A 1 408 ? -22.021 1.998 11.357 1.00 92.19 408 MET A N 1
ATOM 3205 C CA . MET A 1 408 ? -21.773 0.624 11.825 1.00 92.19 408 MET A CA 1
ATOM 3206 C C . MET A 1 408 ? -20.892 -0.185 10.865 1.00 92.19 408 MET A C 1
ATOM 3208 O O . MET A 1 408 ? -20.022 -0.921 11.341 1.00 92.19 408 MET A O 1
ATOM 3212 N N . ARG A 1 409 ? -21.111 -0.039 9.551 1.00 94.19 409 ARG A N 1
ATOM 3213 C CA . ARG A 1 409 ? -20.328 -0.664 8.475 1.00 94.19 409 ARG A CA 1
ATOM 3214 C C . ARG A 1 409 ? -18.885 -0.173 8.503 1.00 94.19 409 ARG A C 1
ATOM 3216 O O . ARG A 1 409 ? -17.973 -0.958 8.766 1.00 94.19 409 ARG A O 1
ATOM 3223 N N . TRP A 1 410 ? -18.692 1.138 8.402 1.00 95.56 410 TRP A N 1
ATOM 3224 C CA . TRP A 1 410 ? -17.371 1.764 8.402 1.00 95.56 410 TRP A CA 1
ATOM 3225 C C . TRP A 1 410 ? -16.593 1.553 9.711 1.00 95.56 410 TRP A C 1
ATOM 3227 O O . TRP A 1 410 ? -15.390 1.293 9.663 1.00 95.56 410 TRP A O 1
ATOM 3237 N N . THR A 1 411 ? -17.256 1.528 10.881 1.00 96.88 411 THR A N 1
ATOM 3238 C CA . THR A 1 411 ? -16.579 1.125 12.136 1.00 96.88 411 THR A CA 1
ATOM 3239 C C . THR A 1 411 ? -16.027 -0.309 12.047 1.00 96.88 411 THR A C 1
ATOM 3241 O O . THR A 1 411 ? -14.918 -0.575 12.516 1.00 96.88 411 THR A O 1
ATOM 3244 N N . ALA A 1 412 ? -16.775 -1.249 11.461 1.00 97.50 412 ALA A N 1
ATOM 3245 C CA . ALA A 1 412 ? -16.366 -2.652 11.389 1.00 97.50 412 ALA A CA 1
ATOM 3246 C C . ALA A 1 412 ? -15.240 -2.885 10.371 1.00 97.50 412 ALA A C 1
ATOM 3248 O O . ALA A 1 412 ? -14.359 -3.713 10.599 1.00 97.50 412 ALA A O 1
ATOM 3249 N N . TRP A 1 413 ? -15.230 -2.138 9.269 1.00 97.81 413 TRP A N 1
ATOM 3250 C CA . TRP A 1 413 ? -14.196 -2.244 8.239 1.00 97.81 413 TRP A CA 1
ATOM 3251 C C . TRP A 1 413 ? -12.892 -1.573 8.649 1.00 97.81 413 TRP A C 1
ATOM 3253 O O . TRP A 1 413 ? -11.830 -2.168 8.480 1.00 97.81 413 TRP A O 1
ATOM 3263 N N . LEU A 1 414 ? -12.953 -0.417 9.318 1.00 98.19 414 LEU A N 1
ATOM 3264 C CA . LEU A 1 414 ? -11.766 0.156 9.950 1.00 98.19 414 LEU A CA 1
ATOM 3265 C C . LEU A 1 414 ? -11.164 -0.794 10.990 1.00 98.19 414 LEU A C 1
ATOM 3267 O O . LEU A 1 414 ? -9.945 -0.907 11.050 1.00 98.19 414 LEU A O 1
ATOM 3271 N N . PHE A 1 415 ? -11.969 -1.554 11.744 1.00 98.44 415 PHE A N 1
ATOM 3272 C CA . PHE A 1 415 ? -11.422 -2.602 12.616 1.00 98.44 415 PHE A CA 1
ATOM 3273 C C . PHE A 1 415 ? -10.592 -3.632 11.825 1.00 98.44 415 PHE A C 1
ATOM 3275 O O . PHE A 1 415 ? -9.501 -3.988 12.269 1.00 98.44 415 PHE A O 1
ATOM 3282 N N . GLN A 1 416 ? -11.063 -4.086 10.655 1.00 98.56 416 GLN A N 1
ATOM 3283 C CA . GLN A 1 416 ? -10.314 -5.014 9.791 1.00 98.56 416 GLN A CA 1
ATOM 3284 C C . GLN A 1 416 ? -8.973 -4.413 9.326 1.00 98.56 416 GLN A C 1
ATOM 3286 O O . GLN A 1 416 ? -7.942 -5.080 9.404 1.00 98.56 416 GLN A O 1
ATOM 3291 N N . VAL A 1 417 ? -8.962 -3.142 8.911 1.00 98.62 417 VAL A N 1
ATOM 3292 C CA . VAL A 1 417 ? -7.744 -2.432 8.469 1.00 98.62 417 VAL A CA 1
ATOM 3293 C C . VAL A 1 417 ? -6.752 -2.240 9.622 1.00 98.62 417 VAL A C 1
ATOM 3295 O O . VAL A 1 417 ? -5.573 -2.563 9.488 1.00 98.62 417 VAL A O 1
ATOM 3298 N N . ILE A 1 418 ? -7.221 -1.796 10.793 1.00 98.38 418 ILE A N 1
ATOM 3299 C CA . ILE A 1 418 ? -6.387 -1.659 11.998 1.00 98.38 418 IL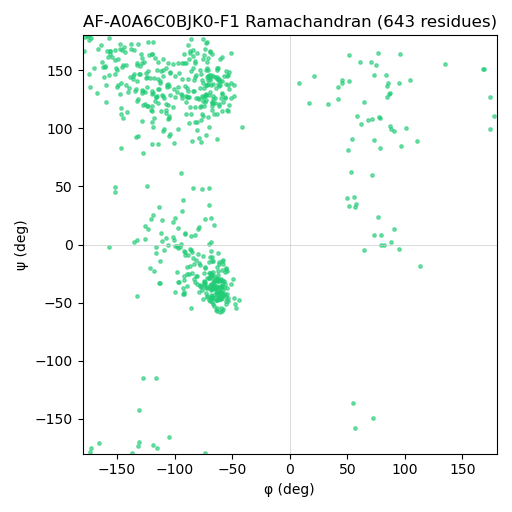E A CA 1
ATOM 3300 C C . ILE A 1 418 ? -5.800 -3.025 12.398 1.00 98.38 418 ILE A C 1
ATOM 3302 O O . ILE A 1 418 ? -4.623 -3.112 12.751 1.00 98.38 418 ILE A O 1
ATOM 3306 N N . ALA A 1 419 ? -6.592 -4.101 12.323 1.00 98.06 419 ALA A N 1
ATOM 3307 C CA . ALA A 1 419 ? -6.136 -5.463 12.595 1.00 98.06 419 ALA A CA 1
ATOM 3308 C C . ALA A 1 419 ? -5.050 -5.923 11.603 1.00 98.06 419 ALA A C 1
ATOM 3310 O O . ALA A 1 419 ? -4.062 -6.527 12.024 1.00 98.06 419 ALA A O 1
ATOM 3311 N N . ALA A 1 420 ? -5.191 -5.595 10.313 1.00 98.31 420 ALA A N 1
ATOM 3312 C CA . ALA A 1 420 ? -4.188 -5.861 9.282 1.00 98.31 420 ALA A CA 1
ATOM 3313 C C . ALA A 1 420 ? -2.842 -5.198 9.615 1.00 98.31 420 ALA A C 1
ATOM 3315 O O . ALA A 1 420 ? -1.818 -5.880 9.727 1.00 98.31 420 ALA A O 1
ATOM 3316 N N . LEU A 1 421 ? -2.871 -3.880 9.838 1.00 98.31 421 LEU A N 1
ATOM 3317 C CA . LEU A 1 421 ? -1.691 -3.074 10.143 1.00 98.31 421 LEU A CA 1
ATOM 3318 C C . LEU A 1 421 ? -1.019 -3.521 11.441 1.00 98.31 421 LEU A C 1
ATOM 3320 O O . LEU A 1 421 ? 0.195 -3.689 11.462 1.00 98.31 421 LEU A O 1
ATOM 3324 N N . ALA A 1 422 ? -1.785 -3.784 12.505 1.00 97.25 422 ALA A N 1
ATOM 3325 C CA . ALA A 1 422 ? -1.230 -4.224 13.784 1.00 97.25 422 ALA A CA 1
ATOM 3326 C C . ALA A 1 422 ? -0.460 -5.555 13.659 1.00 97.25 422 ALA A C 1
ATOM 3328 O O . ALA A 1 422 ? 0.623 -5.697 14.230 1.00 97.25 422 ALA A O 1
ATOM 3329 N N . VAL A 1 423 ? -0.974 -6.518 12.882 1.00 97.06 423 VAL A N 1
ATOM 3330 C CA . VAL A 1 423 ? -0.291 -7.801 12.630 1.00 97.06 423 VAL A CA 1
ATOM 3331 C C . VAL A 1 423 ? 0.975 -7.605 11.781 1.00 97.06 423 VAL A C 1
ATOM 3333 O O . VAL A 1 423 ? 2.022 -8.163 12.116 1.00 97.06 423 VAL A O 1
ATOM 3336 N N . ALA A 1 424 ? 0.931 -6.780 10.729 1.00 97.12 424 ALA A N 1
ATOM 3337 C CA . ALA A 1 424 ? 2.113 -6.481 9.911 1.00 97.12 424 ALA A CA 1
ATOM 3338 C C . ALA A 1 424 ? 3.194 -5.715 10.698 1.00 97.12 424 ALA A C 1
ATOM 3340 O O . ALA A 1 424 ? 4.370 -6.088 10.659 1.00 97.12 424 ALA A O 1
ATOM 3341 N N . GLN A 1 425 ? 2.802 -4.714 11.489 1.00 96.12 425 GLN A N 1
ATOM 3342 C CA . GLN A 1 425 ? 3.682 -3.989 12.407 1.00 96.12 425 GLN A CA 1
ATOM 3343 C C . GLN A 1 425 ? 4.370 -4.931 13.398 1.00 96.12 425 GLN A C 1
ATOM 3345 O O . GLN A 1 425 ? 5.579 -4.824 13.603 1.00 96.12 425 GLN A O 1
ATOM 3350 N N . LYS A 1 426 ? 3.645 -5.909 13.957 1.00 94.44 426 LYS A N 1
ATOM 3351 C CA . LYS A 1 426 ? 4.221 -6.857 14.919 1.00 94.44 426 LYS A CA 1
ATOM 3352 C C . LYS A 1 426 ? 5.238 -7.821 14.315 1.00 94.44 426 LYS A C 1
ATOM 3354 O O . LYS A 1 426 ? 6.214 -8.178 14.974 1.00 94.44 426 LYS A O 1
ATOM 3359 N N . HIS A 1 427 ? 4.997 -8.297 13.097 1.00 93.62 427 HIS A N 1
ATOM 3360 C CA . HIS A 1 427 ? 5.844 -9.324 12.488 1.00 93.62 427 HIS A CA 1
ATOM 3361 C C . HIS A 1 427 ? 6.989 -8.768 11.643 1.00 93.62 427 HIS A C 1
ATOM 3363 O O . HIS A 1 427 ? 8.019 -9.433 11.526 1.00 93.62 427 HIS A O 1
ATOM 3369 N N . TYR A 1 428 ? 6.821 -7.565 11.093 1.00 95.00 428 TYR A N 1
ATOM 3370 C CA . TYR A 1 428 ? 7.747 -6.973 10.133 1.00 95.00 428 TYR A CA 1
ATOM 3371 C C . TYR A 1 428 ? 8.127 -5.519 10.444 1.00 95.00 428 TYR A C 1
ATOM 3373 O O . TYR A 1 428 ? 8.847 -4.933 9.647 1.00 95.00 428 TYR A O 1
ATOM 3381 N N . HIS A 1 429 ? 7.683 -4.910 11.552 1.00 94.94 429 HIS A N 1
ATOM 3382 C CA . HIS A 1 429 ? 7.863 -3.466 11.804 1.00 94.94 429 HIS A CA 1
ATOM 3383 C C . HIS A 1 429 ? 7.424 -2.609 10.598 1.00 94.94 429 HIS A C 1
ATOM 3385 O O . HIS A 1 429 ? 8.110 -1.670 10.204 1.00 94.94 429 HIS A O 1
ATOM 3391 N N . PHE A 1 430 ? 6.314 -3.017 9.976 1.00 97.12 430 PHE A N 1
ATOM 3392 C CA . PHE A 1 430 ? 5.797 -2.466 8.728 1.00 97.12 430 PHE A CA 1
ATOM 3393 C C . PHE A 1 430 ? 5.157 -1.085 8.909 1.00 97.12 430 PHE A C 1
ATOM 3395 O O . PHE A 1 430 ? 4.320 -0.912 9.793 1.00 97.12 430 PHE A O 1
ATOM 3402 N N . THR A 1 431 ? 5.482 -0.156 8.015 1.00 97.81 431 THR A N 1
ATOM 3403 C CA . THR A 1 431 ? 4.684 1.047 7.739 1.00 97.81 431 THR A CA 1
ATOM 3404 C C . THR A 1 431 ? 4.446 1.104 6.232 1.00 97.81 431 THR A C 1
ATOM 3406 O O . THR A 1 431 ? 5.385 0.901 5.457 1.00 97.81 431 THR A O 1
ATOM 3409 N N . HIS A 1 432 ? 3.205 1.331 5.809 1.00 98.19 432 HIS A N 1
ATOM 3410 C CA . HIS A 1 432 ? 2.824 1.381 4.394 1.00 98.19 432 HIS A CA 1
ATOM 3411 C C . HIS A 1 432 ? 3.295 2.670 3.720 1.00 98.19 432 HIS A C 1
ATOM 3413 O O . HIS A 1 432 ? 3.621 2.650 2.536 1.00 98.19 432 HIS A O 1
ATOM 3419 N N . ASN A 1 433 ? 3.312 3.774 4.472 1.00 97.56 433 ASN A N 1
ATOM 3420 C CA . ASN A 1 433 ? 3.707 5.121 4.045 1.00 97.56 433 ASN A CA 1
ATOM 3421 C C . ASN A 1 433 ? 2.815 5.768 2.964 1.00 97.56 433 ASN A C 1
ATOM 3423 O O . ASN A 1 433 ? 3.007 6.945 2.672 1.00 97.56 433 ASN A O 1
ATOM 3427 N N . ASP A 1 434 ? 1.820 5.053 2.424 1.00 96.56 434 ASP A N 1
ATOM 3428 C CA . ASP A 1 434 ? 0.845 5.584 1.458 1.00 96.56 434 ASP A CA 1
ATOM 3429 C C . ASP A 1 434 ? -0.520 4.867 1.528 1.00 96.56 434 ASP A C 1
ATOM 3431 O O . ASP A 1 434 ? -1.107 4.441 0.533 1.00 96.56 434 ASP A O 1
ATOM 3435 N N . LEU A 1 435 ? -1.025 4.659 2.750 1.00 97.69 435 LEU A N 1
ATOM 3436 C CA . LEU A 1 435 ? -2.320 4.010 2.955 1.00 97.69 435 LEU A CA 1
ATOM 3437 C C . LEU A 1 435 ? -3.472 5.007 2.756 1.00 97.69 435 LEU A C 1
ATOM 3439 O O . LEU A 1 435 ? -3.837 5.738 3.676 1.00 97.69 435 LEU A O 1
ATOM 3443 N N . HIS A 1 436 ? -4.080 4.981 1.576 1.00 95.31 436 HIS A N 1
ATOM 3444 C CA . HIS A 1 436 ? -5.366 5.614 1.277 1.00 95.31 436 HIS A CA 1
ATOM 3445 C C . HIS A 1 436 ? -6.405 4.564 0.846 1.00 95.31 436 HIS A C 1
ATOM 3447 O O . HIS A 1 436 ? -6.101 3.379 0.710 1.00 95.31 436 HIS A O 1
ATOM 3453 N N . THR A 1 437 ? -7.649 4.996 0.654 1.00 96.44 437 THR A N 1
ATOM 3454 C CA . THR A 1 437 ? -8.816 4.176 0.279 1.00 96.44 437 THR A CA 1
ATOM 3455 C C . THR A 1 437 ? -8.584 3.224 -0.895 1.00 96.44 437 THR A C 1
ATOM 3457 O O . THR A 1 437 ? -8.927 2.045 -0.798 1.00 96.44 437 THR A O 1
ATOM 3460 N N . ASN A 1 438 ? -7.966 3.685 -1.985 1.00 95.75 438 ASN A N 1
ATOM 3461 C CA . ASN A 1 438 ? -7.689 2.826 -3.143 1.00 95.75 438 ASN A CA 1
ATOM 3462 C C . ASN A 1 438 ? -6.641 1.727 -2.874 1.00 95.75 438 ASN A C 1
ATOM 3464 O O . ASN A 1 438 ? -6.752 0.643 -3.444 1.00 95.75 438 ASN A O 1
ATOM 3468 N N . ASN A 1 439 ? -5.727 1.925 -1.917 1.00 97.62 439 ASN A N 1
ATOM 3469 C CA . ASN A 1 439 ? -4.751 0.906 -1.494 1.00 97.62 439 ASN A CA 1
ATOM 3470 C C . ASN A 1 439 ? -5.324 -0.112 -0.482 1.00 97.62 439 ASN A C 1
ATOM 3472 O O . ASN A 1 439 ? -4.613 -0.976 0.044 1.00 97.62 439 ASN A O 1
ATOM 3476 N N . ILE A 1 440 ? -6.638 -0.065 -0.238 1.00 98.44 440 ILE A N 1
ATOM 3477 C CA . ILE A 1 440 ? -7.379 -1.059 0.537 1.00 98.44 440 ILE A CA 1
ATOM 3478 C C . ILE A 1 440 ? -8.447 -1.676 -0.364 1.00 98.44 440 ILE A C 1
ATOM 3480 O O . ILE A 1 440 ? -9.487 -1.077 -0.623 1.00 98.44 440 ILE A O 1
ATOM 3484 N N . MET A 1 441 ? -8.227 -2.909 -0.806 1.00 97.88 441 MET A N 1
ATOM 3485 C CA . MET A 1 441 ? -9.233 -3.674 -1.543 1.00 97.88 441 MET A CA 1
ATOM 3486 C C . MET A 1 441 ? -10.171 -4.435 -0.604 1.00 97.88 441 MET A C 1
ATOM 3488 O O . MET A 1 441 ? -9.883 -4.629 0.579 1.00 97.88 441 MET A O 1
ATOM 3492 N N . TRP A 1 442 ? -11.282 -4.933 -1.139 1.00 97.75 442 TRP A N 1
ATOM 3493 C CA . TRP A 1 442 ? -12.132 -5.912 -0.469 1.00 97.75 442 TRP A CA 1
ATOM 3494 C C . TRP A 1 442 ? -12.418 -7.121 -1.358 1.00 97.75 442 TRP A C 1
ATOM 3496 O O . TRP A 1 442 ? -12.361 -7.067 -2.586 1.00 97.75 442 TRP A O 1
ATOM 3506 N N . SER A 1 443 ? -12.730 -8.242 -0.714 1.00 97.44 443 SER A N 1
ATOM 3507 C CA . SER A 1 443 ? -13.314 -9.412 -1.366 1.00 97.44 443 SER A CA 1
ATOM 3508 C C . SER A 1 443 ? -14.614 -9.807 -0.681 1.00 97.44 443 SER A C 1
ATOM 3510 O O . SER A 1 443 ? -14.752 -9.649 0.537 1.00 97.44 443 SER A O 1
ATOM 3512 N N . TRP A 1 444 ? -15.556 -10.348 -1.443 1.00 97.12 444 TRP A N 1
ATOM 3513 C CA . TRP A 1 444 ? -16.788 -10.908 -0.916 1.00 97.12 444 TRP A CA 1
ATOM 3514 C C . TRP A 1 444 ? -16.504 -12.085 0.026 1.00 97.12 444 TRP A C 1
ATOM 3516 O O . TRP A 1 444 ? -15.608 -12.902 -0.201 1.00 97.12 444 TRP A O 1
ATOM 3526 N N . THR A 1 445 ? -17.291 -12.200 1.094 1.00 96.25 445 THR A N 1
ATOM 3527 C CA . THR A 1 445 ? -17.222 -13.328 2.022 1.00 96.25 445 THR A CA 1
ATOM 3528 C C . THR A 1 445 ? -18.598 -13.753 2.529 1.00 96.25 445 THR A C 1
ATOM 3530 O O . THR A 1 445 ? -19.429 -12.931 2.918 1.00 96.25 445 THR A O 1
ATOM 3533 N N . ALA A 1 446 ? -18.815 -15.069 2.579 1.00 96.75 446 ALA A N 1
ATOM 3534 C CA . ALA A 1 446 ? -19.972 -15.680 3.231 1.00 96.75 446 ALA A CA 1
ATOM 3535 C C . ALA A 1 446 ? -19.883 -15.634 4.770 1.00 96.75 446 ALA A C 1
ATOM 3537 O O . ALA A 1 446 ? -20.902 -15.772 5.450 1.00 96.75 446 ALA A O 1
ATOM 3538 N N . GLU A 1 447 ? -18.680 -15.456 5.326 1.00 95.75 447 GLU A N 1
ATOM 3539 C CA . GLU A 1 447 ? -18.475 -15.345 6.771 1.00 95.75 447 GLU A CA 1
ATOM 3540 C C . GLU A 1 447 ? -19.031 -14.007 7.252 1.00 95.75 447 GLU A C 1
ATOM 3542 O O . GLU A 1 447 ? -18.478 -12.947 6.961 1.00 95.75 447 GLU A O 1
ATOM 3547 N N . THR A 1 448 ? -20.132 -14.035 8.002 1.00 96.75 448 THR A N 1
ATOM 3548 C CA . THR A 1 448 ? -20.815 -12.815 8.463 1.00 96.75 448 THR A CA 1
ATOM 3549 C C . THR A 1 448 ? -20.067 -12.095 9.584 1.00 96.75 448 THR A C 1
ATOM 3551 O O . THR A 1 448 ? -20.341 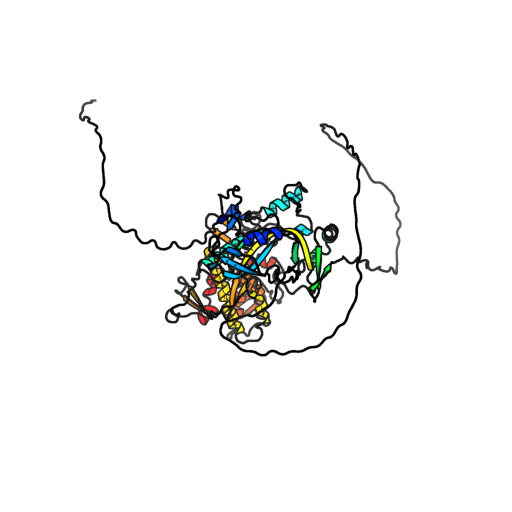-10.925 9.844 1.00 96.75 448 THR A O 1
ATOM 3554 N N . THR A 1 449 ? -19.161 -12.785 10.287 1.00 98.00 449 THR A N 1
ATOM 3555 C CA . THR A 1 449 ? -18.469 -12.287 11.485 1.00 98.00 449 THR A CA 1
ATOM 3556 C C . THR A 1 449 ? -17.052 -12.851 11.569 1.00 98.00 449 THR A C 1
ATOM 3558 O O . THR A 1 449 ? -16.861 -14.064 11.516 1.00 98.00 449 THR A O 1
ATOM 3561 N N . LEU A 1 450 ? -16.062 -11.980 11.762 1.00 98.00 450 LEU A N 1
ATOM 3562 C CA . LEU A 1 450 ? -14.681 -12.352 12.069 1.00 98.00 450 LEU A CA 1
ATOM 3563 C C . LEU A 1 450 ? -14.448 -12.273 13.581 1.00 98.00 450 LEU A C 1
ATOM 3565 O O . LEU A 1 450 ? -14.864 -11.317 14.242 1.00 98.00 450 LEU A O 1
ATOM 3569 N N . TYR A 1 451 ? -13.781 -13.289 14.130 1.00 98.00 451 TYR A N 1
ATOM 3570 C CA . TYR A 1 451 ? -13.511 -13.398 15.560 1.00 98.00 451 TYR A CA 1
ATOM 3571 C C . TYR A 1 451 ? -12.033 -13.169 15.848 1.00 98.00 451 TYR A C 1
ATOM 3573 O O . TYR A 1 451 ? -11.171 -13.853 15.296 1.00 98.00 451 TYR A O 1
ATOM 3581 N N . TYR A 1 452 ? -11.745 -12.238 16.753 1.00 97.38 452 TYR A N 1
ATOM 3582 C CA . TYR A 1 452 ? -10.384 -11.848 17.114 1.00 97.38 452 TYR A CA 1
ATOM 3583 C C . TYR A 1 452 ? -10.153 -12.003 18.616 1.00 97.38 452 TYR A C 1
ATOM 3585 O O . TYR A 1 452 ? -11.044 -11.708 19.415 1.00 97.38 452 TYR A O 1
ATOM 3593 N N . SER A 1 453 ? -8.953 -12.412 19.019 1.00 95.19 453 SER A N 1
ATOM 3594 C CA . SER A 1 453 ? -8.524 -12.432 20.419 1.00 95.19 453 SER A CA 1
ATOM 3595 C C . SER A 1 453 ? -7.309 -11.555 20.649 1.00 95.19 453 SER A C 1
ATOM 3597 O O . SER A 1 453 ? -6.302 -11.683 19.960 1.00 95.19 453 SER A O 1
ATOM 3599 N N . LEU A 1 454 ? -7.393 -10.729 21.686 1.00 93.75 454 LEU A N 1
ATOM 3600 C CA . LEU A 1 454 ? -6.284 -9.961 22.228 1.00 93.75 454 LEU A CA 1
ATOM 3601 C C . LEU A 1 454 ? -5.957 -10.572 23.601 1.00 93.75 454 LEU A C 1
ATOM 3603 O O . LEU A 1 454 ? -6.681 -10.294 24.568 1.00 93.75 454 LEU A O 1
ATOM 3607 N N . PRO A 1 455 ? -4.952 -11.460 23.723 1.00 87.25 455 PRO A N 1
ATOM 3608 C CA . PRO A 1 455 ? -4.622 -12.093 25.001 1.00 87.25 455 PRO A CA 1
ATOM 3609 C C . PRO A 1 455 ? -4.067 -11.079 26.012 1.00 87.25 455 PRO A C 1
ATOM 3611 O O . PRO A 1 455 ? -4.554 -11.014 27.142 1.00 87.25 455 PRO A O 1
ATOM 3614 N N . ASP A 1 456 ? -3.134 -10.234 25.572 1.00 84.00 456 ASP A N 1
ATOM 3615 C CA . ASP A 1 456 ? -2.320 -9.356 26.425 1.00 84.00 456 ASP A CA 1
ATOM 3616 C C . ASP A 1 456 ? -2.820 -7.898 26.481 1.00 84.00 456 ASP A C 1
ATOM 3618 O O . ASP A 1 456 ? -2.067 -6.971 26.784 1.00 84.00 456 ASP A O 1
ATOM 3622 N N . ALA A 1 457 ? -4.105 -7.667 26.196 1.00 84.44 457 ALA A N 1
ATOM 3623 C CA . ALA A 1 457 ? -4.689 -6.328 26.222 1.00 84.44 457 ALA A CA 1
ATOM 3624 C C . ALA A 1 457 ? -4.646 -5.692 27.622 1.00 84.44 457 ALA A C 1
ATOM 3626 O O . ALA A 1 457 ? -4.935 -6.331 28.640 1.00 84.44 457 ALA A O 1
ATOM 3627 N N . LEU A 1 458 ? -4.396 -4.379 27.671 1.00 78.19 458 LEU A N 1
ATOM 3628 C CA . LEU A 1 458 ? -4.548 -3.588 28.892 1.00 78.19 458 LEU A CA 1
ATOM 3629 C C . LEU A 1 458 ? -5.996 -3.687 29.410 1.00 78.19 458 LEU A C 1
ATOM 3631 O O . LEU A 1 458 ? -6.965 -3.510 28.665 1.00 78.19 458 LEU A O 1
ATOM 3635 N N . GLY A 1 459 ? -6.135 -4.006 30.700 1.00 79.25 459 GLY A N 1
ATOM 3636 C CA . GLY A 1 459 ? -7.415 -4.372 31.324 1.00 79.25 459 GLY A CA 1
ATOM 3637 C C . GLY A 1 459 ? -7.767 -5.868 31.255 1.00 79.25 459 GLY A C 1
ATOM 3638 O O . GLY A 1 459 ? -8.820 -6.258 31.756 1.00 79.25 459 GLY A O 1
ATOM 3639 N N . GLY A 1 460 ? -6.892 -6.705 30.689 1.00 84.19 460 GLY A N 1
ATOM 3640 C CA . GLY A 1 460 ? -7.071 -8.151 30.556 1.00 84.19 460 GLY A CA 1
ATOM 3641 C C . GLY A 1 460 ? -7.646 -8.572 29.202 1.00 84.19 460 GLY A C 1
ATOM 3642 O O . GLY A 1 460 ? -8.194 -7.755 28.458 1.00 84.19 460 GLY A O 1
ATOM 3643 N N . SER A 1 461 ? -7.518 -9.870 28.906 1.00 90.00 461 SER A N 1
ATOM 3644 C CA . SER A 1 461 ? -7.839 -10.456 27.600 1.00 90.00 461 SER A CA 1
ATOM 3645 C C . SER A 1 461 ? -9.234 -10.088 27.080 1.00 90.00 461 SER A C 1
ATOM 3647 O O . SER A 1 461 ? -10.227 -10.083 27.819 1.00 90.00 461 SER A O 1
ATOM 3649 N N . ARG A 1 462 ? -9.299 -9.802 25.777 1.00 93.50 462 ARG A N 1
ATOM 3650 C CA . ARG A 1 462 ? -10.513 -9.418 25.051 1.00 93.50 462 ARG A CA 1
ATOM 3651 C C . ARG A 1 462 ? -10.752 -10.369 23.883 1.00 93.50 462 ARG A C 1
ATOM 3653 O O . ARG A 1 462 ? -9.806 -10.894 23.296 1.00 93.50 462 ARG A O 1
ATOM 3660 N N . ILE A 1 463 ? -12.023 -10.574 23.555 1.00 96.25 463 ILE A N 1
ATOM 3661 C CA . ILE A 1 463 ? -12.466 -11.290 22.359 1.00 96.25 463 ILE A CA 1
ATOM 3662 C C . ILE A 1 463 ? -13.465 -10.378 21.656 1.00 96.25 463 ILE A C 1
ATOM 3664 O O . ILE A 1 463 ? -14.386 -9.872 22.303 1.00 96.25 463 ILE A O 1
ATOM 3668 N N . TYR A 1 464 ? -13.277 -10.172 20.358 1.00 97.31 464 TYR A N 1
ATOM 3669 C CA . TYR A 1 464 ? -14.158 -9.367 19.524 1.00 97.31 464 TYR A CA 1
ATOM 3670 C C . TYR A 1 464 ? -14.847 -10.232 18.473 1.00 97.31 464 TYR A C 1
ATOM 3672 O O . TYR A 1 464 ? -14.237 -11.150 17.926 1.00 97.31 464 TYR A O 1
ATOM 3680 N N . ALA A 1 465 ? -16.108 -9.918 18.200 1.00 98.12 465 ALA A N 1
ATOM 3681 C CA . ALA A 1 465 ? -16.921 -10.472 17.129 1.00 98.12 465 ALA A CA 1
ATOM 3682 C C . ALA A 1 465 ? -17.319 -9.312 16.209 1.00 98.12 465 ALA A C 1
ATOM 3684 O O . ALA A 1 465 ? -18.182 -8.505 16.556 1.00 98.12 465 ALA A O 1
ATOM 3685 N N . VAL A 1 466 ? -16.629 -9.184 15.077 1.00 98.12 466 VAL A N 1
ATOM 3686 C CA . VAL A 1 466 ? -16.727 -8.021 14.187 1.00 98.12 466 VAL A CA 1
ATOM 3687 C C . VAL A 1 466 ? -17.493 -8.426 12.928 1.00 98.12 466 VAL A C 1
ATOM 3689 O O . VAL A 1 466 ? -17.059 -9.357 12.246 1.00 98.12 466 VAL A O 1
ATOM 3692 N N . PRO A 1 467 ? -18.625 -7.779 12.603 1.00 97.69 467 PRO A N 1
ATOM 3693 C CA . PRO A 1 467 ? -19.384 -8.104 11.401 1.00 97.69 467 PRO A CA 1
ATOM 3694 C C . PRO A 1 467 ? -18.587 -7.745 10.140 1.00 97.69 467 PRO A C 1
ATOM 3696 O O . PRO A 1 467 ? -17.969 -6.687 10.064 1.00 97.69 467 PRO A O 1
ATOM 3699 N N . THR A 1 468 ? -18.619 -8.606 9.126 1.00 97.75 468 THR A N 1
ATOM 3700 C CA . THR A 1 468 ? -17.973 -8.329 7.828 1.00 97.75 468 THR A CA 1
ATOM 3701 C C . THR A 1 468 ? -18.824 -7.436 6.933 1.00 97.75 468 THR A C 1
ATOM 3703 O O . THR A 1 468 ? -18.298 -6.748 6.063 1.00 97.75 468 THR A O 1
ATOM 3706 N N . PHE A 1 469 ? -20.150 -7.480 7.111 1.00 96.12 469 PHE A N 1
ATOM 3707 C CA . PHE A 1 469 ? -21.128 -6.981 6.137 1.00 96.12 469 PHE A CA 1
ATOM 3708 C C . PHE A 1 469 ? -20.891 -7.544 4.720 1.00 96.12 469 PHE A C 1
ATOM 3710 O O . PHE A 1 469 ? -21.125 -6.875 3.722 1.00 96.12 469 PHE A O 1
ATOM 3717 N N . GLY A 1 470 ? -20.400 -8.788 4.638 1.00 96.06 470 GLY A N 1
ATOM 3718 C CA . GLY A 1 470 ? -20.085 -9.465 3.379 1.00 96.06 470 GLY A CA 1
ATOM 3719 C C . GLY A 1 470 ? -18.750 -9.064 2.745 1.00 96.06 470 GLY A C 1
ATOM 3720 O O . GLY A 1 470 ? -18.409 -9.625 1.709 1.00 96.06 470 GLY A O 1
ATOM 3721 N N . ARG A 1 471 ? -17.978 -8.147 3.351 1.00 97.12 471 ARG A N 1
ATOM 3722 C CA . ARG A 1 471 ? -16.690 -7.659 2.829 1.00 97.12 471 ARG A CA 1
ATOM 3723 C C . ARG A 1 471 ? -15.519 -8.015 3.756 1.00 97.12 471 ARG A C 1
ATOM 3725 O O . ARG A 1 471 ? -15.531 -7.717 4.954 1.00 97.12 471 ARG A O 1
ATOM 3732 N N . LEU A 1 472 ? -14.496 -8.648 3.183 1.00 98.31 472 LEU A N 1
ATOM 3733 C CA . LEU A 1 472 ? -13.192 -8.905 3.794 1.00 98.31 472 LEU A CA 1
ATOM 3734 C C . LEU A 1 472 ? -12.167 -7.937 3.193 1.00 98.31 472 LEU A C 1
ATOM 3736 O O . LEU A 1 472 ? -11.807 -8.079 2.026 1.00 98.31 472 LEU A O 1
ATOM 3740 N N . PHE A 1 473 ? -11.691 -6.977 3.982 1.00 98.50 473 PHE A N 1
ATOM 3741 C CA . PHE A 1 473 ? -10.744 -5.959 3.521 1.00 98.50 473 PHE A CA 1
ATOM 3742 C C . PHE A 1 473 ? -9.306 -6.470 3.542 1.00 98.50 473 PHE A C 1
ATOM 3744 O O . PHE A 1 473 ? -8.936 -7.244 4.430 1.00 98.50 473 PHE A O 1
ATOM 3751 N N . LYS A 1 474 ? -8.513 -6.033 2.561 1.00 98.50 474 LYS A N 1
ATOM 3752 C CA . LYS A 1 474 ? -7.132 -6.441 2.295 1.00 98.50 474 LYS A CA 1
ATOM 3753 C C . LYS A 1 474 ? -6.297 -5.234 1.869 1.00 98.50 474 LYS A C 1
ATOM 3755 O O . LYS A 1 474 ? -6.693 -4.507 0.966 1.00 98.50 474 LYS A O 1
ATOM 3760 N N . ILE A 1 475 ? -5.131 -5.058 2.478 1.00 98.56 475 ILE A N 1
ATOM 3761 C CA . ILE A 1 475 ? -4.178 -4.010 2.083 1.00 98.56 475 ILE A CA 1
ATOM 3762 C C . ILE A 1 475 ? -3.338 -4.500 0.890 1.00 98.56 475 ILE A C 1
ATOM 3764 O O . ILE A 1 475 ? -2.977 -5.684 0.840 1.00 98.56 475 ILE A O 1
ATOM 3768 N N . ILE A 1 476 ? -3.056 -3.598 -0.054 1.00 97.62 476 ILE A N 1
ATOM 3769 C CA . ILE A 1 476 ? -2.253 -3.816 -1.269 1.00 97.62 476 ILE A CA 1
ATOM 3770 C C . ILE A 1 476 ? -1.192 -2.705 -1.439 1.00 97.62 476 ILE A C 1
ATOM 3772 O O . ILE A 1 476 ? -0.984 -1.925 -0.523 1.00 97.62 476 ILE A O 1
ATOM 3776 N N . ASP A 1 477 ? -0.539 -2.667 -2.605 1.00 96.25 477 ASP A N 1
ATOM 3777 C CA . ASP A 1 477 ? 0.356 -1.609 -3.104 1.00 96.25 477 ASP A CA 1
ATOM 3778 C C . ASP A 1 477 ? 1.476 -1.153 -2.152 1.00 96.25 477 ASP A C 1
ATOM 3780 O O . ASP A 1 477 ? 1.414 -0.133 -1.472 1.00 96.25 477 ASP A O 1
ATOM 3784 N N . PHE A 1 478 ? 2.561 -1.925 -2.116 1.00 97.50 478 PHE A N 1
ATOM 3785 C CA . PHE A 1 478 ? 3.617 -1.764 -1.120 1.00 97.50 478 PHE A CA 1
ATOM 3786 C C . PHE A 1 478 ? 4.859 -1.023 -1.654 1.00 97.50 478 PHE A C 1
ATOM 3788 O O . PHE A 1 478 ? 5.921 -1.115 -1.035 1.00 97.50 478 PHE A O 1
ATOM 3795 N N . ASN A 1 479 ? 4.734 -0.281 -2.764 1.00 94.75 479 ASN A N 1
ATOM 3796 C CA . ASN A 1 479 ? 5.837 0.395 -3.478 1.00 94.75 479 ASN A CA 1
ATOM 3797 C C . ASN A 1 479 ? 6.660 1.296 -2.536 1.00 94.75 479 ASN A C 1
ATOM 3799 O O . ASN A 1 479 ? 7.879 1.171 -2.448 1.00 94.75 479 ASN A O 1
ATOM 3803 N N . ARG A 1 480 ? 5.969 2.133 -1.745 1.00 95.75 480 ARG A N 1
ATOM 3804 C CA . ARG A 1 480 ? 6.548 3.059 -0.751 1.00 95.75 480 ARG A CA 1
ATOM 3805 C C . ARG A 1 480 ? 6.691 2.453 0.656 1.00 95.75 480 ARG A C 1
ATOM 3807 O O . ARG A 1 480 ? 6.982 3.167 1.616 1.00 95.75 480 ARG A O 1
ATOM 3814 N N . SER A 1 481 ? 6.484 1.145 0.825 1.00 96.94 481 SER A N 1
ATOM 3815 C CA . SER A 1 481 ? 6.482 0.523 2.156 1.00 96.94 481 SER A CA 1
ATOM 3816 C C . SER A 1 481 ? 7.870 0.435 2.803 1.00 96.94 481 SER A C 1
ATOM 3818 O O . SER A 1 481 ? 8.911 0.427 2.145 1.00 96.94 481 SER A O 1
ATOM 3820 N N . SER A 1 482 ? 7.878 0.334 4.132 1.00 97.19 482 SER A N 1
ATOM 3821 C CA . SER A 1 482 ? 9.089 0.155 4.937 1.00 97.19 482 SER A CA 1
ATOM 3822 C C . SER A 1 482 ? 8.896 -0.950 5.979 1.00 97.19 482 SER A C 1
ATOM 3824 O O . SER A 1 482 ? 7.851 -1.021 6.623 1.00 97.19 482 SER A O 1
ATOM 3826 N N . PHE A 1 483 ? 9.861 -1.865 6.115 1.00 96.25 483 PHE A N 1
ATOM 3827 C CA . PHE A 1 483 ? 9.742 -3.084 6.928 1.00 96.25 483 PHE A CA 1
ATOM 3828 C C . PHE A 1 483 ? 11.093 -3.764 7.224 1.00 96.25 483 PHE A C 1
ATOM 3830 O O . PHE A 1 483 ? 12.140 -3.422 6.686 1.00 96.25 483 PHE A O 1
ATOM 3837 N N . HIS A 1 484 ? 11.078 -4.775 8.092 1.00 93.44 484 HIS A N 1
ATOM 3838 C CA . HIS A 1 484 ? 12.236 -5.523 8.575 1.00 93.44 484 HIS A CA 1
ATOM 3839 C C . HIS A 1 484 ? 12.100 -7.033 8.320 1.00 93.44 484 HIS A C 1
ATOM 3841 O O . HIS A 1 484 ? 11.250 -7.706 8.908 1.00 93.44 484 HIS A O 1
ATOM 3847 N N . LEU A 1 485 ? 13.013 -7.621 7.538 1.00 89.19 485 LEU A N 1
ATOM 3848 C CA . LEU A 1 485 ? 13.041 -9.068 7.257 1.00 89.19 485 LEU A CA 1
ATOM 3849 C C . LEU A 1 485 ? 13.967 -9.833 8.212 1.00 89.19 485 LEU A C 1
ATOM 3851 O O . LEU A 1 485 ? 14.952 -10.484 7.835 1.00 89.19 485 LEU A O 1
ATOM 3855 N N . GLY A 1 486 ? 13.617 -9.750 9.497 1.00 73.50 486 GLY A N 1
ATOM 3856 C CA . GLY A 1 486 ? 14.315 -10.420 10.590 1.00 73.50 486 GLY A CA 1
ATOM 3857 C C . GLY A 1 486 ? 15.806 -10.066 10.676 1.00 73.50 486 GLY A C 1
ATOM 3858 O O . GLY A 1 486 ? 16.278 -9.051 10.175 1.00 73.50 486 GLY A O 1
ATOM 3859 N N . LYS A 1 487 ? 16.597 -10.938 11.313 1.00 67.12 487 LYS A N 1
ATOM 3860 C CA . LYS A 1 487 ? 18.022 -10.675 11.613 1.00 67.12 487 LYS A CA 1
ATOM 3861 C C . LYS A 1 487 ? 18.993 -10.894 10.440 1.00 67.12 487 LYS A C 1
ATOM 3863 O O . LYS A 1 487 ? 20.189 -11.035 10.686 1.00 67.12 487 LYS A O 1
ATOM 3868 N N . ARG A 1 488 ? 18.503 -11.030 9.202 1.00 62.94 488 ARG A N 1
ATOM 3869 C CA . ARG A 1 488 ? 19.353 -11.270 8.017 1.00 62.94 488 ARG A CA 1
ATOM 3870 C C . ARG A 1 488 ? 19.029 -10.381 6.829 1.00 62.94 488 ARG A C 1
ATOM 3872 O O . ARG A 1 488 ? 19.977 -9.869 6.262 1.00 62.94 488 ARG A O 1
ATOM 3879 N N . GLY A 1 489 ? 17.751 -10.183 6.497 1.00 69.81 489 GLY A N 1
ATOM 3880 C CA . GLY A 1 489 ? 17.385 -9.209 5.467 1.00 69.81 489 GLY A CA 1
ATOM 3881 C C . GLY A 1 489 ? 17.612 -7.766 5.926 1.00 69.81 489 GLY A C 1
ATOM 3882 O O . GLY A 1 489 ? 17.915 -6.906 5.110 1.00 69.81 489 GLY A O 1
ATOM 3883 N N . GLY A 1 490 ? 17.513 -7.512 7.237 1.00 87.19 490 GLY A N 1
ATOM 3884 C CA . GLY A 1 490 ? 17.653 -6.166 7.786 1.00 87.19 490 GLY A CA 1
ATOM 3885 C C . GLY A 1 490 ? 16.441 -5.298 7.456 1.00 87.19 490 GLY A C 1
ATOM 3886 O O . GLY A 1 490 ? 15.322 -5.811 7.370 1.00 87.19 490 GLY A O 1
ATOM 3887 N N . PHE A 1 491 ? 16.684 -3.997 7.314 1.00 93.25 491 PHE A N 1
ATOM 3888 C CA . PHE A 1 491 ? 15.678 -2.992 6.987 1.00 93.25 491 PHE A CA 1
ATOM 3889 C C . PHE A 1 491 ? 15.508 -2.832 5.467 1.00 93.25 491 PHE A C 1
ATOM 3891 O O . PHE A 1 491 ? 16.465 -2.903 4.686 1.00 93.25 491 PHE A O 1
ATOM 3898 N N . PHE A 1 492 ? 14.264 -2.625 5.063 1.00 95.12 492 PHE A N 1
ATOM 3899 C CA . PHE A 1 492 ? 13.823 -2.318 3.715 1.00 95.12 492 PHE A CA 1
ATOM 3900 C C . PHE A 1 492 ? 12.948 -1.070 3.780 1.00 95.12 492 PHE A C 1
ATOM 3902 O O . PHE A 1 492 ? 12.071 -0.960 4.630 1.00 95.12 492 PHE A O 1
ATOM 3909 N N . ILE A 1 493 ? 13.229 -0.153 2.874 1.00 95.81 493 ILE A N 1
ATOM 3910 C CA . ILE A 1 493 ? 12.506 1.069 2.538 1.00 95.81 493 ILE A CA 1
ATOM 3911 C C . ILE A 1 493 ? 12.846 1.300 1.065 1.00 95.81 493 ILE A C 1
ATOM 3913 O O . ILE A 1 493 ? 13.930 0.877 0.645 1.00 95.81 493 ILE A O 1
ATOM 3917 N N . SER A 1 494 ? 11.936 1.860 0.275 1.00 95.25 494 SER A N 1
ATOM 3918 C CA . SER A 1 494 ? 12.185 2.011 -1.157 1.00 95.25 494 SER A CA 1
ATOM 3919 C C . SER A 1 494 ? 13.049 3.217 -1.511 1.00 95.25 494 SER A C 1
ATOM 3921 O O . SER A 1 494 ? 13.250 4.126 -0.704 1.00 95.25 494 SER A O 1
ATOM 3923 N N . ASP A 1 495 ? 13.557 3.217 -2.738 1.00 95.44 495 ASP A N 1
ATOM 3924 C CA . ASP A 1 495 ? 14.277 4.335 -3.344 1.00 95.44 495 ASP A CA 1
ATOM 3925 C C . ASP A 1 495 ? 13.394 5.566 -3.613 1.00 95.44 495 ASP A C 1
ATOM 3927 O O . ASP A 1 495 ? 13.936 6.655 -3.751 1.00 95.44 495 ASP A O 1
ATOM 3931 N N . ALA A 1 496 ? 12.061 5.472 -3.502 1.00 95.75 496 ALA A N 1
ATOM 3932 C CA . ALA A 1 496 ? 11.179 6.644 -3.371 1.00 95.75 496 ALA A CA 1
ATOM 3933 C C . ALA A 1 496 ? 11.644 7.641 -2.290 1.00 95.75 496 ALA A C 1
ATOM 3935 O O . ALA A 1 496 ? 11.378 8.834 -2.393 1.00 95.75 496 ALA A O 1
ATOM 3936 N N . PHE A 1 497 ? 12.317 7.165 -1.236 1.00 96.25 497 PHE A N 1
ATOM 3937 C CA . PHE A 1 497 ? 12.804 7.989 -0.124 1.00 96.25 497 PHE A CA 1
ATOM 3938 C C . PHE A 1 497 ? 14.240 8.512 -0.330 1.00 96.25 497 PHE A C 1
ATOM 3940 O O . PHE A 1 497 ? 14.826 9.059 0.608 1.00 96.25 497 PHE A O 1
ATOM 3947 N N . GLU A 1 498 ? 14.821 8.344 -1.526 1.00 94.81 498 GLU A N 1
ATOM 3948 C CA . GLU A 1 498 ? 16.089 8.976 -1.909 1.00 94.81 498 GLU A CA 1
ATOM 3949 C C . GLU A 1 498 ? 15.926 10.489 -2.157 1.00 94.81 498 GLU A C 1
ATOM 3951 O O . GLU A 1 498 ? 14.821 11.024 -2.082 1.00 94.81 498 GLU A O 1
ATOM 3956 N N . SER A 1 499 ? 17.020 11.227 -2.392 1.00 89.31 499 SER A N 1
ATOM 3957 C CA . SER A 1 499 ? 16.955 12.701 -2.413 1.00 89.31 499 SER A CA 1
ATOM 3958 C C . SER A 1 499 ? 16.097 13.271 -3.545 1.00 89.31 499 SER A C 1
ATOM 3960 O O . SER A 1 499 ? 15.450 14.297 -3.332 1.00 89.31 499 SER A O 1
ATOM 3962 N N . GLU A 1 500 ? 16.042 12.579 -4.685 1.00 86.56 500 GLU A N 1
ATOM 3963 C CA . GLU A 1 500 ? 15.251 12.960 -5.864 1.00 86.56 500 GLU A CA 1
ATOM 3964 C C . GLU A 1 500 ? 14.006 12.068 -6.069 1.00 86.56 500 GLU A C 1
ATOM 3966 O O . GLU A 1 500 ? 13.335 12.187 -7.088 1.00 86.56 500 GLU A O 1
ATOM 3971 N N . GLY A 1 501 ? 13.704 11.155 -5.135 1.00 89.56 501 GLY A N 1
ATOM 3972 C CA . GLY A 1 501 ? 12.534 10.273 -5.221 1.00 89.56 501 GLY A CA 1
ATOM 3973 C C . GLY A 1 501 ? 11.243 10.942 -4.736 1.00 89.56 501 GLY A C 1
ATOM 3974 O O . GLY A 1 501 ? 11.280 11.881 -3.936 1.00 89.56 501 GLY A O 1
ATOM 3975 N N . ASP A 1 502 ? 10.087 10.433 -5.170 1.00 89.81 502 ASP A N 1
ATOM 3976 C CA . ASP A 1 502 ? 8.757 10.992 -4.876 1.00 89.81 502 ASP A CA 1
ATOM 3977 C C . ASP A 1 502 ? 8.497 11.266 -3.384 1.00 89.81 502 ASP A C 1
ATOM 3979 O O . ASP A 1 502 ? 7.779 12.198 -3.023 1.00 89.81 502 ASP A O 1
ATOM 3983 N N . ALA A 1 503 ? 9.064 10.428 -2.508 1.00 93.50 503 ALA A N 1
ATOM 3984 C CA . ALA A 1 503 ? 8.888 10.483 -1.063 1.00 93.50 503 ALA A CA 1
ATOM 3985 C C . ALA A 1 503 ? 10.022 11.232 -0.324 1.00 93.50 503 ALA A C 1
ATOM 3987 O O . ALA A 1 503 ? 10.140 11.152 0.908 1.00 93.50 503 ALA A O 1
ATOM 3988 N N . SER A 1 504 ? 10.854 11.976 -1.062 1.00 94.00 504 SER A N 1
ATOM 3989 C CA . SER A 1 504 ? 12.009 12.718 -0.550 1.00 94.00 504 SER A CA 1
ATOM 3990 C C . SER A 1 504 ? 11.658 13.609 0.649 1.00 94.00 504 SER A C 1
ATOM 3992 O O . SER A 1 504 ? 10.731 14.429 0.648 1.00 94.00 504 SER A O 1
ATOM 3994 N N . GLY A 1 505 ? 12.412 13.425 1.735 1.00 92.44 505 GLY A N 1
ATOM 3995 C CA . GLY A 1 505 ? 12.252 14.183 2.975 1.00 92.44 505 GLY A CA 1
ATOM 3996 C C . GLY A 1 505 ? 11.019 13.835 3.823 1.00 92.44 505 GLY A C 1
ATOM 3997 O O . GLY A 1 505 ? 10.781 14.531 4.812 1.00 92.44 505 GLY A O 1
ATOM 3998 N N . GLN A 1 506 ? 10.250 12.782 3.505 1.00 95.62 506 GLN A N 1
ATOM 3999 C CA . GLN A 1 506 ? 9.259 12.216 4.441 1.00 95.62 506 GLN A CA 1
ATOM 4000 C C . GLN A 1 506 ? 9.931 11.562 5.658 1.00 95.62 506 GLN A C 1
ATOM 4002 O O . GLN A 1 506 ? 9.388 11.617 6.762 1.00 95.62 506 GLN A O 1
ATOM 4007 N N . TYR A 1 507 ? 11.116 10.982 5.451 1.00 96.19 507 TYR A N 1
ATOM 4008 C CA . TYR A 1 507 ? 11.970 10.379 6.473 1.00 96.19 507 TYR A CA 1
ATOM 4009 C C . TYR A 1 507 ? 13.433 10.800 6.273 1.00 96.19 507 TYR A C 1
ATOM 4011 O O . TYR A 1 507 ? 13.809 11.356 5.243 1.00 96.19 507 TYR A O 1
ATOM 4019 N N . ASN A 1 508 ? 14.264 10.528 7.277 1.00 95.75 508 ASN A N 1
ATOM 4020 C CA . ASN A 1 508 ? 15.711 10.702 7.240 1.00 95.75 508 ASN A CA 1
ATOM 4021 C C . ASN A 1 508 ? 16.351 9.600 8.094 1.00 95.75 508 ASN A C 1
ATOM 4023 O O . ASN A 1 508 ? 16.635 9.789 9.283 1.00 95.75 508 ASN A O 1
ATOM 4027 N N . CYS A 1 509 ? 16.517 8.432 7.480 1.00 94.38 509 CYS A N 1
ATOM 4028 C CA . CYS A 1 509 ? 17.039 7.209 8.080 1.00 94.38 509 CYS A CA 1
ATOM 4029 C C . CYS A 1 509 ? 17.856 6.420 7.039 1.00 94.38 509 CYS A C 1
ATOM 4031 O O . CYS A 1 509 ? 17.836 6.733 5.849 1.00 94.38 509 CYS A O 1
ATOM 4033 N N . GLU A 1 510 ? 18.609 5.414 7.483 1.00 92.31 510 GLU A N 1
ATOM 4034 C CA . GLU A 1 510 ? 19.394 4.540 6.596 1.00 92.31 510 GLU A CA 1
ATOM 4035 C C . GLU A 1 510 ? 18.478 3.798 5.594 1.00 92.31 510 GLU A C 1
ATOM 4037 O O . GLU A 1 510 ? 17.449 3.270 6.018 1.00 92.31 510 GLU A O 1
ATOM 4042 N N . PRO A 1 511 ? 18.835 3.680 4.299 1.00 92.81 511 PRO A N 1
ATOM 4043 C CA . PRO A 1 511 ? 20.139 3.992 3.705 1.00 92.81 511 PRO A CA 1
ATOM 4044 C C . PRO A 1 511 ? 20.282 5.434 3.181 1.00 92.81 511 PRO A C 1
ATOM 4046 O O . PRO A 1 511 ? 21.377 5.828 2.793 1.00 92.81 511 PRO A O 1
ATOM 4049 N N . TYR A 1 512 ? 19.209 6.229 3.178 1.00 94.56 512 TYR A N 1
ATOM 4050 C CA . TYR A 1 512 ? 19.162 7.578 2.592 1.00 94.56 512 TYR A CA 1
ATOM 4051 C C . TYR A 1 512 ? 19.468 8.688 3.622 1.00 94.56 512 TYR A C 1
ATOM 4053 O O . TYR A 1 512 ? 18.980 9.813 3.521 1.00 94.56 512 TYR A O 1
ATOM 4061 N N . PHE A 1 513 ? 20.269 8.375 4.650 1.00 94.81 513 PHE A N 1
ATOM 4062 C CA . PHE A 1 513 ? 20.492 9.265 5.790 1.00 94.81 513 PHE A CA 1
ATOM 4063 C C . PHE A 1 513 ? 21.388 10.470 5.450 1.00 94.81 513 PHE A C 1
ATOM 4065 O O . PHE A 1 513 ? 22.521 10.330 4.986 1.00 94.81 513 PHE A O 1
ATOM 4072 N N . ASN A 1 514 ? 20.903 11.667 5.777 1.00 93.44 514 ASN A N 1
ATOM 4073 C CA . ASN A 1 514 ? 21.580 12.945 5.593 1.00 93.44 514 ASN A CA 1
ATOM 4074 C C . ASN A 1 514 ? 21.944 13.562 6.955 1.00 93.44 514 ASN A C 1
ATOM 4076 O O . ASN A 1 514 ? 21.069 13.958 7.730 1.00 93.44 514 ASN A O 1
ATOM 4080 N N . ASP A 1 515 ? 23.246 13.694 7.226 1.00 94.62 515 ASP A N 1
ATOM 4081 C CA . ASP A 1 515 ? 23.802 14.156 8.508 1.00 94.62 515 ASP A CA 1
ATOM 4082 C C . ASP A 1 515 ? 23.508 15.631 8.842 1.00 94.62 515 ASP A C 1
ATOM 4084 O O . ASP A 1 515 ? 23.660 16.055 9.990 1.00 94.62 515 ASP A O 1
ATOM 4088 N N . LYS A 1 516 ? 23.052 16.410 7.855 1.00 93.75 516 LYS A N 1
ATOM 4089 C CA . LYS A 1 516 ? 22.632 17.814 8.013 1.00 93.75 516 LYS A CA 1
ATOM 4090 C C . LYS A 1 516 ? 21.191 17.948 8.507 1.00 93.75 516 LYS A C 1
ATOM 4092 O O . LYS A 1 516 ? 20.804 19.033 8.938 1.00 93.75 516 LYS A O 1
ATOM 4097 N N . MET A 1 517 ? 20.399 16.879 8.416 1.00 90.31 517 MET A N 1
ATOM 4098 C CA . MET A 1 517 ? 18.971 16.864 8.731 1.00 90.31 517 MET A CA 1
ATOM 4099 C C . MET A 1 517 ? 18.706 16.105 10.046 1.00 90.31 517 MET A C 1
ATOM 4101 O O . MET A 1 517 ? 19.466 15.202 10.401 1.00 90.31 517 MET A O 1
ATOM 4105 N N . PRO A 1 518 ? 17.639 16.430 10.802 1.00 91.62 518 PRO A N 1
ATOM 4106 C CA . PRO A 1 518 ? 17.242 15.642 11.971 1.00 91.62 518 PRO A CA 1
ATOM 4107 C C . PRO A 1 518 ? 16.877 14.208 11.569 1.00 91.62 518 PRO A C 1
ATOM 4109 O O . PRO A 1 518 ? 16.248 14.016 10.532 1.00 91.62 518 PRO A O 1
ATOM 4112 N N . THR A 1 519 ? 17.239 13.204 12.372 1.00 93.31 519 THR A N 1
ATOM 4113 C CA . THR A 1 519 ? 16.824 11.809 12.136 1.00 93.31 519 THR A CA 1
ATOM 4114 C C . THR A 1 519 ? 15.303 11.672 12.199 1.00 93.31 519 THR A C 1
ATOM 4116 O O . THR A 1 519 ? 14.671 12.202 13.117 1.00 93.31 519 THR A O 1
ATOM 4119 N N . ALA A 1 520 ? 14.739 10.922 11.256 1.00 93.75 520 ALA A N 1
ATOM 4120 C CA . ALA A 1 520 ? 13.325 10.584 11.206 1.00 93.75 520 ALA A CA 1
ATOM 4121 C C . ALA A 1 520 ? 13.149 9.164 10.658 1.00 93.75 520 ALA A C 1
ATOM 4123 O O . ALA A 1 520 ? 13.375 8.921 9.475 1.00 93.75 520 ALA A O 1
ATOM 4124 N N . ASP A 1 521 ? 12.759 8.237 11.529 1.00 94.94 521 ASP A N 1
ATOM 4125 C CA . ASP A 1 521 ? 12.464 6.845 11.180 1.00 94.94 521 ASP A CA 1
ATOM 4126 C C . ASP A 1 521 ? 10.987 6.681 10.748 1.00 94.94 521 ASP A C 1
ATOM 4128 O O . ASP A 1 521 ? 10.150 7.509 11.135 1.00 94.94 521 ASP A O 1
ATOM 4132 N N . PRO A 1 522 ? 10.624 5.610 10.009 1.00 95.75 522 PRO A N 1
ATOM 4133 C CA . PRO A 1 522 ? 9.237 5.322 9.652 1.00 95.75 522 PRO A CA 1
ATOM 4134 C C . PRO A 1 522 ? 8.300 5.262 10.858 1.00 95.75 522 PRO A C 1
ATOM 4136 O O . PRO A 1 522 ? 8.621 4.693 11.906 1.00 95.75 522 PRO A O 1
ATOM 4139 N N . ASN A 1 523 ? 7.121 5.858 10.704 1.00 96.00 523 ASN A N 1
ATOM 4140 C CA . ASN A 1 523 ? 6.242 6.165 11.824 1.00 96.00 523 ASN A CA 1
ATOM 4141 C C . ASN A 1 523 ? 5.016 5.232 11.855 1.00 96.00 523 ASN A C 1
ATOM 4143 O O . ASN A 1 523 ? 4.145 5.360 10.996 1.00 96.00 523 ASN A O 1
ATOM 4147 N N . PRO A 1 524 ? 4.842 4.376 12.882 1.00 95.19 524 PRO A N 1
ATOM 4148 C CA . PRO A 1 524 ? 3.723 3.433 12.947 1.00 95.19 524 PRO A CA 1
ATOM 4149 C C . PRO A 1 524 ? 2.342 4.087 13.150 1.00 95.19 524 PRO A C 1
ATOM 4151 O O . PRO A 1 524 ? 1.340 3.376 13.122 1.00 95.19 524 PRO A O 1
ATOM 4154 N N . SER A 1 525 ? 2.263 5.409 13.364 1.00 97.00 525 SER A N 1
ATOM 4155 C CA . SER A 1 525 ? 1.011 6.186 13.311 1.00 97.00 525 SER A CA 1
ATOM 4156 C C . SER A 1 525 ? 0.668 6.723 11.915 1.00 97.00 525 SER A C 1
ATOM 4158 O O . SER A 1 525 ? -0.424 7.261 11.743 1.00 97.00 525 SER A O 1
ATOM 4160 N N . PHE A 1 526 ? 1.574 6.622 10.935 1.00 97.88 526 PHE A N 1
ATOM 4161 C CA . PHE A 1 526 ? 1.398 7.240 9.620 1.00 97.88 526 PHE A CA 1
ATOM 4162 C C . PHE A 1 526 ? 0.149 6.713 8.910 1.00 97.88 526 PHE A C 1
ATOM 4164 O O . PHE A 1 526 ? -0.736 7.487 8.554 1.00 97.88 526 PHE A O 1
ATOM 4171 N N . ASP A 1 527 ? 0.060 5.390 8.764 1.00 98.31 527 ASP A N 1
ATOM 4172 C CA . ASP A 1 527 ? -0.902 4.730 7.878 1.00 98.31 527 ASP A CA 1
ATOM 4173 C C . ASP A 1 527 ? -2.364 5.060 8.230 1.00 98.31 527 ASP A C 1
ATOM 4175 O O . ASP A 1 527 ? -3.156 5.402 7.356 1.00 98.31 527 ASP A O 1
ATOM 4179 N N . LEU A 1 528 ? -2.727 5.042 9.519 1.00 98.31 528 LEU A N 1
ATOM 4180 C CA . LEU A 1 528 ? -4.090 5.383 9.953 1.00 98.31 528 LEU A CA 1
ATOM 4181 C C . LEU A 1 528 ? -4.389 6.888 9.888 1.00 98.31 528 LEU A C 1
ATOM 4183 O O . LEU A 1 528 ? -5.548 7.267 9.736 1.00 98.31 528 LEU A O 1
ATOM 4187 N N . CYS A 1 529 ? -3.374 7.750 9.962 1.00 97.94 529 CYS A N 1
ATOM 4188 C CA . CYS A 1 529 ? -3.554 9.184 9.753 1.00 97.94 529 CYS A CA 1
ATOM 4189 C C . CYS A 1 529 ? -3.746 9.513 8.264 1.00 97.94 529 CYS A C 1
ATOM 4191 O O . CYS A 1 529 ? -4.712 10.185 7.909 1.00 97.94 529 CYS A O 1
ATOM 4193 N N . ARG A 1 530 ? -2.904 8.956 7.381 1.00 97.31 530 ARG A N 1
ATOM 4194 C CA . ARG A 1 530 ? -3.033 9.113 5.923 1.00 97.31 530 ARG A CA 1
ATOM 4195 C C . ARG A 1 530 ? -4.373 8.589 5.400 1.00 97.31 530 ARG A C 1
ATOM 4197 O O . ARG A 1 530 ? -4.976 9.242 4.545 1.00 97.31 530 ARG A O 1
ATOM 4204 N N . LEU A 1 531 ? -4.858 7.485 5.975 1.00 97.81 531 LEU A N 1
ATOM 4205 C CA . LEU A 1 531 ? -6.174 6.922 5.682 1.00 97.81 531 LEU A CA 1
ATOM 4206 C C . LEU A 1 531 ? -7.315 7.817 6.187 1.00 97.81 531 LEU A C 1
ATOM 4208 O O . LEU A 1 531 ? -8.311 7.977 5.485 1.00 97.81 531 LEU A O 1
ATOM 4212 N N . ALA A 1 532 ? -7.180 8.437 7.367 1.00 97.06 532 ALA A N 1
ATOM 4213 C CA . ALA A 1 532 ? -8.167 9.401 7.858 1.00 97.06 532 ALA A CA 1
ATOM 4214 C C . ALA A 1 532 ? -8.302 10.615 6.929 1.00 97.06 532 ALA A C 1
ATOM 4216 O O . ALA A 1 532 ? -9.425 11.060 6.708 1.00 97.06 532 ALA A O 1
ATOM 4217 N N . CYS A 1 533 ? -7.202 11.104 6.340 1.00 94.88 533 CYS A N 1
ATOM 4218 C CA . CYS A 1 533 ? -7.252 12.184 5.349 1.00 94.88 533 CYS A CA 1
ATOM 4219 C C . CYS A 1 533 ? -8.105 11.809 4.121 1.00 94.88 533 CYS A C 1
ATOM 4221 O O . CYS A 1 533 ? -8.887 12.633 3.670 1.00 94.88 533 CYS A O 1
ATOM 4223 N N . SER A 1 534 ? -8.013 10.568 3.621 1.00 94.00 534 SER A N 1
ATOM 4224 C CA . SER A 1 534 ? -8.839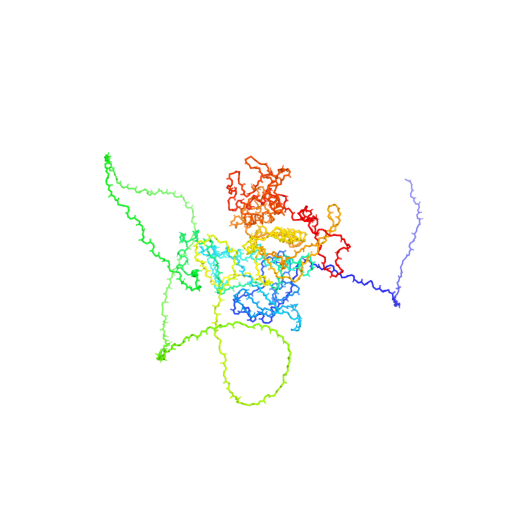 10.081 2.495 1.00 94.00 534 SER A CA 1
ATOM 4225 C C . SER A 1 534 ? -10.271 9.662 2.867 1.00 94.00 534 SER A C 1
ATOM 4227 O O . SER A 1 534 ? -11.052 9.345 1.978 1.00 94.00 534 SER A O 1
ATOM 4229 N N . LEU A 1 535 ? -10.619 9.602 4.158 1.00 94.88 535 LEU A N 1
ATOM 4230 C CA . LEU A 1 535 ? -11.928 9.113 4.616 1.00 94.88 535 LEU A CA 1
ATOM 4231 C C . LEU A 1 535 ? -12.812 10.175 5.265 1.00 94.88 535 LEU A C 1
ATOM 4233 O O . LEU A 1 535 ? -14.031 10.046 5.187 1.00 94.88 535 LEU A O 1
ATOM 4237 N N . LEU A 1 536 ? -12.243 11.159 5.969 1.00 93.19 536 LEU A N 1
ATOM 4238 C CA . LEU A 1 536 ? -13.035 12.037 6.834 1.00 93.19 536 LEU A CA 1
ATOM 4239 C C . LEU A 1 536 ? -14.089 12.805 6.031 1.00 93.19 536 LEU A C 1
ATOM 4241 O O . LEU A 1 536 ? -15.280 12.670 6.303 1.00 93.19 536 LEU A O 1
ATOM 4245 N N . ASP A 1 537 ? -13.643 13.563 5.035 1.00 89.88 537 ASP A N 1
ATOM 4246 C CA . ASP A 1 537 ? -14.493 14.491 4.291 1.00 89.88 537 ASP A CA 1
ATOM 4247 C C . ASP A 1 537 ? -15.434 13.738 3.325 1.00 89.88 537 ASP A C 1
ATOM 4249 O O . ASP A 1 537 ? -16.587 14.126 3.151 1.00 89.88 537 ASP A O 1
ATOM 4253 N N . SER A 1 538 ? -14.987 12.596 2.789 1.00 90.25 538 SER A N 1
ATOM 4254 C CA . SER A 1 538 ? -15.771 11.718 1.907 1.00 90.25 538 SER A CA 1
ATOM 4255 C C . SER A 1 538 ? -16.881 10.955 2.648 1.00 90.25 538 SER A C 1
ATOM 4257 O O . SER A 1 538 ? -17.974 10.760 2.120 1.00 90.25 538 SER A O 1
ATOM 4259 N N . ILE A 1 539 ? -16.647 10.528 3.899 1.00 90.31 539 ILE A N 1
ATOM 4260 C CA . ILE A 1 539 ? -17.701 9.921 4.733 1.00 90.31 539 ILE A CA 1
ATOM 4261 C C . ILE A 1 539 ? -18.633 11.002 5.308 1.00 90.31 539 ILE A C 1
ATOM 4263 O O . ILE A 1 539 ? -19.840 10.746 5.424 1.00 90.31 539 ILE A O 1
ATOM 4267 N N . PHE A 1 540 ? -18.094 12.178 5.658 1.00 90.19 540 PHE A N 1
ATOM 4268 C CA . PHE A 1 540 ? -18.770 13.250 6.395 1.00 90.19 540 PHE A CA 1
ATOM 4269 C C . PHE A 1 540 ? -18.674 14.611 5.677 1.00 90.19 540 PHE A C 1
ATOM 4271 O O . PHE A 1 540 ? -17.913 15.492 6.074 1.00 90.19 540 PHE A O 1
ATOM 4278 N N . GLN A 1 541 ? -19.516 14.803 4.657 1.00 84.88 541 GLN A N 1
ATOM 4279 C CA . GLN A 1 541 ? -19.660 16.077 3.931 1.00 84.88 541 GLN A CA 1
ATOM 4280 C C . GLN A 1 541 ? -20.099 17.250 4.835 1.00 84.88 541 GLN A C 1
ATOM 4282 O O . GLN A 1 541 ? -19.731 18.398 4.590 1.00 84.88 541 GLN A O 1
ATOM 4287 N N . GLU A 1 542 ? -20.867 16.965 5.894 1.00 84.19 542 GLU A N 1
ATOM 4288 C CA . GLU A 1 542 ? -21.218 17.908 6.963 1.00 84.19 542 GLU A CA 1
ATOM 4289 C C . GLU A 1 542 ? -20.755 17.366 8.330 1.00 84.19 542 GLU A C 1
ATOM 4291 O O . GLU A 1 542 ? -20.847 16.162 8.592 1.00 84.19 542 GLU A O 1
ATOM 4296 N N . ASP A 1 543 ? -20.294 18.257 9.220 1.00 86.06 543 ASP A N 1
ATOM 4297 C CA . ASP A 1 543 ? -19.894 17.915 10.596 1.00 86.06 543 ASP A CA 1
ATOM 4298 C C . ASP A 1 543 ? -21.069 17.261 11.366 1.00 86.06 543 ASP A C 1
ATOM 4300 O O . ASP A 1 543 ? -22.120 17.896 11.533 1.00 86.06 543 ASP A O 1
ATOM 4304 N N . PRO A 1 544 ? -20.926 16.031 11.904 1.00 90.44 544 PRO A N 1
ATOM 4305 C CA . PRO A 1 544 ? -22.017 15.360 12.608 1.00 90.44 544 PRO A CA 1
ATOM 4306 C C . PRO A 1 544 ? -22.482 16.093 13.876 1.00 90.44 544 PRO A C 1
ATOM 4308 O O . PRO A 1 544 ? -21.698 16.728 14.585 1.00 90.44 544 PRO A O 1
ATOM 4311 N N . GLU A 1 545 ? -23.769 15.943 14.217 1.00 91.50 545 GLU A N 1
ATOM 4312 C CA . GLU A 1 545 ? -24.383 16.586 15.388 1.00 91.50 545 GLU A CA 1
ATOM 4313 C C . GLU A 1 545 ? -23.550 16.418 16.673 1.00 91.50 545 GLU A C 1
ATOM 4315 O O . GLU A 1 545 ? -23.100 15.320 16.998 1.00 91.50 545 GLU A O 1
ATOM 4320 N N . LEU A 1 546 ? -23.415 17.483 17.467 1.00 93.19 546 LEU A N 1
ATOM 4321 C CA . LEU A 1 546 ? -22.606 17.466 18.691 1.00 93.19 546 LEU A CA 1
ATOM 4322 C C . LEU A 1 546 ? -23.240 16.666 19.844 1.00 93.19 546 LEU A C 1
ATOM 4324 O O . LEU A 1 546 ? -24.465 16.617 20.002 1.00 93.19 546 LEU A O 1
ATOM 4328 N N . VAL A 1 547 ? -22.392 16.086 20.697 1.00 92.50 547 VAL A N 1
ATOM 4329 C CA . VAL A 1 547 ? -22.780 15.534 22.004 1.00 92.50 547 VAL A CA 1
ATOM 4330 C C . VAL A 1 547 ? -23.129 16.672 22.964 1.00 92.50 547 VAL A C 1
ATOM 4332 O O . VAL A 1 547 ? -22.463 17.706 22.996 1.00 92.50 547 VAL A O 1
ATOM 4335 N N . GLU A 1 548 ? -24.155 16.462 23.791 1.00 88.50 548 GLU A N 1
ATOM 4336 C CA . GLU A 1 548 ? -24.481 17.332 24.923 1.00 88.50 548 GLU A CA 1
ATOM 4337 C C . GLU A 1 548 ? -24.398 16.536 26.242 1.00 88.50 548 GLU A C 1
ATOM 4339 O O . GLU A 1 548 ? -24.999 15.460 26.331 1.00 88.50 548 GLU A O 1
ATOM 4344 N N . PRO A 1 549 ? -23.698 17.034 27.283 1.00 88.44 549 PRO A N 1
ATOM 4345 C CA . PRO A 1 549 ? -22.981 18.312 27.337 1.00 88.44 549 PRO A CA 1
ATOM 4346 C C . PRO A 1 549 ? -21.714 18.311 26.468 1.00 88.44 549 PRO A C 1
ATOM 4348 O O . PRO A 1 549 ? -20.957 17.343 26.481 1.00 88.44 549 PRO A O 1
ATOM 4351 N N . LYS A 1 550 ? -21.468 19.411 25.747 1.00 89.31 550 LYS A N 1
ATOM 4352 C CA . LYS A 1 550 ? -20.329 19.520 24.818 1.00 89.31 550 LYS A CA 1
ATOM 4353 C C . LYS A 1 550 ? -18.974 19.266 25.487 1.00 89.31 550 LYS A C 1
ATOM 4355 O O . LYS A 1 550 ? -18.607 19.956 26.440 1.00 89.31 550 LYS A O 1
ATOM 4360 N N . GLN A 1 551 ? -18.200 18.341 24.922 1.00 90.94 551 GLN A N 1
ATOM 4361 C CA . GLN A 1 551 ? -16.812 18.055 25.305 1.00 90.94 551 GLN A CA 1
ATOM 4362 C C . GLN A 1 551 ? -15.853 18.511 24.196 1.00 90.94 551 GLN A C 1
ATOM 4364 O O . GLN A 1 551 ? -16.195 18.439 23.018 1.00 90.94 551 GLN A O 1
ATOM 4369 N N . ILE A 1 552 ? -14.665 19.005 24.556 1.00 91.62 552 ILE A N 1
ATOM 4370 C CA . ILE A 1 552 ? -13.642 19.447 23.591 1.00 91.62 552 ILE A CA 1
ATOM 4371 C C . ILE A 1 552 ? -12.779 18.244 23.196 1.00 91.62 552 ILE A C 1
ATOM 4373 O O . ILE A 1 552 ? -12.207 17.592 24.068 1.00 91.62 552 ILE A O 1
ATOM 4377 N N . MET A 1 553 ? -12.645 17.990 21.893 1.00 88.19 553 MET A N 1
ATOM 4378 C CA . MET A 1 553 ? -11.731 16.985 21.335 1.00 88.19 553 MET A CA 1
ATOM 4379 C C . MET A 1 553 ? -10.401 17.575 20.867 1.00 88.19 553 MET A C 1
ATOM 4381 O O . MET A 1 553 ? -9.373 16.900 20.884 1.00 88.19 553 MET A O 1
ATOM 4385 N N . THR A 1 554 ? -10.401 18.819 20.389 1.00 86.44 554 THR A N 1
ATOM 4386 C CA . THR A 1 554 ? -9.197 19.517 19.914 1.00 86.44 554 THR A CA 1
ATOM 4387 C C . THR A 1 554 ? -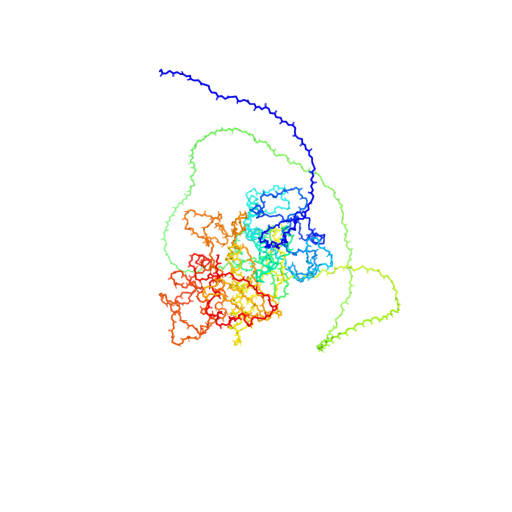9.367 21.003 20.162 1.00 86.44 554 THR A C 1
ATOM 4389 O O . THR A 1 554 ? -10.445 21.544 19.924 1.00 86.44 554 THR A O 1
ATOM 4392 N N . GLN A 1 555 ? -8.317 21.666 20.638 1.00 89.25 555 GLN A N 1
ATOM 4393 C CA . GLN A 1 555 ? -8.303 23.109 20.827 1.00 89.25 555 GLN A CA 1
ATOM 4394 C C . GLN A 1 555 ? -6.933 23.661 20.450 1.00 89.25 555 GLN A C 1
ATOM 4396 O O . GLN A 1 555 ? -5.944 23.421 21.137 1.00 89.25 555 GLN A O 1
ATOM 4401 N N . GLU A 1 556 ? -6.913 24.452 19.388 1.00 88.69 556 GLU A N 1
ATOM 4402 C CA . GLU A 1 556 ? -5.754 25.201 18.908 1.00 88.69 556 GLU A CA 1
ATOM 4403 C C . GLU A 1 556 ? -6.169 26.669 18.634 1.00 88.69 556 GLU A C 1
ATOM 4405 O O . GLU A 1 556 ? -7.354 27.007 18.750 1.00 88.69 556 GLU A O 1
ATOM 4410 N N . PRO A 1 557 ? -5.240 27.594 18.327 1.00 87.19 557 PRO A N 1
ATOM 4411 C CA . PRO A 1 557 ? -5.561 29.005 18.098 1.00 87.19 557 PRO A CA 1
ATOM 4412 C C . PRO A 1 557 ? -6.482 29.252 16.887 1.00 87.19 557 PRO A C 1
ATOM 4414 O O . PRO A 1 557 ? -6.033 29.489 15.771 1.00 87.19 557 PRO A O 1
ATOM 4417 N N . GLY A 1 558 ? -7.793 29.256 17.138 1.00 83.94 558 GLY A N 1
ATOM 4418 C CA . GLY A 1 558 ? -8.845 29.560 16.161 1.00 83.94 558 GLY A CA 1
ATOM 4419 C C . GLY A 1 558 ? -9.745 28.373 15.805 1.00 83.94 558 GLY A C 1
ATOM 4420 O O . GLY A 1 558 ? -10.863 28.601 15.357 1.00 83.94 558 GLY A O 1
ATOM 4421 N N . LEU A 1 559 ? -9.314 27.134 16.069 1.00 86.19 559 LEU A N 1
ATOM 4422 C CA . LEU A 1 559 ? -10.094 25.917 15.825 1.00 86.19 559 LEU A CA 1
ATOM 4423 C C . LEU A 1 559 ? -10.403 25.208 17.152 1.00 86.19 559 LEU A C 1
ATOM 4425 O O . LEU A 1 559 ? -9.504 24.913 17.943 1.00 86.19 559 LEU A O 1
ATOM 4429 N N . ILE A 1 560 ? -11.684 24.921 17.392 1.00 89.75 560 ILE A N 1
ATOM 4430 C CA . ILE A 1 560 ? -12.142 24.096 18.517 1.00 89.75 560 ILE A CA 1
ATOM 4431 C C . ILE A 1 560 ? -13.054 23.011 17.953 1.00 89.75 560 ILE A C 1
ATOM 4433 O O . ILE A 1 560 ? -14.192 23.305 17.587 1.00 89.75 560 ILE A O 1
ATOM 4437 N N . MET A 1 561 ? -12.561 21.773 17.906 1.00 90.44 561 MET A N 1
ATOM 4438 C CA . MET A 1 561 ? -13.386 20.617 17.561 1.00 90.44 561 MET A CA 1
ATOM 4439 C C . MET A 1 561 ? -14.037 20.054 18.825 1.00 90.44 561 MET A C 1
ATOM 4441 O O . MET A 1 561 ? -13.375 19.846 19.851 1.00 90.44 561 MET A O 1
ATOM 4445 N N . TRP A 1 562 ? -15.339 19.808 18.740 1.00 92.88 562 TRP A N 1
ATOM 4446 C CA . TRP A 1 562 ? -16.171 19.284 19.818 1.00 92.88 562 TRP A CA 1
ATOM 4447 C C . TRP A 1 562 ? -16.511 17.816 19.554 1.00 92.88 562 TRP A C 1
ATOM 4449 O O . TRP A 1 562 ? -16.504 17.367 18.415 1.00 92.88 562 TRP A O 1
ATOM 4459 N N . GLU A 1 563 ? -16.816 17.062 20.606 1.00 93.62 563 GLU A N 1
ATOM 4460 C CA . GLU A 1 563 ? -17.227 15.665 20.475 1.00 93.62 563 GLU A CA 1
ATOM 4461 C C . GLU A 1 563 ? -18.567 15.557 19.729 1.00 93.62 563 GLU A C 1
ATOM 4463 O O . GLU A 1 563 ? -19.578 16.122 20.160 1.00 93.62 563 GLU A O 1
ATOM 4468 N N . THR A 1 564 ? -18.579 14.824 18.613 1.00 93.25 564 THR A N 1
ATOM 4469 C CA . THR A 1 564 ? -19.787 14.565 17.817 1.00 93.25 564 THR A CA 1
ATOM 4470 C C . THR A 1 564 ? -20.479 13.273 18.253 1.00 93.25 564 THR A C 1
ATOM 4472 O O . THR A 1 564 ? -19.896 12.429 18.938 1.00 93.25 564 THR A O 1
ATOM 4475 N N . LYS A 1 565 ? -21.741 13.083 17.859 1.00 91.81 565 LYS A N 1
ATOM 4476 C CA . LYS A 1 565 ? -22.489 11.840 18.098 1.00 91.81 565 LYS A CA 1
ATOM 4477 C C . LYS A 1 565 ? -21.950 10.666 17.274 1.00 91.81 565 LYS A C 1
ATOM 4479 O O . LYS A 1 565 ? -22.117 9.524 17.703 1.00 91.81 565 LYS A O 1
ATOM 4484 N N . SER A 1 566 ? -21.287 10.921 16.139 1.00 92.81 566 SER A N 1
ATOM 4485 C CA . SER A 1 566 ? -20.578 9.874 15.398 1.00 92.81 566 SER A CA 1
ATOM 4486 C C . SER A 1 566 ? -19.260 9.560 16.102 1.00 92.81 566 SER A C 1
ATOM 4488 O O . SER A 1 566 ? -18.278 10.302 16.049 1.00 92.81 566 SER A O 1
ATOM 4490 N N . GLN A 1 567 ? -19.217 8.398 16.754 1.00 94.50 567 GLN A N 1
ATOM 4491 C CA . GLN A 1 567 ? -17.966 7.880 17.305 1.00 94.50 567 GLN A CA 1
ATOM 4492 C C . GLN A 1 567 ? -16.932 7.614 16.201 1.00 94.50 567 GLN A C 1
ATOM 4494 O O . GLN A 1 567 ? -15.736 7.663 16.482 1.00 94.50 567 GLN A O 1
ATOM 4499 N N . LEU A 1 568 ? -17.382 7.343 14.969 1.00 95.19 568 LEU A N 1
ATOM 4500 C CA . LEU A 1 568 ? -16.535 7.135 13.798 1.00 95.19 568 LEU A CA 1
ATOM 4501 C C . LEU A 1 568 ? -15.823 8.432 13.384 1.00 95.19 568 LEU A C 1
ATOM 4503 O O . LEU A 1 568 ? -14.597 8.424 13.288 1.00 95.19 568 LEU A O 1
ATOM 4507 N N . PHE A 1 569 ? -16.547 9.549 13.249 1.00 95.19 569 PHE A N 1
ATOM 4508 C CA . PHE A 1 569 ? -15.949 10.873 13.025 1.00 95.19 569 PHE A CA 1
ATOM 4509 C C . PHE A 1 569 ? -14.925 11.207 14.118 1.00 95.19 569 PHE A C 1
ATOM 4511 O O . PHE A 1 569 ? -13.775 11.536 13.831 1.00 95.19 569 PHE A O 1
ATOM 4518 N N . ASN A 1 570 ? -15.306 11.019 15.387 1.00 95.00 570 ASN A N 1
ATOM 4519 C CA . ASN A 1 570 ? -14.424 11.264 16.530 1.00 95.00 570 ASN A CA 1
ATOM 4520 C C . ASN A 1 570 ? -13.155 10.379 16.484 1.00 95.00 570 ASN A C 1
ATOM 4522 O O . ASN A 1 570 ? -12.069 10.824 16.861 1.00 95.00 570 ASN A O 1
ATOM 4526 N N . LEU A 1 571 ? -13.260 9.127 16.019 1.00 96.12 571 LEU A N 1
ATOM 4527 C CA . LEU A 1 571 ? -12.107 8.240 15.847 1.00 96.12 571 LEU A CA 1
ATOM 4528 C C . LEU A 1 571 ? -11.160 8.765 14.761 1.00 96.12 571 LEU A C 1
ATOM 4530 O O . LEU A 1 571 ? -9.974 8.925 15.055 1.00 96.12 571 LEU A O 1
ATOM 4534 N N . LEU A 1 572 ? -11.673 9.053 13.560 1.00 96.38 572 LEU A N 1
ATOM 4535 C CA . LEU A 1 572 ? -10.878 9.563 12.436 1.00 96.38 572 LEU A CA 1
ATOM 4536 C C . LEU A 1 572 ? -10.203 10.892 12.799 1.00 96.38 572 LEU A C 1
ATOM 4538 O O . LEU A 1 572 ? -8.989 11.030 12.658 1.00 96.38 572 LEU A O 1
ATOM 4542 N N . TRP A 1 573 ? -10.949 11.829 13.391 1.00 94.50 573 TRP A N 1
ATOM 4543 C CA . TRP A 1 573 ? -10.404 13.102 13.865 1.00 94.50 573 TRP A CA 1
ATOM 4544 C C . TRP A 1 573 ? -9.292 12.918 14.914 1.00 94.50 573 TRP A C 1
ATOM 4546 O O . TRP A 1 573 ? -8.324 13.677 14.933 1.00 94.50 573 TRP A O 1
ATOM 4556 N N . SER A 1 574 ? -9.372 11.878 15.759 1.00 94.94 574 SER A N 1
ATOM 4557 C CA . SER A 1 574 ? -8.312 11.556 16.731 1.00 94.94 574 SER A CA 1
ATOM 4558 C C . SER A 1 574 ? -7.015 11.022 16.106 1.00 94.94 574 SER A C 1
ATOM 4560 O O . SER A 1 574 ? -5.992 10.991 16.787 1.00 94.94 574 SER A O 1
ATOM 4562 N N . TRP A 1 575 ? -7.032 10.600 14.836 1.00 96.56 575 TRP A N 1
ATOM 4563 C CA . TRP A 1 575 ? -5.828 10.204 14.096 1.00 96.56 575 TRP A CA 1
ATOM 4564 C C . TRP A 1 575 ? -5.145 11.394 13.408 1.00 96.56 575 TRP A C 1
ATOM 4566 O O . TRP A 1 575 ? -3.927 11.386 13.266 1.00 96.56 575 TRP A O 1
ATOM 4576 N N . LEU A 1 576 ? -5.895 12.456 13.097 1.00 95.12 576 LEU A N 1
ATOM 4577 C CA . LEU A 1 576 ? -5.410 13.688 12.457 1.00 95.12 576 LEU A CA 1
ATOM 4578 C C . LEU A 1 576 ? -4.681 14.661 13.415 1.00 95.12 576 LEU A C 1
ATOM 4580 O O . LEU A 1 576 ? -4.504 15.833 13.078 1.00 95.12 576 LEU A O 1
ATOM 4584 N N . GLN A 1 577 ? -4.282 14.216 14.613 1.00 92.19 577 GLN A N 1
ATOM 4585 C CA . GLN A 1 577 ? -3.643 15.052 15.639 1.00 92.19 577 GLN A CA 1
ATOM 4586 C C . GLN A 1 577 ? -2.117 14.894 15.673 1.00 92.19 577 GLN A C 1
ATOM 4588 O O . GLN A 1 577 ? -1.579 13.798 15.849 1.00 92.19 577 GLN A O 1
ATOM 4593 N N . GLN A 1 578 ? -1.417 16.023 15.591 1.00 93.31 578 GLN A N 1
ATOM 4594 C CA . GLN A 1 578 ? 0.018 16.128 15.838 1.00 93.31 578 GLN A CA 1
ATOM 4595 C C . GLN A 1 578 ? 0.345 16.061 17.342 1.00 93.31 578 GLN A C 1
ATOM 4597 O O . GLN A 1 578 ? -0.485 16.349 18.204 1.00 93.31 578 GLN A O 1
ATOM 4602 N N . LYS A 1 579 ? 1.601 15.734 17.666 1.00 91.56 579 LYS A N 1
ATOM 4603 C CA . LYS A 1 579 ? 2.171 15.648 19.027 1.00 91.56 579 LYS A CA 1
ATOM 4604 C C . LYS A 1 579 ? 2.115 16.944 19.855 1.00 91.56 579 LYS A C 1
ATOM 4606 O O . LYS A 1 579 ? 2.329 16.900 21.063 1.00 91.56 579 LYS A O 1
ATOM 4611 N N . ASP A 1 580 ? 1.850 18.085 19.222 1.00 90.00 580 ASP A N 1
ATOM 4612 C CA . ASP A 1 580 ? 1.633 19.397 19.847 1.00 90.00 580 ASP A CA 1
ATOM 4613 C C . ASP A 1 580 ? 0.141 19.779 19.974 1.00 90.00 580 ASP A C 1
ATOM 4615 O O . ASP A 1 580 ? -0.180 20.821 20.546 1.00 90.00 580 ASP A O 1
ATOM 4619 N N . GLY A 1 581 ? -0.767 18.918 19.500 1.00 87.44 581 GLY A N 1
ATOM 4620 C CA . GLY A 1 581 ? -2.220 19.069 19.579 1.00 87.44 581 GLY A CA 1
ATOM 4621 C C . GLY A 1 581 ? -2.887 19.697 18.352 1.00 87.44 581 GLY A C 1
ATOM 4622 O O . GLY A 1 581 ? -4.115 19.772 18.331 1.00 87.44 581 GLY A O 1
ATOM 4623 N N . TYR A 1 582 ? -2.124 20.128 17.341 1.00 89.75 582 TYR A N 1
ATOM 4624 C CA . TYR A 1 582 ? -2.682 20.718 16.118 1.00 89.75 582 TYR A CA 1
ATOM 4625 C C . TYR A 1 582 ? -3.231 19.653 15.160 1.00 89.75 582 TYR A C 1
ATOM 4627 O O . TYR A 1 582 ? -2.724 18.531 15.091 1.00 89.75 582 TYR A O 1
ATOM 4635 N N . ASN A 1 583 ? -4.253 20.011 14.383 1.00 91.25 583 ASN A N 1
ATOM 4636 C CA . ASN A 1 583 ? -4.755 19.165 13.296 1.00 91.25 583 ASN A CA 1
ATOM 4637 C C . ASN A 1 583 ? -3.757 19.135 12.111 1.00 91.25 583 ASN A C 1
ATOM 4639 O O . ASN A 1 583 ? -3.008 20.095 11.919 1.00 91.25 583 ASN A O 1
ATOM 4643 N N . VAL A 1 584 ? -3.721 18.056 11.316 1.00 92.75 584 VAL A N 1
ATOM 4644 C CA . VAL A 1 584 ? -2.895 17.985 10.084 1.00 92.75 584 VAL A CA 1
ATOM 4645 C C . VAL A 1 584 ? -3.619 18.429 8.814 1.00 92.75 584 VAL A C 1
ATOM 4647 O O . VAL A 1 584 ? -2.973 18.949 7.915 1.00 92.75 584 VAL A O 1
ATOM 4650 N N . LEU A 1 585 ? -4.937 18.240 8.728 1.00 88.69 585 LEU A N 1
ATOM 4651 C CA . LEU A 1 585 ? -5.699 18.391 7.487 1.00 88.69 585 LEU A CA 1
ATOM 4652 C C . LEU A 1 585 ? -6.124 19.848 7.254 1.00 88.69 585 LEU A C 1
ATOM 4654 O O . LEU A 1 585 ? -5.825 20.434 6.217 1.00 88.69 585 LEU A O 1
ATOM 4658 N N . ARG A 1 586 ? -6.802 20.452 8.239 1.00 87.62 586 ARG A N 1
ATOM 4659 C CA . ARG A 1 586 ? -7.497 21.742 8.099 1.00 87.62 586 ARG A CA 1
ATOM 4660 C C . ARG A 1 586 ? -6.937 22.815 9.028 1.00 87.62 586 ARG A C 1
ATOM 4662 O O . ARG A 1 586 ? -6.576 22.541 10.173 1.00 87.62 586 ARG A O 1
ATOM 4669 N N . ASN A 1 587 ? -6.898 24.052 8.544 1.00 87.38 587 ASN A N 1
ATOM 4670 C CA . ASN A 1 587 ? -6.631 25.277 9.299 1.00 87.38 587 ASN A CA 1
ATOM 4671 C C . ASN A 1 587 ? -7.905 25.817 9.983 1.00 87.38 587 ASN A C 1
ATOM 4673 O O . ASN A 1 587 ? -9.027 25.442 9.650 1.00 87.38 587 ASN A O 1
ATOM 4677 N N . ALA A 1 588 ? -7.749 26.776 10.903 1.00 84.31 588 ALA A N 1
ATOM 4678 C CA . ALA A 1 588 ? -8.860 27.438 11.607 1.00 84.31 588 ALA A CA 1
ATOM 4679 C C . ALA A 1 588 ? -9.851 28.221 10.713 1.00 84.31 588 ALA A C 1
ATOM 4681 O O . ALA A 1 588 ? -10.934 28.583 11.163 1.00 84.31 588 ALA A O 1
ATOM 4682 N N . ASN A 1 589 ? -9.489 28.499 9.459 1.00 83.00 589 ASN A N 1
ATOM 4683 C CA . ASN A 1 589 ? -10.341 29.106 8.430 1.00 83.00 589 ASN A CA 1
ATOM 4684 C C . ASN A 1 589 ? -11.027 28.065 7.518 1.00 83.00 589 ASN A C 1
ATOM 4686 O O . ASN A 1 589 ? -11.714 28.463 6.582 1.00 83.00 589 ASN A O 1
ATOM 4690 N N . GLY A 1 590 ? -10.804 26.766 7.745 1.00 81.38 590 GLY A N 1
ATOM 4691 C CA . GLY A 1 590 ? -11.301 25.678 6.902 1.00 81.38 590 GLY A CA 1
ATOM 4692 C C . GLY A 1 590 ? -10.466 25.374 5.653 1.00 81.38 590 GLY A C 1
ATOM 4693 O O . GLY A 1 590 ? -10.823 24.446 4.937 1.00 81.38 590 GLY A O 1
ATOM 4694 N N . SER A 1 591 ? -9.366 26.092 5.380 1.00 85.44 591 SER A N 1
ATOM 4695 C CA . SER A 1 591 ? -8.467 25.712 4.278 1.00 85.44 591 SER A CA 1
ATOM 4696 C C . SER A 1 591 ? -7.691 24.444 4.622 1.00 85.44 591 SER A C 1
ATOM 4698 O O . SER A 1 591 ? -7.475 24.148 5.799 1.00 85.44 591 SER A O 1
ATOM 4700 N N . GLU A 1 592 ? -7.165 23.765 3.605 1.00 87.56 592 GLU A N 1
ATOM 4701 C CA . GLU A 1 592 ? -6.067 22.814 3.785 1.00 87.56 592 GLU A CA 1
ATOM 4702 C C . GLU A 1 592 ? -4.897 23.473 4.547 1.00 87.56 592 GLU A C 1
ATOM 4704 O O . GLU A 1 592 ? -4.689 24.695 4.469 1.00 87.56 592 GLU A O 1
ATOM 4709 N N . ARG A 1 593 ? -4.168 22.675 5.336 1.00 91.00 593 ARG A N 1
ATOM 4710 C CA . ARG A 1 593 ? -3.034 23.130 6.152 1.00 91.00 593 ARG A CA 1
ATOM 4711 C C . ARG A 1 593 ? -1.665 22.857 5.532 1.00 91.00 593 ARG A C 1
ATOM 4713 O O . ARG A 1 593 ? -0.795 23.720 5.635 1.00 91.00 593 ARG A O 1
ATOM 4720 N N . PHE A 1 594 ? -1.478 21.687 4.929 1.00 92.25 594 PHE A N 1
ATOM 4721 C CA . PHE A 1 594 ? -0.213 21.250 4.338 1.00 92.25 594 PHE A CA 1
ATOM 4722 C C . PHE A 1 594 ? -0.491 20.706 2.930 1.00 92.25 594 PHE A C 1
ATOM 4724 O O . PHE A 1 594 ? -0.846 19.538 2.821 1.00 92.25 594 PHE A O 1
ATOM 4731 N N . PRO A 1 595 ? -0.385 21.533 1.8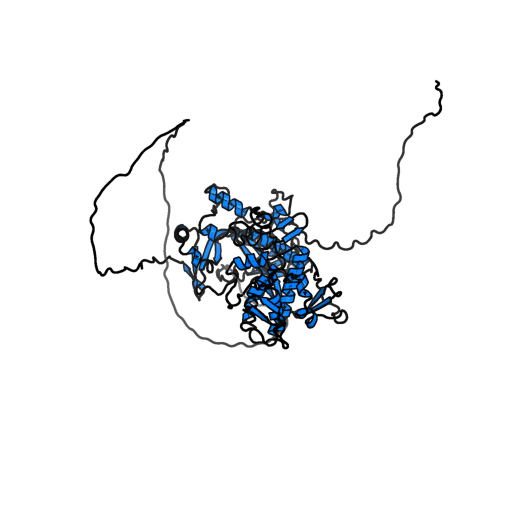76 1.00 87.81 595 PRO A N 1
ATOM 4732 C CA . PRO A 1 595 ? -0.713 21.108 0.521 1.00 87.81 595 PRO A CA 1
ATOM 4733 C C . PRO A 1 595 ? 0.288 20.088 -0.024 1.00 87.81 595 PRO A C 1
ATOM 4735 O O . PRO A 1 595 ? 1.498 20.185 0.213 1.00 87.81 595 PRO A O 1
ATOM 4738 N N . GLY A 1 596 ? -0.225 19.124 -0.789 1.00 88.19 596 GLY A N 1
ATOM 4739 C CA . GLY A 1 596 ? 0.575 18.117 -1.485 1.00 88.19 596 GLY A CA 1
ATOM 4740 C C . GLY A 1 596 ? 1.504 17.333 -0.552 1.00 88.19 596 GLY A C 1
ATOM 4741 O O . GLY A 1 596 ? 1.129 16.917 0.548 1.00 88.19 596 GLY A O 1
ATOM 4742 N N . PHE A 1 597 ? 2.751 17.120 -0.980 1.00 91.06 597 PHE A N 1
ATOM 4743 C CA . PHE A 1 597 ? 3.662 16.216 -0.273 1.00 91.06 597 PHE A CA 1
ATOM 4744 C C . PHE A 1 597 ? 4.143 16.719 1.105 1.00 91.06 597 PHE A C 1
ATOM 4746 O O . PHE A 1 597 ? 4.708 15.951 1.885 1.00 91.06 597 PHE A O 1
ATOM 4753 N N . ASP A 1 598 ? 3.910 17.980 1.482 1.00 93.94 598 ASP A N 1
ATOM 4754 C CA . ASP A 1 598 ? 4.219 18.437 2.848 1.00 93.94 598 ASP A CA 1
ATOM 4755 C C . ASP A 1 598 ? 3.297 17.802 3.906 1.00 93.94 598 ASP A C 1
ATOM 4757 O O . ASP A 1 598 ? 3.726 17.613 5.049 1.00 93.94 598 ASP A O 1
ATOM 4761 N N . LEU A 1 599 ? 2.089 17.355 3.529 1.00 94.44 599 LEU A N 1
ATOM 4762 C CA . LEU A 1 599 ? 1.224 16.551 4.399 1.00 94.44 599 LEU A CA 1
ATOM 4763 C C . LEU A 1 599 ? 1.921 15.256 4.840 1.00 94.44 599 LEU A C 1
ATOM 4765 O O . LEU A 1 599 ? 1.938 14.933 6.028 1.00 94.44 599 LEU A O 1
ATOM 4769 N N . TYR A 1 600 ? 2.551 14.547 3.900 1.00 95.62 600 TYR A N 1
ATOM 4770 C CA . TYR A 1 600 ? 3.269 13.296 4.156 1.00 95.62 600 TYR A CA 1
ATOM 4771 C C . TYR A 1 600 ? 4.439 13.528 5.122 1.00 95.62 600 TYR A C 1
ATOM 4773 O O . TYR A 1 600 ? 4.558 12.831 6.134 1.00 95.62 600 TYR A O 1
ATOM 4781 N N . LYS A 1 601 ? 5.246 14.574 4.889 1.00 95.19 601 LYS A N 1
ATOM 4782 C CA . LYS A 1 601 ? 6.346 14.956 5.793 1.00 95.19 601 LYS A CA 1
ATOM 4783 C C . LYS A 1 601 ? 5.845 15.271 7.207 1.00 95.19 601 LYS A C 1
ATOM 4785 O O . LYS A 1 601 ? 6.468 14.859 8.185 1.00 95.19 601 LYS A O 1
ATOM 4790 N N . ILE A 1 602 ? 4.725 15.981 7.358 1.00 95.06 602 ILE A N 1
ATOM 4791 C CA . ILE A 1 602 ? 4.188 16.321 8.685 1.00 95.06 602 ILE A CA 1
ATOM 4792 C C . ILE A 1 602 ? 3.581 15.105 9.393 1.00 95.06 602 ILE A C 1
ATOM 4794 O O . ILE A 1 602 ? 3.833 14.922 10.586 1.00 95.06 602 ILE A O 1
ATOM 4798 N N . ILE A 1 603 ? 2.838 14.241 8.694 1.00 96.12 603 ILE A N 1
ATOM 4799 C CA . ILE A 1 603 ? 2.319 12.999 9.286 1.00 96.12 603 ILE A CA 1
ATOM 4800 C C . ILE A 1 603 ? 3.490 12.121 9.755 1.00 96.12 603 ILE A C 1
ATOM 4802 O O . ILE A 1 603 ? 3.495 11.681 10.908 1.00 96.12 603 ILE A O 1
ATOM 4806 N N . GLY A 1 604 ? 4.519 11.948 8.915 1.00 94.88 604 GLY A N 1
ATOM 4807 C CA . GLY A 1 604 ? 5.742 11.213 9.244 1.00 94.88 604 GLY A CA 1
ATOM 4808 C C . GLY A 1 604 ? 6.433 11.739 10.502 1.00 94.88 604 GLY A C 1
ATOM 4809 O O . GLY A 1 604 ? 6.683 10.970 11.430 1.00 94.88 604 GLY A O 1
ATOM 4810 N N . HIS A 1 605 ? 6.672 13.049 10.587 1.00 94.62 605 HIS A N 1
ATOM 4811 C CA . HIS A 1 605 ? 7.439 13.646 11.683 1.00 94.62 605 HIS A CA 1
ATOM 4812 C C . HIS A 1 605 ? 6.646 13.929 12.971 1.00 94.62 605 HIS A C 1
ATOM 4814 O O . HIS A 1 605 ? 7.242 13.948 14.056 1.00 94.62 605 HIS A O 1
ATOM 4820 N N . ASN A 1 606 ? 5.339 14.212 12.897 1.00 94.62 606 ASN A N 1
ATOM 4821 C CA . ASN A 1 606 ? 4.601 14.836 14.005 1.00 94.62 606 ASN A CA 1
ATOM 4822 C C . ASN A 1 606 ? 3.402 14.052 14.552 1.00 94.62 606 ASN A C 1
ATOM 4824 O O . ASN A 1 606 ? 3.019 14.330 15.689 1.00 94.62 606 ASN A O 1
ATOM 4828 N N . VAL A 1 607 ? 2.807 13.101 13.830 1.00 95.25 607 VAL A N 1
ATOM 4829 C CA . VAL A 1 607 ? 1.615 12.373 14.314 1.00 95.25 607 VAL A CA 1
ATOM 4830 C C . VAL A 1 607 ? 2.027 11.144 15.121 1.00 95.25 607 VAL A C 1
ATOM 4832 O O . VAL A 1 607 ? 2.797 10.321 14.642 1.00 95.25 607 VAL A O 1
ATOM 4835 N N . THR A 1 608 ? 1.524 10.993 16.351 1.00 91.94 608 THR A N 1
ATOM 4836 C CA . THR A 1 608 ? 1.930 9.886 17.251 1.00 91.94 608 THR A CA 1
ATOM 4837 C C . THR A 1 608 ? 0.772 9.184 17.968 1.00 91.94 608 THR A C 1
ATOM 4839 O O . THR A 1 608 ? 1.014 8.311 18.796 1.00 91.94 608 THR A O 1
ATOM 4842 N N . ALA A 1 609 ? -0.481 9.575 17.711 1.00 89.75 609 ALA A N 1
ATOM 4843 C CA . ALA A 1 609 ? -1.665 9.081 18.431 1.00 89.75 609 ALA A CA 1
ATOM 4844 C C . ALA A 1 609 ? -2.405 7.926 17.718 1.00 89.75 609 ALA A C 1
ATOM 4846 O O . ALA A 1 609 ? -3.395 7.397 18.237 1.00 89.75 609 ALA A O 1
ATOM 4847 N N . ALA A 1 610 ? -1.948 7.544 16.522 1.00 95.75 610 ALA A N 1
ATOM 4848 C CA . ALA A 1 610 ? -2.670 6.677 15.594 1.00 95.75 610 ALA A CA 1
ATOM 4849 C C . ALA A 1 610 ? -2.031 5.283 15.426 1.00 95.75 610 ALA A C 1
ATOM 4851 O O . ALA A 1 610 ? -2.308 4.605 14.446 1.00 95.75 610 ALA A O 1
ATOM 4852 N N . VAL A 1 611 ? -1.210 4.819 16.379 1.00 96.38 611 VAL A N 1
ATOM 4853 C CA . VAL A 1 611 ? -0.580 3.483 16.330 1.00 96.38 611 VAL A CA 1
ATOM 4854 C C . VAL A 1 611 ? -1.654 2.374 16.333 1.00 96.38 611 VAL A C 1
ATOM 4856 O O . VAL A 1 611 ? -2.396 2.274 17.318 1.00 96.38 611 VAL A O 1
ATOM 4859 N N . PRO A 1 612 ? -1.752 1.518 15.292 1.00 96.31 612 PRO A N 1
ATOM 4860 C CA . PRO A 1 612 ? -2.806 0.517 15.120 1.00 96.31 612 PRO A CA 1
ATOM 4861 C C . PRO A 1 612 ? -3.118 -0.351 16.342 1.00 96.31 612 PRO A C 1
ATOM 4863 O O . PRO A 1 612 ? -4.276 -0.417 16.754 1.00 96.31 612 PRO A O 1
ATOM 4866 N N . CYS A 1 613 ? -2.115 -0.970 16.978 1.00 93.62 613 CYS A N 1
ATOM 4867 C CA . CYS A 1 613 ? -2.347 -1.875 18.113 1.00 93.62 613 CYS A CA 1
ATOM 4868 C C . CYS A 1 613 ? -2.988 -1.189 19.336 1.00 93.62 613 CYS A C 1
ATOM 4870 O O . CYS A 1 613 ? -3.643 -1.850 20.143 1.00 93.62 613 CYS A O 1
ATOM 4872 N N . GLU A 1 614 ? -2.852 0.133 19.462 1.00 93.56 614 GLU A N 1
ATOM 4873 C CA . GLU A 1 614 ? -3.492 0.920 20.520 1.00 93.56 614 GLU A CA 1
ATOM 4874 C C . GLU A 1 614 ? -4.965 1.220 20.187 1.00 93.56 614 GLU A C 1
ATOM 4876 O O . GLU A 1 614 ? -5.827 1.196 21.074 1.00 93.56 614 GLU A O 1
ATOM 4881 N N . GLN A 1 615 ? -5.291 1.407 18.899 1.00 94.62 615 GLN A N 1
ATOM 4882 C CA . GLN A 1 615 ? -6.634 1.786 18.445 1.00 94.62 615 GLN A CA 1
ATOM 4883 C C . GLN A 1 615 ? -7.674 0.687 18.693 1.00 94.62 615 GLN A C 1
ATOM 4885 O O . GLN A 1 615 ? -8.790 0.995 19.106 1.00 94.62 615 GLN A O 1
ATOM 4890 N N . ILE A 1 616 ? -7.308 -0.591 18.515 1.00 91.50 616 ILE A N 1
ATOM 4891 C CA . ILE A 1 616 ? -8.202 -1.769 18.630 1.00 91.50 616 ILE A CA 1
ATOM 4892 C C . ILE A 1 616 ? -8.906 -1.839 20.002 1.00 91.50 616 ILE A C 1
ATOM 4894 O O . ILE A 1 616 ? -9.967 -2.446 20.154 1.00 91.50 616 ILE A O 1
ATOM 4898 N N . THR A 1 617 ? -8.328 -1.220 21.036 1.00 91.19 617 THR A N 1
ATOM 4899 C CA . THR A 1 617 ? -8.872 -1.240 22.403 1.00 91.19 617 THR A CA 1
ATOM 4900 C C . THR A 1 617 ? -9.748 -0.033 22.767 1.00 91.19 617 THR A C 1
ATOM 4902 O O . THR A 1 617 ? -10.288 -0.014 23.882 1.00 91.19 617 THR A O 1
ATOM 4905 N N . LYS A 1 618 ? -9.920 0.943 21.852 1.00 93.50 618 LYS A N 1
ATOM 4906 C CA . LYS A 1 618 ? -10.734 2.160 22.048 1.00 93.50 618 LYS A CA 1
ATOM 4907 C C . LYS A 1 618 ? -12.231 1.836 22.271 1.00 93.50 618 LYS A C 1
ATOM 4909 O O . LYS A 1 618 ? -12.734 0.842 21.739 1.00 93.50 618 LYS A O 1
ATOM 4914 N N . PRO A 1 619 ? -12.988 2.688 23.002 1.00 93.81 619 PRO A N 1
ATOM 4915 C CA . PRO A 1 619 ? -14.387 2.420 23.366 1.00 93.81 619 PRO A CA 1
ATOM 4916 C C . PRO A 1 619 ? -15.343 2.171 22.193 1.00 93.81 619 PRO A C 1
ATOM 4918 O O . PRO A 1 619 ? -16.272 1.380 22.343 1.00 93.81 619 PRO A O 1
ATOM 4921 N N . ILE A 1 620 ? -15.106 2.793 21.031 1.00 95.19 620 ILE A N 1
ATOM 4922 C CA . ILE A 1 620 ? -15.888 2.580 19.799 1.00 95.19 620 ILE A CA 1
ATOM 4923 C C . ILE A 1 620 ? -15.927 1.103 19.371 1.00 95.19 620 ILE A C 1
ATOM 4925 O O . ILE A 1 620 ? -16.952 0.633 18.887 1.00 95.19 620 ILE A O 1
ATOM 4929 N N . PHE A 1 621 ? -14.848 0.352 19.603 1.00 95.62 621 PHE A N 1
ATOM 4930 C CA . PHE A 1 621 ? -14.776 -1.078 19.304 1.00 95.62 621 PHE A CA 1
ATOM 4931 C C . PHE A 1 621 ? -15.162 -1.927 20.521 1.00 95.62 621 PHE A C 1
ATOM 4933 O O . PHE A 1 621 ? -15.938 -2.874 20.392 1.00 95.62 621 PHE A O 1
ATOM 4940 N N . ASP A 1 622 ? -14.681 -1.564 21.718 1.00 92.69 622 ASP A N 1
ATOM 4941 C CA . ASP A 1 622 ? -14.912 -2.354 22.938 1.00 92.69 622 ASP A CA 1
ATOM 4942 C C . ASP A 1 622 ? -16.386 -2.389 23.367 1.00 92.69 622 ASP A C 1
ATOM 4944 O O . ASP A 1 622 ? -16.847 -3.399 23.891 1.00 92.69 622 ASP A O 1
ATOM 4948 N N . SER A 1 623 ? -17.146 -1.321 23.101 1.00 92.12 623 SER A N 1
ATOM 4949 C CA . SER A 1 623 ? -18.587 -1.267 23.388 1.00 92.12 623 SER A CA 1
ATOM 4950 C C . SER A 1 623 ? -19.461 -1.950 22.331 1.00 92.12 623 SER A C 1
ATOM 4952 O O . SER A 1 623 ? -20.544 -2.422 22.674 1.00 92.12 623 SER A O 1
ATOM 4954 N N . LYS A 1 624 ? -19.006 -2.024 21.069 1.00 93.88 624 LYS A N 1
ATOM 4955 C CA . LYS A 1 624 ? -19.777 -2.584 19.943 1.00 93.88 624 LYS A CA 1
ATOM 4956 C C . LYS A 1 624 ? -19.528 -4.081 19.722 1.00 93.88 624 LYS A C 1
ATOM 4958 O O . LYS A 1 624 ? -20.479 -4.814 19.470 1.00 93.88 624 LYS A O 1
ATOM 4963 N N . TYR A 1 625 ? -18.274 -4.540 19.800 1.00 96.62 625 TYR A N 1
ATOM 4964 C CA . TYR A 1 625 ? -17.873 -5.869 19.301 1.00 96.62 625 TYR A CA 1
ATOM 4965 C C . TYR A 1 625 ? -17.363 -6.838 20.374 1.00 96.62 625 TYR A C 1
ATOM 4967 O O . TYR A 1 625 ? -17.114 -8.005 20.070 1.00 96.62 625 TYR A O 1
ATOM 4975 N N . ARG A 1 626 ? -17.165 -6.403 21.626 1.00 95.62 626 ARG A N 1
ATOM 4976 C CA . ARG A 1 626 ? -16.605 -7.265 22.679 1.00 95.62 626 ARG A CA 1
ATOM 4977 C C . ARG A 1 626 ? -17.609 -8.319 23.141 1.00 95.62 626 ARG A C 1
ATOM 4979 O O . ARG A 1 626 ? -18.678 -7.992 23.649 1.00 95.62 626 ARG A O 1
ATOM 4986 N N . ILE A 1 627 ? -17.209 -9.586 23.071 1.00 96.56 627 ILE A N 1
ATOM 4987 C CA . ILE A 1 627 ? -17.983 -10.726 23.578 1.00 96.56 627 ILE A CA 1
ATOM 4988 C C . ILE A 1 627 ? -17.273 -11.404 24.755 1.00 96.56 627 ILE A C 1
ATOM 4990 O O . ILE A 1 627 ? -16.053 -11.313 24.916 1.00 96.56 627 ILE A O 1
ATOM 4994 N N . ALA A 1 628 ? -18.025 -12.116 25.598 1.00 94.12 628 ALA A N 1
ATOM 4995 C CA . ALA A 1 628 ? -17.421 -12.998 26.591 1.00 94.12 628 ALA A CA 1
ATOM 4996 C C . ALA A 1 628 ? -17.094 -14.360 25.958 1.00 94.12 628 ALA A C 1
ATOM 4998 O O . ALA A 1 628 ? -17.795 -14.834 25.070 1.00 94.12 628 ALA A O 1
ATOM 4999 N N . LYS A 1 629 ? -16.075 -15.056 26.478 1.00 91.44 629 LYS A N 1
ATOM 5000 C CA . LYS A 1 629 ? -15.626 -16.368 25.961 1.00 91.44 629 LYS A CA 1
ATOM 5001 C C . LYS A 1 629 ? -16.709 -17.466 25.946 1.00 91.44 629 LYS A C 1
ATOM 5003 O O . LYS A 1 629 ? -16.545 -18.468 25.263 1.00 91.44 629 LYS A O 1
ATOM 5008 N N . LYS A 1 630 ? -17.806 -17.281 26.690 1.00 93.00 630 LYS A N 1
ATOM 5009 C CA . LYS A 1 630 ? -18.994 -18.156 26.695 1.00 93.00 630 LYS A CA 1
ATOM 5010 C C . LYS A 1 630 ? -19.931 -17.961 25.490 1.00 93.00 630 LYS A C 1
ATOM 5012 O O . LYS A 1 630 ? -20.772 -18.819 25.259 1.00 93.00 630 LYS A O 1
ATOM 5017 N N . ASP A 1 631 ? -19.804 -16.838 24.783 1.00 93.81 631 ASP A N 1
ATOM 5018 C CA . ASP A 1 631 ? -20.648 -16.434 23.648 1.00 93.81 631 ASP A CA 1
ATOM 5019 C C . ASP A 1 631 ? -19.909 -16.591 22.303 1.00 93.81 631 ASP A C 1
ATOM 5021 O O . ASP A 1 631 ? -20.464 -16.310 21.244 1.00 93.81 631 ASP A O 1
ATOM 5025 N N . LEU A 1 632 ? -18.650 -17.043 22.347 1.00 94.44 632 LEU A N 1
ATOM 5026 C CA . LEU A 1 632 ? -17.873 -17.448 21.179 1.00 94.44 632 LEU A CA 1
ATOM 5027 C C . LEU A 1 632 ? -18.417 -18.798 20.659 1.00 94.44 632 LEU A C 1
ATOM 5029 O O . LEU A 1 632 ? -18.536 -19.728 21.463 1.00 94.44 632 LEU A O 1
ATOM 5033 N N . PRO A 1 633 ? -18.727 -18.944 19.355 1.00 93.81 633 PRO A N 1
ATOM 5034 C CA . PRO A 1 633 ? -19.133 -20.230 18.785 1.00 93.81 633 PRO A CA 1
ATOM 5035 C C . PRO A 1 633 ? -18.049 -21.312 18.918 1.00 93.81 633 PRO A C 1
ATOM 5037 O O . PRO A 1 633 ? -16.867 -21.014 19.081 1.00 93.81 633 PRO A O 1
ATOM 5040 N N . THR A 1 634 ? -18.436 -22.585 18.829 1.00 86.62 634 THR A N 1
ATOM 5041 C CA . THR A 1 634 ? -17.531 -23.725 19.072 1.00 86.62 634 THR A CA 1
ATOM 5042 C C . THR A 1 634 ? -16.483 -23.955 17.985 1.00 86.62 634 THR A C 1
ATOM 5044 O O . THR A 1 634 ? -15.406 -24.459 18.298 1.00 86.62 634 THR A O 1
ATOM 5047 N N . ASP A 1 635 ? -16.783 -23.586 16.738 1.00 87.69 635 ASP A N 1
ATOM 5048 C CA . ASP A 1 635 ? -16.046 -24.044 15.550 1.00 87.69 635 ASP A CA 1
ATOM 5049 C C . ASP A 1 635 ? -15.481 -22.890 14.695 1.00 87.69 635 ASP A C 1
ATOM 5051 O O . ASP A 1 635 ? -15.052 -23.101 13.561 1.00 87.69 635 ASP A O 1
ATOM 5055 N N . VAL A 1 636 ? -15.465 -21.660 15.226 1.00 92.50 636 VAL A N 1
ATOM 5056 C CA . VAL A 1 636 ? -14.916 -20.480 14.531 1.00 92.50 636 VAL A CA 1
ATOM 5057 C C . VAL A 1 636 ? -13.396 -20.391 14.653 1.00 92.50 636 VAL A C 1
ATOM 5059 O O . VAL A 1 636 ? -12.813 -20.719 15.689 1.00 92.50 636 VAL A O 1
ATOM 5062 N N . PHE A 1 637 ? -12.744 -19.891 13.602 1.00 94.88 637 PHE A N 1
ATOM 5063 C CA . PHE A 1 637 ? -11.335 -19.514 13.681 1.00 94.88 637 PHE A CA 1
ATOM 5064 C C . PHE A 1 637 ? -11.180 -18.195 14.449 1.00 94.88 637 PHE A C 1
ATOM 5066 O O . PHE A 1 637 ? -11.971 -17.270 14.270 1.00 94.88 637 PHE A O 1
ATOM 5073 N N . LEU A 1 638 ? -10.159 -18.121 15.304 1.00 95.44 638 LEU A N 1
ATOM 5074 C CA . LEU A 1 638 ? -9.909 -17.000 16.204 1.00 95.44 638 LEU A CA 1
ATOM 5075 C C . LEU A 1 638 ? -8.554 -16.375 15.856 1.00 95.44 638 LEU A C 1
ATOM 5077 O O . LEU A 1 638 ? -7.513 -16.985 16.092 1.00 95.44 638 LEU A O 1
ATOM 5081 N N . TRP A 1 639 ? -8.581 -15.179 15.272 1.00 96.50 639 TRP A N 1
ATOM 5082 C CA . TRP A 1 639 ? -7.390 -14.450 14.835 1.00 96.50 639 TRP A CA 1
ATOM 5083 C C . TRP A 1 639 ? -6.722 -13.750 16.025 1.00 96.50 639 TRP A C 1
ATOM 5085 O O . TRP A 1 639 ? -7.372 -12.999 16.755 1.00 96.50 639 TRP A O 1
ATOM 5095 N N . GLU A 1 640 ? -5.431 -13.984 16.249 1.00 95.12 640 GLU A N 1
ATOM 5096 C CA . GLU A 1 640 ? -4.699 -13.379 17.367 1.00 95.12 640 GLU A CA 1
ATOM 5097 C C . GLU A 1 640 ? -4.159 -11.998 16.972 1.00 95.12 640 GLU A C 1
ATOM 5099 O O . GLU A 1 640 ? -3.366 -11.887 16.040 1.00 95.12 640 GLU A O 1
ATOM 5104 N N . LEU A 1 641 ? -4.595 -10.940 17.669 1.00 94.38 641 LEU A N 1
ATOM 5105 C CA . LEU A 1 641 ? -4.163 -9.566 17.392 1.00 94.38 641 LEU A CA 1
ATOM 5106 C C . LEU A 1 641 ? -3.189 -9.053 18.465 1.00 94.38 641 LEU A C 1
ATOM 5108 O O . LEU A 1 641 ? -3.455 -9.208 19.664 1.00 94.38 641 LEU A O 1
ATOM 5112 N N . PRO A 1 642 ? -2.087 -8.396 18.064 1.00 90.19 642 PRO A N 1
ATOM 5113 C CA . PRO A 1 642 ? -1.076 -7.910 18.989 1.00 90.19 642 PRO A CA 1
ATOM 5114 C C . PRO A 1 642 ? -1.529 -6.641 19.718 1.00 90.19 642 PRO A C 1
ATOM 5116 O O . PRO A 1 642 ? -2.147 -5.749 19.143 1.00 90.19 642 PRO A O 1
ATOM 5119 N N . CYS A 1 643 ? -1.174 -6.546 21.000 1.00 77.62 643 CYS A N 1
ATOM 5120 C CA . CYS A 1 643 ? -1.460 -5.389 21.861 1.00 77.62 643 CYS A CA 1
ATOM 5121 C C . CYS A 1 643 ? -0.247 -4.461 22.058 1.00 77.62 643 CYS A C 1
ATOM 5123 O O . CYS A 1 643 ? -0.291 -3.551 22.882 1.00 77.62 643 CYS A O 1
ATOM 5125 N N . SER A 1 644 ? 0.846 -4.724 21.343 1.00 75.25 644 SER A N 1
ATOM 5126 C CA . SER A 1 644 ? 2.085 -3.947 21.347 1.00 75.25 644 SER A CA 1
ATOM 5127 C C . SER A 1 644 ? 2.898 -4.254 20.092 1.00 75.25 644 SER A C 1
ATOM 5129 O O . SER A 1 644 ? 2.826 -5.378 19.583 1.00 75.25 644 SER A O 1
ATOM 5131 N N . LEU A 1 645 ? 3.708 -3.287 19.652 1.00 65.00 645 LEU A N 1
ATOM 5132 C CA . LEU A 1 645 ? 4.794 -3.466 18.676 1.00 65.00 645 LEU A CA 1
ATOM 5133 C C . LEU A 1 645 ? 5.838 -4.476 19.187 1.00 65.00 645 LEU A C 1
ATOM 5135 O O . LEU A 1 645 ? 6.021 -4.601 20.419 1.00 65.00 645 LEU A O 1
#

Mean predicted aligned error: 14.97 Å

Solvent-accessible surface area (backbone atoms only — not comparable to full-atom values): 39776 Å² total; per-residue (Å²): 139,84,88,88,81,89,90,86,83,92,89,84,86,91,84,88,86,87,85,92,84,87,88,85,88,80,84,77,80,82,78,72,81,74,81,82,72,92,65,87,49,67,41,82,39,64,72,43,70,49,38,44,61,55,43,54,82,62,25,50,86,60,43,38,73,57,42,44,50,54,53,56,40,93,76,76,70,101,80,56,96,35,34,49,39,65,60,64,80,37,26,60,47,34,70,44,67,66,77,24,97,32,37,27,43,26,32,31,27,44,94,86,59,56,86,88,68,48,40,80,41,63,28,28,49,47,74,33,54,53,58,63,66,65,50,42,55,65,54,59,35,55,84,63,95,54,83,89,54,92,67,64,65,68,31,36,51,48,34,52,46,51,66,53,38,53,32,30,28,31,56,39,19,49,53,45,41,49,53,41,16,46,34,40,75,71,63,50,37,80,27,36,43,47,36,29,43,61,36,31,30,23,24,64,71,40,80,42,84,34,50,87,55,39,83,78,44,69,84,40,75,48,42,60,52,30,45,74,71,60,72,39,47,54,36,39,39,47,103,83,65,57,75,45,76,66,71,88,76,83,78,88,72,78,81,83,82,79,89,78,89,82,89,84,84,88,84,90,83,90,87,83,89,82,87,83,81,88,85,84,89,79,89,88,88,83,89,84,88,87,83,84,90,82,88,84,82,88,88,88,82,89,87,85,89,88,82,89,86,88,85,86,90,81,91,87,90,88,81,89,81,82,88,85,88,84,87,85,88,87,88,85,86,80,89,86,84,87,81,89,84,90,86,89,92,82,85,89,79,86,83,86,77,91,63,80,70,87,79,72,73,79,81,70,93,75,66,98,64,67,53,33,33,41,33,31,64,65,38,51,29,29,37,32,34,30,51,54,63,78,45,43,49,47,71,54,51,76,79,44,79,89,49,94,55,43,69,59,52,54,51,33,50,50,51,45,52,36,52,29,50,22,45,41,26,54,74,24,62,38,33,48,75,67,37,34,40,62,38,26,30,26,30,80,41,89,60,57,58,51,37,36,33,27,69,78,30,90,95,50,62,46,35,36,53,38,54,33,86,37,45,46,52,22,52,56,81,37,37,64,23,31,33,37,55,61,100,61,35,37,76,46,53,22,47,38,47,29,90,88,26,93,43,42,69,37,51,27,38,87,93,57,55,51,93,92,53,77,80,32,65,92,36,64,18,27,35,53,23,49,28,28,69,63,38,50,57,71,76,39,84,59,86,60,61,69,38,82,84,76,44,81,72,38,73,49,100,73,35,72,44,59,39,37,66,43,59,57,58,51,50,40,58,54,23,37,29,30,77,88,51,43,63,56,61,52,38,63,86,69,44,78,58,42,73,72,73,53,37,52,28,46,38,38,74,38,33,69,69,25,37,33,36,63,56,70,69,38,65,79,45,50,75,72,26,57,51,57,87,89,74,56,72,95,84,67,73,71,35,65,48,49,62,56,117

Organism: NCBI:txid1070528

Sequence (645 aa):
MTKQKKNKGHVKPTKAVKAISPKSFCKSPIATPAAPSLQIHYSSKPFPPKVAEYIKPHFPKVQTYFSSLEKIFTKLEPRTSSGYLLNTAEWIQDISGFENPYKFQGFVGPLDCLPADLKLKNLFMKRAHILNPISYMSGEYVLPEDGALPSYLSHWQHTLAKINDPNNEAYIDALFAVCASRLVEQKLSPHFVRCYGVFCGRLDNYSYNLSDDYDDVKDESWFAENLAAGLFELRVLDEMGDSASFKPHDSKHRPRRSLVSDTSLDFDGDEELVEPEADVLTKTDSDSDLEDLEEADMDAEDLETIEDEAVPVSVSRIKISDVPAGKVSDVLTKSDVLTKSDVLTESEEEEENEEEDHGLSSVSSESEGPPVIANFKNFPVMVSVLECCDGTMDVLLDEEEYDDTKDMRWTAWLFQVIAALAVAQKHYHFTHNDLHTNNIMWSWTAETTLYYSLPDALGGSRIYAVPTFGRLFKIIDFNRSSFHLGKRGGFFISDAFESEGDASGQYNCEPYFNDKMPTADPNPSFDLCRLACSLLDSIFQEDPELVEPKQIMTQEPGLIMWETKSQLFNLLWSWLQQKDGYNVLRNANGSERFPGFDLYKIIGHNVTAAVPCEQITKPIFDSKYRIAKKDLPTDVFLWELPCSL

Nearest PDB structures (foldseek):
  6fad-assembly3_C  TM=4.619E-01  e=3.596E-02  Homo sapiens
  3beg-assembly1_A  TM=5.314E-01  e=1.090E-01  Homo sapiens
  5myv-assembly3_C  TM=5.628E-01  e=2.370E-01  Homo sapiens
  5myv-assembly2_B  TM=4.507E-01  e=1.361E-01  Homo sapiens
  6fad-assembly4_D  TM=4.459E-01  e=1.218E-01  Homo sapiens

pLDDT: mean 75.19, std 27.99, range [20.98, 98.62]